Protein AF-A0A2B4T0V4-F1 (afdb_monomer)

Solvent-accessible surface area (backbone atoms only — not comparable to full-atom values): 33724 Å² total; per-residue (Å²): 135,91,79,85,80,83,81,79,78,58,68,67,59,57,49,52,50,51,53,51,51,52,50,52,51,52,52,50,49,51,51,48,51,51,50,49,52,50,49,51,47,42,70,77,52,55,88,68,71,56,89,41,56,48,81,82,73,71,76,77,73,66,83,79,59,88,70,64,74,69,81,55,68,63,50,68,65,55,51,50,45,55,50,53,57,54,53,68,38,71,91,66,57,50,40,60,43,89,80,41,50,75,59,38,20,24,56,40,33,50,44,62,37,79,70,55,68,67,50,50,49,36,26,76,76,66,71,43,74,76,65,58,53,35,32,37,36,33,30,41,31,28,65,44,90,75,39,27,35,42,41,29,43,38,37,21,58,90,78,37,74,88,58,63,48,73,44,79,47,83,76,75,38,64,47,72,25,54,69,92,42,65,43,57,46,63,55,47,49,56,54,49,52,56,54,46,59,78,41,38,68,63,40,26,68,72,49,83,60,30,30,86,68,98,55,93,88,36,73,74,84,85,69,85,72,78,67,62,47,75,63,72,78,42,61,41,75,34,49,67,38,66,44,71,47,31,59,73,42,82,58,74,43,76,41,57,41,47,30,38,40,38,75,44,75,72,86,49,64,70,45,72,50,78,45,62,71,95,86,46,80,57,36,38,39,38,26,73,28,53,31,42,36,43,38,36,66,51,50,59,78,49,33,32,34,39,38,38,44,36,40,39,69,60,64,33,38,36,42,38,44,24,52,24,38,36,70,70,65,45,78,57,57,89,94,77,47,72,91,50,27,32,79,47,48,103,56,30,25,21,46,52,48,75,47,79,47,78,43,84,43,76,61,54,45,98,42,54,49,21,33,37,32,42,40,31,45,43,83,43,85,41,77,34,91,88,51,78,91,42,68,41,83,39,84,45,77,46,79,44,76,41,49,32,18,60,77,38,48,35,67,76,86,52,86,92,42,51,66,44,37,34,42,26,21,87,57,59,28,92,81,77,40,56,19,20,36,31,53,45,60,80,21,52,36,56,60,82,68,55,74,86,37,46,72,34,38,27,41,50,49,41,51,28,34,31,33,38,39,60,67,47,91,87,67,79,59,66,57,47,81,37,7,82,54,22,29,88,62,30,83,35,54,35,61,60,71,44,66,77,44,49,70,32,59,71,26,39,43,28,40,35,38,18,27,27,46,76,45,68,44,47,56,74,30,61,82,35,34,54,53,77,96,41,57,14,34,34,36,42,34,67,39,51,54,52,84,57,72,67,46,75,78,45,54,73,35,40,39,36,31,65,48,93,60,89,60,98,81,65,70,64,45,74,48,56,75,59,75,69,92,69,75,66,50,45,77,66,72,60,87,79,76,63,70,81,75,80,111

Organism: Stylophora pistillata (NCBI:txid50429)

Mean predicted aligned error: 10.89 Å

Radius of gyration: 33.24 Å; Cα contacts (8 Å, |Δi|>4): 1143; chains: 1; bounding box: 99×70×117 Å

pLDDT: mean 86.24, std 13.92, range [31.42, 98.88]

Sequence (599 aa):
MNGKGNVSVPIIWKIAVTVLVLLCVGLLIALVVIAVDFAQYKEKYPSNLETNLCDEKTLELGEVPKTQNIFNELSREEMVAARDFMLKNSSLKLKNIENASVKENYIYMIQLYPPGKQAVLDYLEKGRPRPARKALVVVFEGDSNPPVVREYIVTWPNSNVKEMTYKERGNPLGFNVRPYDKVQHKALEKIVMEATSKAFKILNESYDGYCYNNCTNRLLKFYPQTPFVAGVDCPETSKFFDTMHFVDTNKPKVIKNAVCVFEMDSGIPLRRHFEANGKKFRFYEGLTNHVLVLRTIATLRNYDIVFDFVFYQNGVVEVKSTPTGYVQTENRQAGSDEQYGQYIENKLLGNLHDHIFHYKIDLDVYGTSNYFEKITIVNQDTPNKWLPPQRDNLMEFRKEQLKLENDAAIQKIDFEKPTFYNVYSDEKNKFDVKRGYLVIPTSAVKQILPKEDPQTKMAPWSIYPLAVTRYKDGELKSSSVYNQNSPTSPIVNFEEFLGDNSHISDQDLVVWVSIGCIQIPSTEDIPNAASPTNTARLFLRPFNYFDADPSINSTDAVFIKPSSDKSSSNPPMVTSHVDRSKDVCIPRKYDINLKSTYE

Structure (mmCIF, N/CA/C/O backbone):
data_AF-A0A2B4T0V4-F1
#
_entry.id   AF-A0A2B4T0V4-F1
#
loop_
_atom_site.group_PDB
_atom_site.id
_atom_site.type_symbol
_atom_site.label_atom_id
_atom_site.label_alt_id
_atom_site.label_comp_id
_atom_site.label_asym_id
_atom_site.label_entity_id
_atom_site.label_seq_id
_atom_site.pdbx_PDB_ins_code
_atom_site.Cartn_x
_atom_site.Cartn_y
_atom_site.Cartn_z
_atom_site.occupancy
_atom_site.B_iso_or_equiv
_atom_site.auth_seq_id
_atom_site.auth_comp_id
_atom_site.auth_asym_id
_atom_site.auth_atom_id
_atom_site.pdbx_PDB_model_num
ATOM 1 N N . MET A 1 1 ? -53.933 40.191 -82.034 1.00 38.75 1 MET A N 1
ATOM 2 C CA . MET A 1 1 ? -52.539 40.302 -82.512 1.00 38.75 1 MET A CA 1
ATOM 3 C C . MET A 1 1 ? -51.640 39.577 -81.527 1.00 38.75 1 MET A C 1
ATOM 5 O O . MET A 1 1 ? -51.649 39.905 -80.350 1.00 38.75 1 MET A O 1
ATOM 9 N N . ASN A 1 2 ? -50.966 38.535 -82.015 1.00 46.97 2 ASN A N 1
ATOM 10 C CA . ASN A 1 2 ? -49.950 37.765 -81.304 1.00 46.97 2 ASN A CA 1
ATOM 11 C C . ASN A 1 2 ? -48.717 38.629 -81.018 1.00 46.97 2 ASN A C 1
ATOM 13 O O . ASN A 1 2 ? -48.281 39.374 -81.890 1.00 46.97 2 ASN A O 1
ATOM 17 N N . GLY A 1 3 ? -48.114 38.446 -79.846 1.00 43.00 3 GLY A N 1
ATOM 18 C CA . GLY A 1 3 ? -46.820 39.027 -79.502 1.00 43.00 3 GLY A CA 1
ATOM 19 C C . GLY A 1 3 ? -46.167 38.282 -78.342 1.00 43.00 3 GLY A C 1
ATOM 20 O O . GLY A 1 3 ? -46.021 38.836 -77.259 1.00 43.00 3 GLY A O 1
ATOM 21 N N . LYS A 1 4 ? -45.810 37.004 -78.539 1.00 47.66 4 LYS A N 1
ATOM 22 C CA . LYS A 1 4 ? -44.927 36.276 -77.614 1.00 47.66 4 LYS A CA 1
ATOM 23 C C . LYS A 1 4 ? -43.507 36.826 -77.781 1.00 47.66 4 LYS A C 1
ATOM 25 O O . LYS A 1 4 ? -42.834 36.501 -78.756 1.00 47.66 4 LYS A O 1
ATOM 30 N N . GLY A 1 5 ? -43.071 37.666 -76.846 1.00 47.03 5 GLY A N 1
ATOM 31 C CA . GLY A 1 5 ? -41.674 38.080 -76.721 1.00 47.03 5 GLY A CA 1
ATOM 32 C C . GLY A 1 5 ? -40.816 36.891 -76.291 1.00 47.03 5 GLY A C 1
ATOM 33 O O . GLY A 1 5 ? -41.022 36.323 -75.221 1.00 47.03 5 GLY A O 1
ATOM 34 N N . ASN A 1 6 ? -39.888 36.484 -77.151 1.00 52.88 6 ASN A N 1
ATOM 35 C CA . ASN A 1 6 ? -38.976 35.372 -76.915 1.00 52.88 6 ASN A CA 1
ATOM 36 C C . ASN A 1 6 ? -37.791 35.891 -76.080 1.00 52.88 6 ASN A C 1
ATOM 38 O O . ASN A 1 6 ? -36.943 36.615 -76.599 1.00 52.88 6 ASN A O 1
ATOM 42 N N . VAL A 1 7 ? 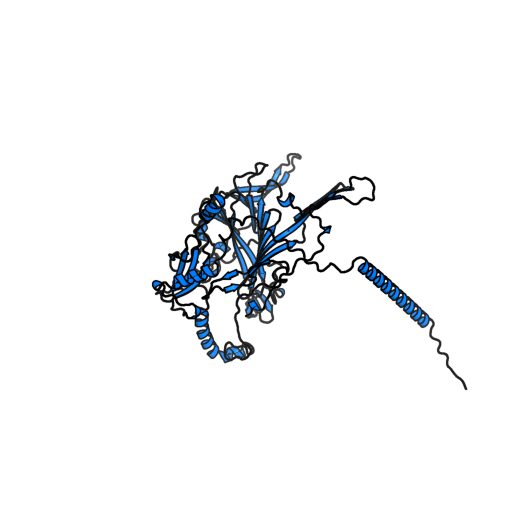-37.742 35.573 -74.784 1.00 61.59 7 VAL A N 1
ATOM 43 C CA . VAL A 1 7 ? -36.604 35.930 -73.921 1.00 61.59 7 VAL A CA 1
ATOM 44 C C . VAL A 1 7 ? -35.483 34.920 -74.167 1.00 61.59 7 VAL A C 1
ATOM 46 O O . VAL A 1 7 ? -35.582 33.755 -73.782 1.00 61.59 7 VAL A O 1
ATOM 49 N N . SER A 1 8 ? -34.412 35.340 -74.841 1.00 62.12 8 SER A N 1
ATOM 50 C CA . SER A 1 8 ? -33.243 34.492 -75.078 1.00 62.12 8 SER A CA 1
ATOM 51 C C . SER A 1 8 ? -32.429 34.341 -73.791 1.00 62.12 8 SER A C 1
ATOM 53 O O . SER A 1 8 ? -31.781 35.289 -73.349 1.00 62.12 8 SER A O 1
ATOM 55 N N . VAL A 1 9 ? -32.436 33.145 -73.196 1.00 67.75 9 VAL A N 1
ATOM 56 C CA . VAL A 1 9 ? -31.562 32.818 -72.058 1.00 67.75 9 VAL A CA 1
ATOM 57 C C . VAL A 1 9 ? -30.096 32.917 -72.511 1.00 67.75 9 VAL A C 1
ATOM 59 O O . VAL A 1 9 ? -29.729 32.217 -73.465 1.00 67.75 9 VAL A O 1
ATOM 62 N N . PRO A 1 10 ? -29.256 33.746 -71.859 1.00 78.06 10 PRO A N 1
ATOM 63 C CA . PRO A 1 10 ? -27.851 33.901 -72.221 1.00 78.06 10 PRO A CA 1
AT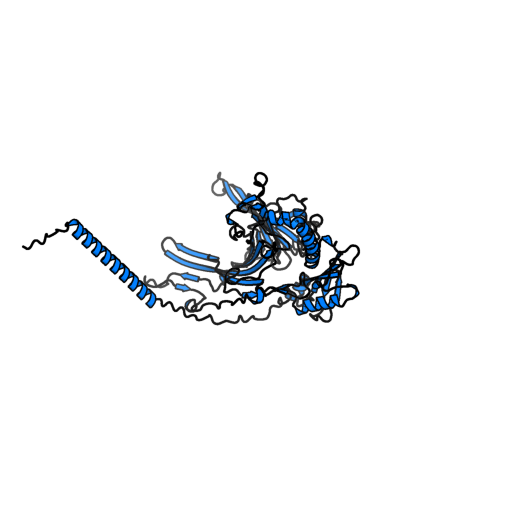OM 64 C C . PRO A 1 10 ? -27.123 32.555 -72.212 1.00 78.06 10 PRO A C 1
ATOM 66 O O . PRO A 1 10 ? -27.317 31.740 -71.309 1.00 78.06 10 PRO A O 1
ATOM 69 N N . ILE A 1 11 ? -26.258 32.327 -73.203 1.00 78.12 11 ILE A N 1
ATOM 70 C CA . ILE A 1 11 ? -25.521 31.063 -73.392 1.00 78.12 11 ILE A CA 1
ATOM 71 C C . ILE A 1 11 ? -24.763 30.650 -72.117 1.00 78.12 11 ILE A C 1
ATOM 73 O O . ILE A 1 11 ? -24.731 29.469 -71.782 1.00 78.12 11 ILE A O 1
ATOM 77 N N . ILE A 1 12 ? -24.250 31.620 -71.356 1.00 78.94 12 ILE A N 1
ATOM 78 C CA . ILE A 1 12 ? -23.550 31.405 -70.079 1.00 78.94 12 ILE A CA 1
ATOM 79 C C . ILE A 1 12 ? -24.424 30.655 -69.062 1.00 78.94 12 ILE A C 1
ATOM 81 O O . ILE A 1 12 ? -23.937 29.742 -68.404 1.00 78.94 12 ILE A O 1
ATOM 85 N N . TRP A 1 13 ? -25.721 30.960 -68.974 1.00 79.00 13 TRP A N 1
ATOM 86 C CA . TRP A 1 13 ? -26.636 30.263 -68.063 1.00 79.00 13 TRP A CA 1
ATOM 87 C C . TRP A 1 13 ? -26.944 28.840 -68.526 1.00 79.00 13 TRP A C 1
ATOM 89 O O . TRP A 1 13 ? -27.049 27.939 -67.700 1.00 79.00 13 TRP A O 1
ATOM 99 N N . LYS A 1 14 ? -27.017 28.602 -69.841 1.00 80.06 14 LYS A N 1
ATOM 100 C CA . LYS A 1 14 ? -27.160 27.241 -70.383 1.00 80.06 14 LYS A CA 1
ATOM 101 C C . LYS A 1 14 ? -25.918 26.394 -70.094 1.00 80.06 14 LYS A C 1
ATOM 103 O O . LYS A 1 14 ? -26.056 25.236 -69.708 1.00 80.06 14 LYS A O 1
ATOM 108 N N . ILE A 1 15 ? -24.723 26.976 -70.220 1.00 83.12 15 ILE A N 1
ATOM 109 C CA . ILE A 1 15 ? -23.458 26.313 -69.871 1.00 83.12 15 ILE A CA 1
ATOM 110 C C . ILE A 1 15 ? -23.403 26.038 -68.364 1.00 83.12 15 ILE A C 1
ATOM 112 O O . ILE A 1 15 ? -23.139 24.905 -67.977 1.00 83.12 15 ILE A O 1
ATOM 116 N N . ALA A 1 16 ? -23.724 27.022 -67.520 1.00 84.81 16 ALA A N 1
ATOM 117 C CA . ALA A 1 16 ? -23.722 26.861 -66.066 1.00 84.81 16 ALA A CA 1
ATOM 118 C C . ALA A 1 16 ? -24.685 25.757 -65.602 1.00 84.81 16 ALA A C 1
ATOM 120 O O . ALA A 1 16 ? -24.293 24.902 -64.814 1.00 84.81 16 ALA A O 1
ATOM 121 N N . VAL A 1 17 ? -25.909 25.715 -66.141 1.00 86.38 17 VAL A N 1
ATOM 122 C CA . VAL A 1 17 ? -26.878 24.647 -65.840 1.00 86.38 17 VAL A CA 1
ATOM 123 C C . VAL A 1 17 ? -26.367 23.289 -66.319 1.00 86.38 17 VAL A C 1
ATOM 125 O O . VAL A 1 17 ? -26.481 22.310 -65.591 1.00 86.38 17 VAL A O 1
ATOM 128 N N . THR A 1 18 ? -25.751 23.219 -67.501 1.00 84.88 18 THR A N 1
ATOM 129 C CA . THR A 1 18 ? -25.193 21.960 -68.023 1.00 84.88 18 THR A CA 1
ATOM 130 C C . THR A 1 18 ? -24.051 21.448 -67.142 1.00 84.88 18 THR A C 1
ATOM 132 O O . THR A 1 18 ? -24.021 20.269 -66.802 1.00 84.88 18 THR A O 1
ATOM 135 N N . VAL A 1 19 ? -23.145 22.330 -66.708 1.00 88.81 19 VAL A N 1
ATOM 136 C CA . VAL A 1 19 ? -22.055 21.989 -65.781 1.00 88.81 19 VAL A CA 1
ATOM 137 C C . VAL A 1 19 ? -22.605 21.544 -64.425 1.00 88.81 19 VAL A C 1
ATOM 139 O O . VAL A 1 19 ? -22.137 20.546 -63.883 1.00 88.81 19 VAL A O 1
ATOM 142 N N . LEU A 1 20 ? -23.625 22.230 -63.900 1.00 89.06 20 LEU A N 1
ATOM 143 C CA . LEU A 1 20 ? -24.260 21.866 -62.634 1.00 89.06 20 LEU A CA 1
ATOM 144 C C . LEU A 1 20 ? -24.917 20.480 -62.716 1.00 89.06 20 LEU A C 1
ATOM 146 O O . LEU A 1 20 ? -24.738 19.662 -61.821 1.00 89.06 20 LEU A O 1
ATOM 150 N N . VAL A 1 21 ? -25.620 20.188 -63.815 1.00 91.19 21 VAL A N 1
ATOM 151 C CA . VAL A 1 21 ? -26.234 18.875 -64.058 1.00 91.19 21 VAL A CA 1
ATOM 152 C C . VAL A 1 21 ? -25.167 17.783 -64.145 1.00 91.19 21 VAL A C 1
ATOM 154 O O . VAL A 1 21 ? -25.327 16.739 -63.518 1.00 91.19 21 VAL A O 1
ATOM 157 N N . LEU A 1 22 ? -24.059 18.022 -64.854 1.00 90.38 22 LEU A N 1
ATOM 158 C CA . LEU A 1 22 ? -22.954 17.062 -64.946 1.00 90.38 22 LEU A CA 1
ATOM 159 C C . LEU A 1 22 ? -22.287 16.809 -63.584 1.00 90.38 22 LEU A C 1
ATOM 161 O O . LEU A 1 22 ? -21.982 15.662 -63.264 1.00 90.38 22 LEU A O 1
ATOM 165 N N . LEU A 1 23 ? -22.121 17.846 -62.758 1.00 91.19 23 LEU A N 1
ATOM 166 C CA . LEU A 1 23 ? -21.633 17.716 -61.381 1.00 91.19 23 LEU A CA 1
ATOM 167 C C . LEU A 1 23 ? -22.593 16.904 -60.506 1.00 91.19 23 LEU A C 1
ATOM 169 O O . LEU A 1 23 ? -22.154 16.005 -59.791 1.00 91.19 23 LEU A O 1
ATOM 173 N N . CYS A 1 24 ? -23.898 17.174 -60.588 1.00 90.12 24 CYS A N 1
ATOM 174 C CA . CYS A 1 24 ? -24.909 16.413 -59.859 1.00 90.12 24 CYS A CA 1
ATOM 175 C C . CYS A 1 24 ? -24.928 14.940 -60.284 1.00 90.12 24 CYS A C 1
ATOM 177 O O . CYS A 1 24 ? -25.005 14.068 -59.424 1.00 90.12 24 CYS A O 1
ATOM 179 N N . VAL A 1 25 ? -24.804 14.648 -61.583 1.00 92.56 25 VAL A N 1
ATOM 180 C CA . VAL A 1 25 ? -24.721 13.268 -62.090 1.00 92.56 25 VAL A CA 1
ATOM 181 C C . VAL A 1 25 ? -23.441 12.584 -61.604 1.00 92.56 25 VAL A C 1
ATOM 183 O O . VAL A 1 25 ? -23.504 11.449 -61.140 1.00 92.56 25 VAL A O 1
ATOM 186 N N . GLY A 1 26 ? -22.296 13.273 -61.634 1.00 92.25 26 GLY A N 1
ATOM 187 C CA . GLY A 1 26 ? -21.032 12.746 -61.113 1.00 92.25 26 GLY A CA 1
ATOM 188 C C . GLY A 1 26 ? -21.095 12.412 -59.619 1.00 92.25 26 GLY A C 1
ATOM 189 O O . GLY A 1 26 ? -20.675 11.330 -59.212 1.00 92.25 26 GLY A O 1
ATOM 190 N N . LEU A 1 27 ? -21.687 13.296 -58.809 1.00 90.81 27 LEU A N 1
ATOM 191 C CA . LEU A 1 27 ? -21.914 1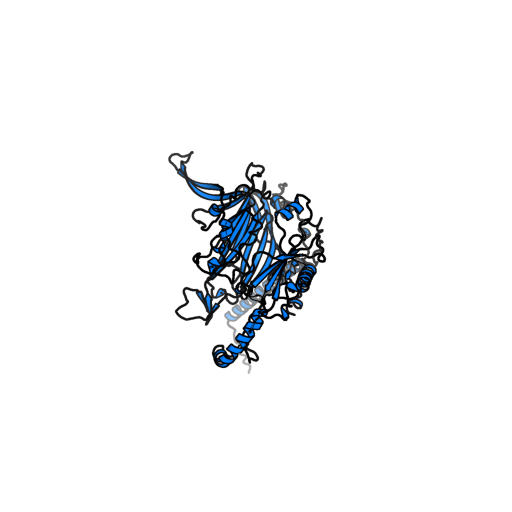3.063 -57.378 1.00 90.81 27 LEU A CA 1
ATOM 192 C C . LEU A 1 27 ? -22.874 11.897 -57.124 1.00 90.81 27 LEU A C 1
ATOM 194 O O . LEU A 1 27 ? -22.630 11.093 -56.227 1.00 90.81 27 LEU A O 1
ATOM 198 N N . LEU A 1 28 ? -23.940 11.777 -57.921 1.00 92.50 28 LEU A N 1
ATOM 199 C CA . LEU A 1 28 ? -24.894 10.678 -57.799 1.00 92.50 28 LEU A CA 1
ATOM 200 C C . LEU A 1 28 ? -24.227 9.330 -58.104 1.00 92.50 28 LEU A C 1
ATOM 202 O O . LEU A 1 28 ? -24.419 8.371 -57.365 1.00 92.50 28 LEU A O 1
ATOM 206 N N . ILE A 1 29 ? -23.398 9.267 -59.150 1.00 90.31 29 ILE A N 1
ATOM 207 C CA . ILE A 1 29 ? -22.635 8.061 -59.496 1.00 90.31 29 ILE A CA 1
ATOM 208 C C . ILE A 1 29 ? -21.649 7.715 -58.377 1.00 90.31 29 ILE A C 1
ATOM 210 O O . ILE A 1 29 ? -21.591 6.559 -57.970 1.00 90.31 29 ILE A O 1
ATOM 214 N N . ALA A 1 30 ? -20.918 8.694 -57.836 1.00 89.19 30 ALA A N 1
ATOM 215 C CA . ALA A 1 30 ? -20.003 8.463 -56.719 1.00 89.19 30 ALA A CA 1
ATOM 216 C C . ALA A 1 30 ? -20.734 7.921 -55.478 1.00 89.19 30 ALA A C 1
ATOM 218 O O . ALA A 1 30 ? -20.274 6.960 -54.866 1.00 89.19 30 ALA A O 1
ATOM 219 N N . LEU A 1 31 ? -21.904 8.478 -55.147 1.00 88.44 31 LEU A N 1
ATOM 220 C CA . LEU A 1 31 ? -22.752 7.988 -54.058 1.00 88.44 31 LEU A CA 1
ATOM 221 C C . LEU A 1 31 ? -23.242 6.559 -54.301 1.00 88.44 31 LEU A C 1
ATOM 223 O O . LEU A 1 31 ? -23.228 5.754 -53.376 1.00 88.44 31 LEU A O 1
ATOM 227 N N . VAL A 1 32 ? -23.642 6.226 -55.531 1.00 89.06 32 VAL A N 1
ATOM 228 C CA . VAL A 1 32 ? -24.060 4.864 -55.890 1.00 89.06 32 VAL A CA 1
ATOM 229 C C . VAL A 1 32 ? -22.887 3.891 -55.799 1.00 89.06 32 VAL A C 1
ATOM 231 O O . VAL A 1 32 ? -23.058 2.810 -55.250 1.00 89.06 32 VAL A O 1
ATOM 234 N N . VAL A 1 33 ? -21.695 4.266 -56.272 1.00 88.75 33 VAL A N 1
ATOM 235 C CA . VAL A 1 33 ? -20.492 3.426 -56.158 1.00 88.75 33 VAL A CA 1
ATOM 236 C C . VAL A 1 33 ? -20.148 3.176 -54.692 1.00 88.75 33 VAL A C 1
ATOM 238 O O . VAL A 1 33 ? -19.957 2.026 -54.319 1.00 88.75 33 VAL A O 1
ATOM 241 N N . ILE A 1 34 ? -20.156 4.212 -53.846 1.00 85.25 34 ILE A N 1
ATOM 242 C CA . ILE A 1 34 ? -19.927 4.061 -52.402 1.00 85.25 34 ILE A CA 1
ATOM 243 C C . ILE A 1 34 ? -21.012 3.185 -51.770 1.00 85.25 34 ILE A C 1
ATOM 245 O O . ILE A 1 34 ? -20.698 2.319 -50.965 1.00 85.25 34 ILE A O 1
ATOM 249 N N . ALA A 1 35 ? -22.282 3.371 -52.132 1.00 83.69 35 ALA A N 1
ATOM 250 C CA . ALA A 1 35 ? -23.379 2.579 -51.583 1.00 83.69 35 ALA A CA 1
ATOM 251 C C . ALA A 1 35 ? -23.300 1.103 -52.001 1.00 83.69 35 ALA A C 1
ATOM 253 O O . ALA A 1 35 ? -23.567 0.230 -51.180 1.00 83.69 35 ALA A O 1
ATOM 254 N N . VAL A 1 36 ? -22.915 0.816 -53.249 1.00 85.19 36 VAL A N 1
ATOM 255 C CA . VAL A 1 36 ? -22.711 -0.553 -53.744 1.00 85.19 36 VAL A CA 1
ATOM 256 C C . VAL A 1 36 ? -21.482 -1.181 -53.098 1.00 85.19 36 VAL A C 1
ATOM 258 O O . VAL A 1 36 ? -21.574 -2.318 -52.654 1.00 85.19 36 VAL A O 1
ATOM 261 N N . ASP A 1 37 ? -20.370 -0.456 -52.983 1.00 82.50 37 ASP A N 1
ATOM 262 C CA . ASP A 1 37 ? -19.160 -0.945 -52.315 1.00 82.50 37 ASP A CA 1
ATOM 263 C C . ASP A 1 37 ? -19.428 -1.206 -50.825 1.00 82.50 37 ASP A C 1
ATOM 265 O O . ASP A 1 37 ? -19.053 -2.243 -50.290 1.00 82.50 37 ASP A O 1
ATOM 269 N N . PHE A 1 38 ? -20.205 -0.341 -50.167 1.00 76.31 38 PHE A N 1
ATOM 270 C CA . PHE A 1 38 ? -20.650 -0.538 -48.788 1.00 76.31 38 PHE A CA 1
ATOM 271 C C . PHE A 1 38 ? -21.629 -1.715 -48.646 1.00 76.31 38 PHE A C 1
ATOM 273 O O . PHE A 1 38 ? -21.565 -2.460 -47.669 1.00 76.31 38 PHE A O 1
ATOM 280 N N . ALA A 1 39 ? -22.524 -1.924 -49.616 1.00 75.38 39 ALA A N 1
ATOM 281 C CA . ALA A 1 39 ? -23.427 -3.074 -49.638 1.00 75.38 39 ALA A CA 1
ATOM 282 C C . ALA A 1 39 ? -22.667 -4.389 -49.866 1.00 75.38 39 ALA A C 1
ATOM 284 O O . ALA A 1 39 ? -22.895 -5.351 -49.137 1.00 75.38 39 ALA A O 1
ATOM 285 N N . GLN A 1 40 ? -21.712 -4.409 -50.801 1.00 75.19 40 GLN A N 1
ATOM 286 C CA . GLN A 1 40 ? -20.820 -5.546 -51.042 1.00 75.19 40 GLN A CA 1
ATOM 287 C C . GLN A 1 40 ? -19.906 -5.807 -49.843 1.00 75.19 40 GLN A C 1
ATOM 289 O O . GLN A 1 40 ? -19.687 -6.958 -49.476 1.00 75.19 40 GLN A O 1
ATOM 294 N N . TYR A 1 41 ? -19.415 -4.757 -49.181 1.00 70.06 41 TYR A N 1
ATOM 295 C CA . TYR A 1 41 ? -18.679 -4.863 -47.925 1.00 70.06 41 TYR A CA 1
ATOM 296 C C . TYR A 1 41 ? -19.546 -5.506 -46.838 1.00 70.06 41 TYR A C 1
ATOM 298 O O . TYR A 1 41 ? -19.089 -6.413 -46.153 1.00 70.06 41 TYR A O 1
ATOM 306 N N . LYS A 1 42 ? -20.816 -5.109 -46.716 1.00 65.25 42 LYS A N 1
ATOM 307 C CA . LYS A 1 42 ? -21.755 -5.674 -45.738 1.00 65.25 42 LYS A CA 1
ATOM 308 C C . LYS A 1 42 ? -22.180 -7.114 -46.060 1.00 65.25 42 LYS A C 1
ATOM 310 O O . LYS A 1 42 ? -22.414 -7.884 -45.137 1.00 65.25 42 LYS A O 1
ATOM 315 N N . GLU A 1 43 ? -22.257 -7.497 -47.335 1.00 68.50 43 GLU A N 1
ATOM 316 C CA . GLU A 1 43 ? -22.452 -8.897 -47.753 1.00 68.50 43 GLU A CA 1
ATOM 317 C C . GLU A 1 43 ? -21.210 -9.758 -47.497 1.00 68.50 43 GLU A C 1
ATOM 319 O O . GLU A 1 43 ? -21.329 -10.916 -47.105 1.00 68.50 43 GLU A O 1
ATOM 324 N N . LYS A 1 44 ? -20.013 -9.197 -47.702 1.00 62.78 44 LYS A N 1
ATOM 325 C CA . LYS A 1 44 ? -18.733 -9.890 -47.506 1.00 62.78 44 LYS A CA 1
ATOM 326 C C . LYS A 1 44 ? -18.329 -9.992 -46.033 1.00 62.78 44 LYS A C 1
ATOM 328 O O . LYS A 1 44 ? -17.655 -10.944 -45.649 1.00 62.78 44 LYS A O 1
ATOM 333 N N . TYR A 1 45 ? -18.758 -9.029 -45.223 1.00 51.62 45 TYR A N 1
ATOM 334 C CA . TYR A 1 45 ? -18.565 -8.954 -43.779 1.00 51.62 45 TYR A CA 1
ATOM 335 C C . TYR A 1 45 ? -19.930 -8.752 -43.106 1.00 51.62 45 TYR A C 1
ATOM 337 O O . TYR A 1 45 ? -20.230 -7.650 -42.632 1.00 51.62 45 TYR A O 1
ATOM 345 N N . PRO A 1 46 ? -20.798 -9.782 -43.095 1.00 51.84 46 PRO A N 1
ATOM 346 C CA . PRO A 1 46 ? -22.076 -9.689 -42.410 1.00 51.84 46 PRO A CA 1
ATOM 347 C C . PRO A 1 46 ? -21.822 -9.324 -40.947 1.00 51.84 46 PRO A C 1
ATOM 349 O O . PRO A 1 46 ? -21.046 -9.975 -40.255 1.00 51.84 46 PRO A O 1
ATOM 352 N N . SER A 1 47 ? -22.502 -8.287 -40.458 1.00 47.97 47 SER A N 1
ATOM 353 C CA . SER A 1 47 ? -22.429 -7.800 -39.072 1.00 47.97 47 SER A CA 1
ATOM 354 C C . SER A 1 47 ? -22.976 -8.789 -38.032 1.00 47.97 47 SER A C 1
ATOM 356 O O . SER A 1 47 ? -23.205 -8.416 -36.886 1.00 47.97 47 SER A O 1
ATOM 358 N N . ASN A 1 48 ? -23.198 -10.040 -38.424 1.00 49.22 48 ASN A N 1
ATOM 359 C CA . ASN A 1 48 ? -23.464 -11.136 -37.518 1.00 49.22 48 ASN A CA 1
ATOM 360 C C . ASN A 1 48 ? -22.111 -11.697 -37.064 1.00 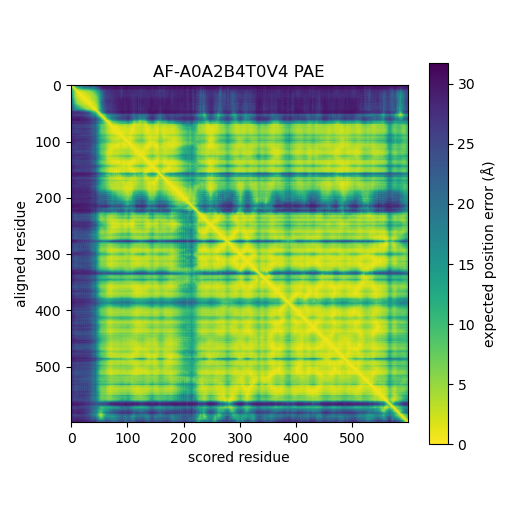49.22 48 ASN A C 1
ATOM 362 O O . ASN A 1 48 ? -21.751 -12.819 -37.409 1.00 49.22 48 ASN A O 1
ATOM 366 N N . LEU A 1 49 ? -21.371 -10.927 -36.253 1.00 48.91 49 LEU A N 1
ATOM 367 C CA . LEU A 1 49 ? -20.719 -11.598 -35.133 1.00 48.91 49 LEU A CA 1
ATOM 368 C C . LEU A 1 49 ? -21.889 -12.158 -34.337 1.00 48.91 49 LEU A C 1
ATOM 370 O O . LEU A 1 49 ? -22.634 -11.402 -33.711 1.00 48.91 49 LEU A O 1
ATOM 374 N N . GLU A 1 50 ? -22.138 -13.452 -34.497 1.00 49.44 50 GLU A N 1
ATOM 375 C CA . GLU A 1 50 ? -23.116 -14.149 -33.688 1.00 49.44 50 GLU A CA 1
ATOM 376 C C . GLU A 1 50 ? -22.884 -13.735 -32.233 1.00 49.44 50 GLU A C 1
ATOM 378 O O . GLU A 1 50 ? -21.761 -13.760 -31.727 1.00 49.44 50 GLU A O 1
ATOM 383 N N . THR A 1 51 ? -23.953 -13.317 -31.563 1.00 53.44 51 THR A N 1
ATOM 384 C CA . THR A 1 51 ? -24.027 -13.042 -30.123 1.00 53.44 51 THR A CA 1
ATOM 385 C C . THR A 1 51 ? -23.839 -14.323 -29.303 1.00 53.44 51 THR A C 1
ATOM 387 O O . THR A 1 51 ? -24.518 -14.541 -28.300 1.00 53.44 51 THR A O 1
ATOM 390 N N . ASN A 1 52 ? -22.961 -15.214 -29.753 1.00 58.94 52 ASN A N 1
ATOM 391 C CA . ASN A 1 52 ? -22.591 -16.411 -29.045 1.00 58.94 52 ASN A CA 1
ATOM 392 C C . ASN A 1 52 ? -21.689 -15.956 -27.909 1.00 58.94 52 ASN A C 1
ATOM 394 O O . ASN A 1 52 ? -20.560 -15.503 -28.100 1.00 58.94 52 ASN A O 1
ATOM 398 N N . LEU A 1 53 ? -22.248 -15.996 -26.707 1.00 63.09 53 LEU A N 1
ATOM 399 C CA . LEU A 1 53 ? -21.473 -15.839 -25.494 1.00 63.09 53 LEU A CA 1
ATOM 400 C C . LEU A 1 53 ? -20.448 -16.968 -25.445 1.00 63.09 53 LEU A C 1
ATOM 402 O O . LEU A 1 53 ? -20.780 -18.102 -25.790 1.00 63.09 53 LEU A O 1
ATOM 406 N N . CYS A 1 54 ? -19.220 -16.668 -25.033 1.00 65.44 54 CYS A N 1
ATOM 407 C CA . CYS A 1 54 ? -18.225 -17.721 -24.874 1.00 65.44 54 CYS A CA 1
ATOM 408 C C . CYS A 1 54 ? -18.735 -18.778 -23.892 1.00 65.44 54 CYS A C 1
ATOM 410 O O . CYS A 1 54 ? -19.293 -18.429 -22.845 1.00 65.44 54 CYS A O 1
ATOM 412 N N . ASP A 1 55 ? -18.538 -20.055 -24.231 1.00 64.31 55 ASP A N 1
ATOM 413 C CA . ASP A 1 55 ? -18.821 -21.150 -23.310 1.00 64.31 55 ASP A CA 1
ATOM 414 C C . ASP A 1 55 ? -18.044 -20.909 -22.017 1.00 64.31 55 ASP A C 1
ATOM 416 O O . ASP A 1 55 ? -16.829 -20.682 -22.022 1.00 64.31 55 ASP A O 1
ATOM 420 N N . GLU A 1 56 ? -18.769 -20.919 -20.902 1.00 57.16 56 GLU A N 1
ATOM 421 C CA . GLU A 1 56 ? -18.197 -20.706 -19.585 1.00 57.16 56 GLU A CA 1
ATOM 422 C C . GLU A 1 56 ? -17.347 -21.932 -19.255 1.00 57.16 56 GLU A C 1
ATOM 424 O O . GLU A 1 56 ? -17.833 -22.946 -18.756 1.00 57.16 56 GLU A O 1
ATOM 429 N N . LYS A 1 57 ? -16.055 -21.868 -19.580 1.00 57.34 57 LYS A N 1
ATOM 430 C CA . LYS A 1 57 ? -15.098 -22.801 -19.008 1.00 57.34 57 LYS A CA 1
ATOM 431 C C . LYS A 1 57 ? -15.035 -22.471 -17.531 1.00 57.34 57 LYS A C 1
ATOM 433 O O . LYS A 1 57 ? -14.388 -21.503 -17.131 1.00 57.34 57 LYS A O 1
ATOM 438 N N . THR A 1 58 ? -15.726 -23.264 -16.719 1.00 48.97 58 THR A N 1
ATOM 439 C CA . THR A 1 58 ? -15.455 -23.317 -15.291 1.00 48.97 58 THR A CA 1
ATOM 440 C C . THR A 1 58 ? -13.955 -23.538 -15.176 1.00 48.97 58 THR A C 1
ATOM 442 O O . THR A 1 58 ? -13.444 -24.551 -15.653 1.00 48.97 58 THR A O 1
ATOM 445 N N . LEU A 1 59 ? -13.230 -22.563 -14.623 1.00 50.09 59 LEU A N 1
ATOM 446 C CA . LEU A 1 59 ? -11.886 -22.824 -14.135 1.00 50.09 59 LEU A CA 1
ATOM 447 C C . LEU A 1 59 ? -12.059 -23.987 -13.164 1.00 50.09 59 LEU A C 1
ATOM 449 O O . LEU A 1 59 ? -12.628 -23.804 -12.085 1.00 50.09 59 LEU A O 1
ATOM 453 N N . GLU A 1 60 ? -11.647 -25.186 -13.577 1.00 47.34 60 GLU A N 1
ATOM 454 C CA . GLU A 1 60 ? -11.396 -26.275 -12.651 1.00 47.34 60 GLU A CA 1
ATOM 455 C C . GLU A 1 60 ? -10.256 -25.775 -11.771 1.00 47.34 60 GLU A C 1
ATOM 457 O O . GLU A 1 60 ? -9.073 -25.930 -12.070 1.00 47.34 60 GLU A O 1
ATOM 462 N N . LEU A 1 61 ? -10.631 -25.042 -10.720 1.00 50.72 61 LEU A N 1
ATOM 463 C CA . LEU A 1 61 ? -9.779 -24.807 -9.578 1.00 50.72 61 LEU A CA 1
ATOM 464 C C . LEU A 1 61 ? -9.318 -26.206 -9.191 1.00 50.72 61 LEU A C 1
ATOM 466 O O . LEU A 1 61 ? -10.155 -27.043 -8.855 1.00 50.72 61 LEU A O 1
ATOM 470 N N . GLY A 1 62 ? -8.024 -26.477 -9.359 1.00 57.78 62 GLY A N 1
ATOM 471 C CA . GLY A 1 62 ? -7.433 -27.749 -8.971 1.00 57.78 62 GLY A CA 1
ATOM 472 C C . GLY A 1 62 ? -7.565 -27.968 -7.462 1.00 57.78 62 GLY A C 1
ATOM 473 O O . GLY A 1 62 ? -8.518 -27.538 -6.812 1.00 57.78 62 GLY A O 1
ATOM 474 N N . GLU A 1 63 ? -6.578 -28.608 -6.846 1.00 60.38 63 GLU A N 1
ATOM 475 C CA . GLU A 1 63 ? -6.563 -28.658 -5.385 1.00 60.38 63 GLU A CA 1
ATOM 476 C C . GLU A 1 63 ? -6.620 -27.241 -4.802 1.00 60.38 63 GLU A C 1
ATOM 478 O O . GLU A 1 63 ? -5.826 -26.363 -5.146 1.00 60.38 63 GLU A O 1
ATOM 483 N N . VAL A 1 64 ? -7.598 -27.023 -3.920 1.00 65.06 64 VAL A N 1
ATOM 484 C CA . VAL A 1 64 ? -7.739 -25.782 -3.167 1.00 65.06 64 VAL A CA 1
ATOM 485 C C . VAL A 1 64 ? -6.397 -25.481 -2.490 1.00 65.06 64 VAL A C 1
ATOM 487 O O . VAL A 1 64 ? -5.938 -26.297 -1.685 1.00 65.06 64 VAL A O 1
ATOM 490 N N . PRO A 1 65 ? -5.757 -24.331 -2.776 1.00 72.62 65 PRO A N 1
ATOM 491 C CA . PRO A 1 65 ? -4.447 -24.034 -2.222 1.00 72.62 65 PRO A CA 1
ATOM 492 C C . PRO A 1 65 ? -4.473 -24.084 -0.695 1.00 72.62 65 PRO A C 1
ATOM 494 O O . PRO A 1 65 ? -5.397 -23.560 -0.068 1.00 72.62 65 PRO A O 1
ATOM 497 N N . LYS A 1 66 ? -3.423 -24.630 -0.066 1.00 77.19 66 LYS A N 1
ATOM 498 C CA . LYS A 1 66 ? -3.293 -24.620 1.405 1.00 77.19 66 LYS A CA 1
ATOM 499 C C . LYS A 1 66 ? -3.405 -23.209 1.994 1.00 77.19 66 LYS A C 1
ATOM 501 O O . LYS A 1 66 ? -3.841 -23.069 3.134 1.00 77.19 66 LYS A O 1
ATOM 506 N N . THR A 1 67 ? -3.055 -22.182 1.217 1.00 74.31 67 THR A N 1
ATOM 507 C CA . THR A 1 67 ? -3.160 -20.756 1.564 1.00 74.31 67 THR A CA 1
ATOM 508 C C . THR A 1 67 ? -4.600 -20.266 1.740 1.00 74.31 67 THR A C 1
ATOM 510 O O . THR A 1 67 ? -4.818 -19.232 2.379 1.00 74.31 67 THR A O 1
ATOM 513 N N . GLN A 1 68 ? -5.599 -20.992 1.227 1.00 75.62 68 GLN A N 1
ATOM 514 C CA . GLN A 1 68 ? -6.987 -20.550 1.254 1.00 75.62 68 GLN A CA 1
ATOM 515 C C . GLN A 1 68 ? -7.487 -20.339 2.696 1.00 75.62 68 GLN A C 1
ATOM 517 O O . GLN A 1 68 ? -7.280 -21.151 3.609 1.00 75.62 68 GLN A O 1
ATOM 522 N N . ASN A 1 69 ? -8.199 -19.231 2.908 1.00 76.88 69 ASN A N 1
ATOM 523 C CA . ASN A 1 69 ? -8.840 -18.849 4.168 1.00 76.88 69 ASN A CA 1
ATOM 524 C C . ASN A 1 69 ? -7.879 -18.447 5.309 1.00 76.88 69 ASN A C 1
ATOM 526 O O . ASN A 1 69 ? -8.336 -18.245 6.436 1.00 76.88 69 ASN A O 1
ATOM 530 N N . ILE A 1 70 ? -6.552 -18.409 5.106 1.00 86.81 70 ILE A N 1
ATOM 531 C CA . ILE A 1 70 ? -5.616 -17.972 6.167 1.00 86.81 70 ILE A CA 1
ATOM 532 C C . ILE A 1 70 ? -5.740 -16.462 6.358 1.00 86.81 70 ILE A C 1
ATOM 534 O O . ILE A 1 70 ? -5.939 -15.998 7.478 1.00 86.81 70 ILE A O 1
ATOM 538 N N . PHE A 1 71 ? -5.685 -15.733 5.243 1.00 88.56 71 PHE A N 1
ATOM 539 C CA . PHE A 1 71 ? -5.734 -14.273 5.191 1.00 88.56 71 PHE A CA 1
ATOM 540 C C . PHE A 1 71 ? -7.108 -13.722 4.808 1.00 88.56 71 PHE A C 1
ATOM 542 O O . PHE A 1 71 ? -7.272 -12.512 4.726 1.00 88.56 71 PHE A O 1
ATOM 549 N N . ASN A 1 72 ? -8.101 -14.590 4.581 1.00 87.44 72 ASN A N 1
ATOM 550 C CA . ASN A 1 72 ? -9.463 -14.126 4.356 1.00 87.44 72 ASN A CA 1
ATOM 551 C C . ASN A 1 72 ? -9.941 -13.347 5.576 1.00 87.44 72 ASN A C 1
ATOM 553 O O . ASN A 1 72 ? -9.787 -13.819 6.715 1.00 87.44 72 ASN A O 1
ATOM 557 N N . GLU A 1 73 ? -10.603 -12.229 5.291 1.00 87.44 73 GLU A N 1
ATOM 558 C CA . GLU A 1 73 ? -11.362 -11.454 6.261 1.00 87.44 73 GLU A CA 1
ATOM 559 C C . GLU A 1 73 ? -12.293 -12.335 7.100 1.00 87.44 73 GLU A C 1
ATOM 561 O O . GLU A 1 73 ? -12.600 -13.488 6.765 1.00 87.44 73 GLU A O 1
ATOM 566 N N . LEU A 1 74 ? -12.732 -11.797 8.235 1.00 91.38 74 LEU A N 1
ATOM 567 C CA . LEU A 1 74 ? -13.692 -12.501 9.075 1.00 91.38 74 LEU A CA 1
ATOM 568 C C . LEU A 1 74 ? -15.005 -12.720 8.313 1.00 91.38 74 LEU A C 1
ATOM 570 O O . LEU A 1 74 ? -15.521 -11.831 7.635 1.00 91.38 74 LEU A O 1
ATOM 574 N N . SER A 1 75 ? -15.567 -13.913 8.456 1.00 91.69 75 SER A N 1
ATOM 575 C CA . SER A 1 75 ? -16.927 -14.194 7.995 1.00 91.69 75 SER A CA 1
ATOM 576 C C . SER A 1 75 ? -17.964 -13.452 8.846 1.00 91.69 75 SER A C 1
ATOM 578 O O . SER A 1 75 ? -17.684 -12.988 9.958 1.00 91.69 75 SER A O 1
ATOM 580 N N . ARG A 1 76 ? -19.203 -13.372 8.344 1.00 93.19 76 ARG A N 1
ATOM 581 C CA . ARG A 1 76 ? -20.331 -12.800 9.092 1.00 93.19 76 ARG A CA 1
ATOM 582 C C . ARG A 1 76 ? -20.515 -13.528 10.423 1.00 93.19 76 ARG A C 1
ATOM 584 O O . ARG A 1 76 ? -20.724 -12.880 11.446 1.00 93.19 76 ARG A O 1
ATOM 591 N N . GLU A 1 77 ? -20.429 -14.852 10.398 1.00 93.06 77 GLU A N 1
ATOM 592 C CA . GLU A 1 77 ? -20.604 -15.733 11.548 1.00 93.06 77 GLU A CA 1
ATOM 593 C C . GLU A 1 77 ? -19.506 -15.494 12.587 1.00 93.06 77 GLU A C 1
ATOM 595 O O . GLU A 1 77 ? -19.809 -15.365 13.770 1.00 93.06 77 GLU A O 1
ATOM 600 N N . GLU A 1 78 ? -18.248 -15.354 12.154 1.00 93.81 78 GLU A N 1
ATOM 601 C CA . GLU A 1 78 ? -17.120 -15.045 13.041 1.00 93.81 78 GLU A CA 1
ATOM 602 C C . GLU A 1 78 ? -17.264 -13.666 13.696 1.00 93.81 78 GLU A C 1
ATOM 604 O O . GLU A 1 78 ? -17.098 -13.546 14.911 1.00 93.81 78 GLU A O 1
ATOM 609 N N . MET A 1 79 ? -17.619 -12.630 12.925 1.00 95.19 79 MET A N 1
ATOM 610 C CA . MET A 1 79 ? -17.819 -11.277 13.459 1.00 95.19 79 MET A CA 1
ATOM 611 C C . MET A 1 79 ? -18.977 -11.227 14.466 1.00 95.19 79 MET A C 1
ATOM 613 O O . MET A 1 79 ? -18.852 -10.620 15.530 1.00 95.19 79 MET A O 1
ATOM 617 N N . VAL A 1 80 ? -20.105 -11.873 14.147 1.00 95.50 80 VAL A N 1
ATOM 618 C CA . VAL A 1 80 ? -21.278 -11.942 15.032 1.00 95.50 80 VAL A CA 1
ATOM 619 C C . VAL A 1 80 ? -20.956 -12.727 16.300 1.00 95.50 80 VAL A C 1
ATOM 621 O O . VAL A 1 80 ? -21.258 -12.250 17.392 1.00 95.50 80 VAL A O 1
ATOM 624 N N . ALA A 1 81 ? -20.290 -13.877 16.179 1.00 95.25 81 ALA A N 1
ATOM 625 C CA . ALA A 1 81 ? -19.899 -14.680 17.331 1.00 95.25 81 ALA A CA 1
ATOM 626 C C . ALA A 1 81 ? -18.934 -13.920 18.254 1.00 95.25 81 ALA A C 1
ATOM 628 O O . ALA A 1 81 ? -19.150 -13.903 19.464 1.00 95.25 81 ALA A O 1
ATOM 629 N N . ALA A 1 82 ? -17.929 -13.227 17.702 1.00 95.69 82 ALA A N 1
ATOM 630 C CA . ALA A 1 82 ? -17.000 -12.413 18.487 1.00 95.69 82 ALA A CA 1
ATOM 631 C C . ALA A 1 82 ? -17.714 -11.257 19.208 1.00 95.69 82 ALA A C 1
ATOM 633 O O . ALA A 1 82 ? -17.470 -11.022 20.393 1.00 95.69 82 ALA A O 1
ATOM 634 N N . ARG A 1 83 ? -18.640 -10.566 18.526 1.00 96.19 83 ARG A N 1
ATOM 635 C CA . ARG A 1 83 ? -19.482 -9.521 19.127 1.00 96.19 83 ARG A CA 1
ATOM 636 C C . ARG A 1 83 ? -20.302 -10.070 20.294 1.00 96.19 83 ARG A C 1
ATOM 638 O O . ARG A 1 83 ? -20.285 -9.488 21.375 1.00 96.19 83 ARG A O 1
ATOM 645 N N . ASP A 1 84 ? -21.025 -11.164 20.073 1.00 95.69 84 ASP A N 1
ATOM 646 C CA . ASP A 1 84 ? -21.951 -11.730 21.059 1.00 95.69 84 ASP A CA 1
ATOM 647 C C . ASP A 1 84 ? -21.208 -12.306 22.265 1.00 95.69 84 ASP A C 1
ATOM 649 O O . ASP A 1 84 ? -21.643 -12.128 23.403 1.00 95.69 84 ASP A O 1
ATOM 653 N N . PHE A 1 85 ? -20.048 -12.922 22.029 1.00 95.75 85 PHE A N 1
ATOM 654 C CA . PHE A 1 85 ? -19.137 -13.363 23.078 1.00 95.75 85 PHE A CA 1
ATOM 655 C C . PHE A 1 85 ? -18.698 -12.201 23.980 1.00 95.75 85 PHE A C 1
ATOM 657 O O . PHE A 1 85 ? -18.810 -12.300 25.202 1.00 95.75 85 PHE A O 1
ATOM 664 N N . MET A 1 86 ? -18.268 -11.080 23.390 1.00 96.06 86 MET A N 1
ATOM 665 C CA . MET A 1 86 ? -17.849 -9.894 24.144 1.00 96.06 86 MET A CA 1
ATOM 666 C C . MET A 1 86 ? -19.029 -9.234 24.874 1.00 96.06 86 MET A C 1
ATOM 668 O O . MET A 1 86 ? -18.913 -8.928 26.057 1.00 96.06 86 MET A O 1
ATOM 672 N N . LEU A 1 87 ? -20.185 -9.067 24.217 1.00 95.19 87 LEU A N 1
ATOM 673 C CA . LEU A 1 87 ? -21.398 -8.484 24.819 1.00 95.19 87 LEU A CA 1
ATOM 674 C C . LEU A 1 87 ? -21.929 -9.298 26.006 1.00 95.19 87 LEU A C 1
ATOM 676 O O . LEU A 1 87 ? -22.470 -8.726 26.950 1.00 95.19 87 LEU A O 1
ATOM 680 N N . LYS A 1 88 ? -21.787 -10.627 25.969 1.00 95.06 88 LYS A N 1
ATOM 681 C CA . LYS A 1 88 ? -22.212 -11.511 27.063 1.00 95.06 88 LYS A CA 1
ATOM 682 C C . LYS A 1 88 ? -21.348 -11.347 28.314 1.00 95.06 88 LYS A C 1
ATOM 684 O O . LYS A 1 88 ? -21.784 -11.711 29.407 1.00 95.06 88 LYS A O 1
ATOM 689 N N . ASN A 1 89 ? -20.137 -10.812 28.177 1.00 93.81 89 ASN A N 1
ATOM 690 C CA . ASN A 1 89 ? -19.260 -10.589 29.307 1.00 93.81 89 ASN A CA 1
ATOM 691 C C . ASN A 1 89 ? -19.666 -9.331 30.090 1.00 93.81 89 ASN A C 1
ATOM 693 O O . ASN A 1 89 ? -19.354 -8.200 29.714 1.00 93.81 89 ASN A O 1
ATOM 697 N N . SER A 1 90 ? -20.323 -9.540 31.231 1.00 93.00 90 SER A N 1
ATOM 698 C CA . SER A 1 90 ? -20.812 -8.461 32.090 1.00 93.00 90 SER A CA 1
ATOM 699 C C . SER A 1 90 ? -19.707 -7.574 32.669 1.00 93.00 90 SER A C 1
ATOM 701 O O . SER A 1 90 ? -20.002 -6.441 33.044 1.00 93.00 90 SER A O 1
ATOM 703 N N . SER A 1 91 ? -18.451 -8.040 32.741 1.00 93.38 91 SER A N 1
ATOM 704 C CA . SER A 1 91 ? -17.347 -7.214 33.252 1.00 93.38 91 SER A CA 1
ATOM 705 C C . SER A 1 91 ? -17.000 -6.046 32.325 1.00 93.38 91 SER A C 1
ATOM 707 O O . SER A 1 91 ? -16.560 -5.007 32.808 1.00 93.38 91 SER A O 1
ATOM 709 N N . LEU A 1 92 ? -17.254 -6.185 31.018 1.00 94.38 92 LEU A N 1
ATOM 710 C CA . LEU A 1 92 ? -16.941 -5.170 30.007 1.00 94.38 92 LEU A CA 1
ATOM 711 C C . LEU A 1 92 ? -18.010 -4.067 29.905 1.00 94.38 92 LEU A C 1
ATOM 713 O O . LEU A 1 92 ? -17.760 -3.022 29.305 1.00 94.38 92 LEU A O 1
ATOM 717 N N . LYS A 1 93 ? -19.206 -4.299 30.475 1.00 96.12 93 LYS A N 1
ATOM 718 C CA . LYS A 1 93 ? -20.345 -3.355 30.501 1.00 96.12 93 LYS A CA 1
ATOM 719 C C . LYS A 1 93 ? -20.714 -2.783 29.122 1.00 96.12 93 LYS A C 1
ATOM 721 O O . LYS A 1 93 ? -21.104 -1.623 28.994 1.00 96.12 93 LYS A O 1
ATOM 726 N N . LEU A 1 94 ? -20.589 -3.603 28.081 1.00 96.75 94 LEU A N 1
ATOM 727 C CA . LEU A 1 94 ? -20.788 -3.174 26.700 1.00 96.75 94 LEU A CA 1
ATOM 728 C C . LEU A 1 94 ? -22.266 -2.906 26.389 1.00 96.75 94 LEU A C 1
ATOM 730 O O . LEU A 1 94 ? -23.145 -3.723 26.669 1.00 96.75 94 LEU A O 1
ATOM 734 N N . LYS A 1 95 ? -22.524 -1.785 25.720 1.00 95.88 95 LYS A N 1
ATOM 735 C CA . LYS A 1 95 ? -23.787 -1.457 25.065 1.00 95.88 95 LYS A CA 1
ATOM 736 C C . LYS A 1 95 ? -23.665 -1.611 23.556 1.00 95.88 95 LYS A C 1
ATOM 738 O O . LYS A 1 95 ? -22.596 -1.502 22.958 1.00 95.88 95 LYS A O 1
ATOM 743 N N . ASN A 1 96 ? -24.810 -1.851 22.928 1.00 94.00 96 ASN A N 1
ATOM 744 C CA . ASN A 1 96 ? -24.919 -1.813 21.479 1.00 94.00 96 ASN A CA 1
ATOM 745 C C . ASN A 1 96 ? -24.681 -0.373 20.995 1.00 94.00 96 ASN A C 1
ATOM 747 O O . ASN A 1 96 ? -25.355 0.538 21.475 1.00 94.00 96 ASN A O 1
ATOM 751 N N . ILE A 1 97 ? -23.763 -0.187 20.040 1.00 93.38 97 ILE A N 1
ATOM 752 C CA . ILE A 1 97 ? -23.353 1.135 19.535 1.00 93.38 97 ILE A CA 1
ATOM 753 C C . ILE A 1 97 ? -24.532 1.993 19.047 1.00 93.38 97 ILE A C 1
ATOM 755 O O . ILE A 1 97 ? -24.499 3.213 19.161 1.00 93.38 97 ILE A O 1
ATOM 759 N N . GLU A 1 98 ? -25.622 1.383 18.569 1.00 91.00 98 GLU A N 1
ATOM 760 C CA . GLU A 1 98 ? -26.796 2.138 18.108 1.00 91.00 98 GLU A CA 1
ATOM 761 C C . GLU A 1 98 ? -27.494 2.921 19.232 1.00 91.00 98 GLU A C 1
ATOM 763 O O . GLU A 1 98 ? -28.047 3.995 18.977 1.00 91.00 98 GLU A O 1
ATOM 768 N N . ASN A 1 99 ? -27.399 2.414 20.466 1.00 92.38 99 ASN A N 1
ATOM 769 C CA . ASN A 1 99 ? -28.036 2.960 21.666 1.00 92.38 99 ASN A CA 1
ATOM 770 C C . ASN A 1 99 ? -27.026 3.544 22.667 1.00 92.38 99 ASN A C 1
ATOM 772 O O . ASN A 1 99 ? -27.427 3.967 23.750 1.00 92.38 99 ASN A O 1
ATOM 776 N N . ALA A 1 100 ? -25.732 3.505 22.347 1.00 94.50 100 ALA A N 1
ATOM 777 C CA . ALA A 1 100 ? -24.678 3.981 23.226 1.00 94.50 100 ALA A CA 1
ATOM 778 C C . ALA A 1 100 ? -24.515 5.505 23.137 1.00 94.50 100 ALA A C 1
ATOM 780 O O . ALA A 1 100 ? -24.816 6.144 22.126 1.00 94.50 100 ALA A O 1
ATOM 781 N N . SER A 1 101 ? -24.000 6.079 24.214 1.00 95.19 101 SER A N 1
ATOM 782 C CA . SER A 1 101 ? -23.501 7.443 24.313 1.00 95.19 101 SER A CA 1
ATOM 783 C C . SER A 1 101 ? -21.988 7.434 24.524 1.00 95.19 101 SER A C 1
ATOM 785 O O . SER A 1 101 ? -21.391 6.416 24.870 1.00 95.19 101 SER A O 1
ATOM 787 N N . VAL A 1 102 ? -21.353 8.599 24.387 1.00 93.94 102 VAL A N 1
ATOM 788 C CA . VAL A 1 102 ? -19.901 8.754 24.596 1.00 93.94 102 VAL A CA 1
ATOM 789 C C . VAL A 1 102 ? -19.426 8.418 26.021 1.00 93.94 102 VAL A C 1
ATOM 791 O O . VAL A 1 102 ? -18.225 8.355 26.245 1.00 93.94 102 VAL A O 1
ATOM 794 N N . LYS A 1 103 ? -20.345 8.223 26.978 1.00 95.69 103 LYS A N 1
ATOM 795 C CA . LYS A 1 103 ? -20.064 7.890 28.388 1.00 95.69 103 LYS A CA 1
ATOM 796 C C . LYS A 1 103 ? -20.180 6.394 28.698 1.00 95.69 103 LYS A C 1
ATOM 798 O O . LYS A 1 103 ? -20.126 6.006 29.858 1.00 95.69 103 LYS A O 1
ATOM 803 N N . GLU A 1 104 ? -20.442 5.569 27.693 1.00 97.38 104 GLU A N 1
ATOM 804 C CA . GLU A 1 104 ? -20.704 4.140 27.855 1.00 97.38 104 GLU A CA 1
ATOM 805 C C . GLU A 1 104 ? -19.701 3.327 27.047 1.00 97.38 104 GLU A C 1
ATOM 807 O O . GLU A 1 104 ? -19.046 3.851 26.144 1.00 97.38 104 GLU A O 1
ATOM 812 N N . ASN A 1 105 ? -19.597 2.037 27.362 1.00 97.88 105 ASN A N 1
ATOM 813 C CA . ASN A 1 105 ? -18.670 1.151 26.675 1.00 97.88 105 ASN A CA 1
ATOM 814 C C . ASN A 1 105 ? -19.353 0.535 25.464 1.00 97.88 105 ASN A C 1
ATOM 816 O O . ASN A 1 105 ? -20.476 0.046 25.575 1.00 97.88 105 ASN A O 1
ATOM 820 N N . TYR A 1 106 ? -18.702 0.525 24.308 1.00 97.94 106 TYR A N 1
ATOM 821 C CA . TYR A 1 106 ? -19.252 -0.108 23.110 1.00 97.94 106 TYR A CA 1
ATOM 822 C C . TYR A 1 106 ? -18.151 -0.573 22.165 1.00 97.94 106 TYR A C 1
ATOM 824 O O . TYR A 1 106 ? -17.037 -0.050 22.149 1.00 97.94 106 TYR A O 1
ATOM 832 N N . ILE A 1 107 ? -18.481 -1.589 21.370 1.00 98.00 107 ILE A N 1
ATOM 833 C CA . ILE A 1 107 ? -17.591 -2.109 20.334 1.00 98.00 107 ILE A CA 1
ATOM 834 C C . ILE A 1 107 ? -17.635 -1.153 19.141 1.00 98.00 107 ILE A C 1
ATOM 836 O O . ILE A 1 107 ? -18.696 -0.956 18.550 1.00 98.00 107 ILE A O 1
ATOM 840 N N . TYR A 1 108 ? -16.482 -0.591 18.787 1.00 96.44 108 TYR A N 1
ATOM 841 C CA . TYR A 1 108 ? -16.312 0.256 17.608 1.00 96.44 108 TYR A CA 1
ATOM 842 C C . TYR A 1 108 ? -15.978 -0.575 16.364 1.00 96.44 108 TYR A C 1
ATOM 844 O O . TYR A 1 108 ? -16.555 -0.354 15.301 1.00 96.44 108 TYR A O 1
ATOM 852 N N . MET A 1 109 ? -15.067 -1.547 16.489 1.00 96.12 109 MET A N 1
ATOM 853 C CA . MET A 1 109 ? -14.569 -2.323 15.350 1.00 96.12 109 MET A CA 1
ATOM 854 C C . MET A 1 109 ? -14.322 -3.790 15.703 1.00 96.12 109 MET A C 1
ATOM 856 O O . MET A 1 109 ? -13.837 -4.096 16.791 1.00 96.12 109 MET A O 1
ATOM 860 N N . ILE A 1 110 ? -14.599 -4.681 14.748 1.00 97.12 110 ILE A N 1
ATOM 861 C CA . ILE A 1 110 ? -14.176 -6.085 14.746 1.00 97.12 110 ILE A CA 1
ATOM 862 C C . ILE A 1 110 ? -13.550 -6.388 13.381 1.00 97.12 110 ILE A C 1
ATOM 864 O O . ILE A 1 110 ? -14.206 -6.244 12.352 1.00 97.12 110 ILE A O 1
ATOM 868 N N . GLN A 1 111 ? -12.294 -6.828 13.360 1.00 94.06 111 GLN A N 1
ATOM 869 C CA . GLN A 1 111 ? -11.594 -7.196 12.123 1.00 94.06 111 GLN A CA 1
ATOM 870 C C . GLN A 1 111 ? -10.666 -8.389 12.333 1.00 94.06 111 GLN A C 1
ATOM 872 O O . GLN A 1 111 ? -10.362 -8.749 13.474 1.00 94.06 111 GLN A O 1
ATOM 877 N N . LEU A 1 112 ? -10.186 -8.990 11.243 1.00 93.44 112 LEU A N 1
ATOM 878 C CA . LEU A 1 112 ? -9.192 -10.055 11.316 1.00 93.44 112 LEU A CA 1
ATOM 879 C C . LEU A 1 112 ? -7.937 -9.548 12.043 1.00 93.44 112 LEU A C 1
ATOM 881 O O . LEU A 1 112 ? -7.413 -8.476 11.743 1.00 93.44 112 LEU A O 1
ATOM 885 N N . TYR A 1 113 ? -7.436 -10.337 12.991 1.00 93.56 113 TYR A N 1
ATOM 886 C CA . TYR A 1 113 ? -6.077 -10.188 13.498 1.00 93.56 113 TYR A CA 1
ATOM 887 C C . TYR A 1 113 ? -5.203 -11.236 12.800 1.00 93.56 113 TYR A C 1
ATOM 889 O O . TYR A 1 113 ? -5.348 -12.425 13.110 1.00 93.56 113 TYR A O 1
ATOM 897 N N . PRO A 1 114 ? -4.340 -10.836 11.844 1.00 90.94 114 PRO A N 1
ATOM 898 C CA . PRO A 1 114 ? -3.585 -11.788 11.043 1.00 90.94 114 PRO A CA 1
ATOM 899 C C . PRO A 1 114 ? -2.738 -12.737 11.907 1.00 90.94 114 PRO A C 1
ATOM 901 O O . PRO A 1 114 ? -2.221 -12.331 12.955 1.00 90.94 114 PRO A O 1
ATOM 904 N N . PRO A 1 115 ? -2.593 -14.010 11.503 1.00 91.94 115 PRO A N 1
ATOM 905 C CA . PRO A 1 115 ? -1.654 -14.919 12.150 1.00 91.94 115 PRO A CA 1
ATOM 906 C C . PRO A 1 115 ? -0.209 -14.428 11.963 1.00 91.94 115 PRO A C 1
ATOM 908 O O . PRO A 1 115 ? 0.101 -13.756 10.984 1.00 91.94 115 PRO A O 1
ATOM 911 N N . GLY A 1 116 ? 0.679 -14.778 12.899 1.00 92.88 116 GLY A N 1
ATOM 912 C CA . GLY A 1 116 ? 2.104 -14.440 12.787 1.00 92.88 116 GLY A CA 1
ATOM 913 C C . GLY A 1 116 ? 2.770 -15.177 11.623 1.00 92.88 116 GLY A C 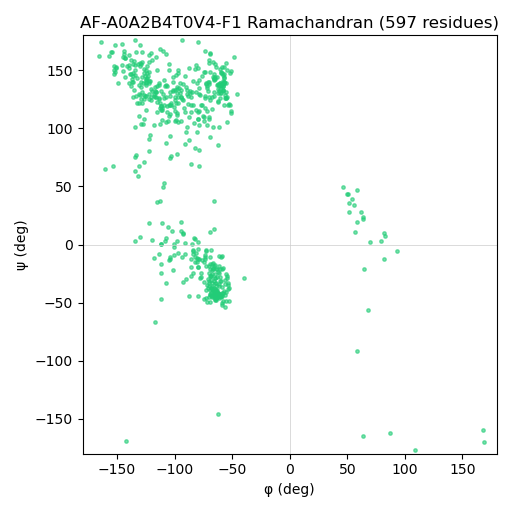1
ATOM 914 O O . GLY A 1 116 ? 2.439 -16.343 11.373 1.00 92.88 116 GLY A O 1
ATOM 915 N N . LYS A 1 117 ? 3.714 -14.514 10.941 1.00 95.44 117 LYS A N 1
ATOM 916 C CA . LYS A 1 117 ? 4.363 -15.004 9.709 1.00 95.44 117 LYS A CA 1
ATOM 917 C C . LYS A 1 117 ? 4.949 -16.404 9.888 1.00 95.44 117 LYS A C 1
ATOM 919 O O . LYS A 1 117 ? 4.598 -17.308 9.134 1.00 95.44 117 LYS A O 1
ATOM 924 N N . GLN A 1 118 ? 5.714 -16.636 10.960 1.00 94.94 118 GLN A N 1
ATOM 925 C CA . GLN A 1 118 ? 6.336 -17.942 11.216 1.00 94.94 118 GLN A CA 1
ATOM 926 C C . GLN A 1 118 ? 5.319 -19.086 11.330 1.00 94.94 118 GLN A C 1
ATOM 928 O O . GLN A 1 118 ? 5.542 -20.165 10.788 1.00 94.94 118 GLN A O 1
ATOM 933 N N . ALA A 1 119 ? 4.187 -18.860 12.004 1.00 93.75 119 ALA A N 1
ATOM 934 C CA . ALA A 1 119 ? 3.153 -19.883 12.155 1.00 93.75 119 ALA A CA 1
ATOM 935 C C . ALA A 1 119 ? 2.476 -20.213 10.813 1.00 93.75 119 ALA A C 1
ATOM 937 O O . ALA A 1 119 ? 2.080 -21.355 10.584 1.00 93.75 119 ALA A O 1
ATOM 938 N N . VAL A 1 120 ? 2.347 -19.221 9.925 1.00 94.12 120 VAL A N 1
ATOM 939 C CA . VAL A 1 120 ? 1.840 -19.431 8.566 1.00 94.12 120 VAL A CA 1
ATOM 940 C C . VAL A 1 120 ? 2.842 -20.224 7.733 1.00 94.12 120 VAL A C 1
ATOM 942 O O . VAL A 1 120 ? 2.447 -21.228 7.146 1.00 94.12 120 VAL A O 1
ATOM 945 N N . LEU A 1 121 ? 4.120 -19.833 7.725 1.00 94.88 121 LEU A N 1
ATOM 946 C CA . LEU A 1 121 ? 5.177 -20.549 6.999 1.00 94.88 121 LEU A CA 1
ATOM 947 C C . LEU A 1 121 ? 5.295 -22.003 7.474 1.00 94.88 121 LEU A C 1
ATOM 949 O O . LEU A 1 121 ? 5.303 -22.933 6.673 1.00 94.88 121 LEU A O 1
ATOM 953 N N . ASP A 1 122 ? 5.268 -22.230 8.786 1.00 94.94 122 ASP A N 1
ATOM 954 C CA . ASP A 1 122 ? 5.292 -23.570 9.373 1.00 94.94 122 ASP A CA 1
ATOM 955 C C . ASP A 1 122 ? 4.109 -24.446 8.915 1.00 94.94 122 ASP A C 1
ATOM 957 O O . ASP A 1 122 ? 4.267 -25.652 8.702 1.00 94.94 122 ASP A O 1
ATOM 961 N N . TYR A 1 123 ? 2.920 -23.863 8.745 1.00 93.25 123 TYR A N 1
ATOM 962 C CA . TYR A 1 123 ? 1.752 -24.568 8.211 1.00 93.25 123 TYR A CA 1
ATOM 963 C C . TYR A 1 123 ? 1.875 -24.838 6.704 1.00 93.25 123 TYR A C 1
ATOM 965 O O . TYR A 1 123 ? 1.613 -25.958 6.255 1.00 93.25 123 TYR A O 1
ATOM 973 N N . LEU A 1 124 ? 2.280 -23.832 5.925 1.00 91.81 124 LEU A N 1
ATOM 974 C CA . LEU A 1 124 ? 2.356 -23.922 4.466 1.00 91.81 124 LEU A CA 1
ATOM 975 C C . LEU A 1 124 ? 3.468 -24.867 4.002 1.00 91.81 124 LEU A C 1
ATOM 977 O O . LEU A 1 124 ? 3.240 -25.686 3.111 1.00 91.81 124 LEU A O 1
ATOM 981 N N . GLU A 1 125 ? 4.635 -24.791 4.636 1.00 91.62 125 GLU A N 1
ATOM 982 C CA . GLU A 1 125 ? 5.868 -25.420 4.156 1.00 91.62 125 GLU A CA 1
ATOM 983 C C . GLU A 1 125 ? 6.275 -26.636 4.990 1.00 91.62 125 GLU A C 1
ATOM 985 O O . GLU A 1 125 ? 6.806 -27.606 4.454 1.00 91.62 125 GLU A O 1
ATOM 990 N N . LYS A 1 126 ? 5.999 -26.626 6.302 1.00 93.00 126 LYS A N 1
ATOM 991 C CA . LYS A 1 126 ? 6.474 -27.665 7.239 1.00 93.00 126 LYS A CA 1
ATOM 992 C C . LYS A 1 126 ? 5.373 -28.615 7.714 1.00 93.00 126 LYS A C 1
ATOM 994 O O . LYS A 1 126 ? 5.609 -29.432 8.603 1.00 93.00 126 LYS A O 1
ATOM 999 N N . GLY A 1 127 ? 4.161 -28.499 7.162 1.00 88.88 127 GLY A N 1
ATOM 1000 C CA . GLY A 1 127 ? 3.023 -29.362 7.495 1.00 88.88 127 GLY A CA 1
ATOM 1001 C C . GLY A 1 127 ? 2.554 -29.257 8.950 1.00 88.88 127 GLY A C 1
ATOM 1002 O O . GLY A 1 127 ? 1.933 -30.191 9.460 1.00 88.88 127 GLY A O 1
ATOM 1003 N N . ARG A 1 128 ? 2.861 -28.152 9.647 1.00 92.38 128 ARG A N 1
ATOM 1004 C CA . ARG A 1 128 ? 2.339 -27.896 10.999 1.00 92.38 128 ARG A CA 1
ATOM 1005 C C . ARG A 1 128 ? 0.831 -27.619 10.959 1.00 92.38 128 ARG A C 1
ATOM 1007 O O . ARG A 1 128 ? 0.299 -27.348 9.889 1.00 92.38 128 ARG A O 1
ATOM 1014 N N . PRO A 1 129 ? 0.113 -27.692 12.097 1.00 90.56 129 PRO A N 1
ATOM 1015 C CA . PRO A 1 129 ? -1.308 -27.361 12.143 1.00 90.56 129 PRO A CA 1
ATOM 1016 C C . PRO A 1 129 ? -1.593 -25.916 11.728 1.00 90.56 129 PRO A C 1
ATOM 1018 O O . PRO A 1 129 ? -0.786 -25.015 11.951 1.00 90.56 129 PRO A O 1
ATOM 1021 N N . ARG A 1 130 ? -2.784 -25.697 11.167 1.00 89.56 130 ARG A N 1
ATOM 1022 C CA . ARG A 1 130 ? -3.257 -24.372 10.759 1.00 89.56 130 ARG A CA 1
ATOM 1023 C C . ARG A 1 130 ? -3.269 -23.406 11.954 1.00 89.56 130 ARG A C 1
ATOM 1025 O O . ARG A 1 130 ? -3.824 -23.767 12.996 1.00 89.56 130 ARG A O 1
ATOM 1032 N N . PRO A 1 131 ? -2.742 -22.174 11.818 1.00 90.44 131 PRO A N 1
ATOM 1033 C CA . PRO A 1 131 ? -2.816 -21.179 12.881 1.00 90.44 131 PRO A CA 1
ATOM 1034 C C . PRO A 1 131 ? -4.263 -20.874 13.280 1.00 90.44 131 PRO A C 1
ATOM 1036 O O . PRO A 1 131 ? -5.144 -20.757 12.424 1.00 90.44 131 PRO A O 1
ATOM 1039 N N . ALA A 1 132 ? -4.501 -20.706 14.583 1.00 88.94 132 ALA A N 1
ATOM 1040 C CA . ALA A 1 132 ? -5.806 -20.290 15.089 1.00 88.94 132 ALA A CA 1
ATOM 1041 C C . ALA A 1 132 ? -6.193 -18.914 14.526 1.00 88.94 132 ALA A C 1
ATOM 1043 O O . ALA A 1 132 ? -5.369 -17.992 14.500 1.00 88.94 132 ALA A O 1
ATOM 1044 N N . ARG A 1 133 ? -7.458 -18.771 14.117 1.00 90.56 133 ARG A N 1
ATOM 1045 C CA . ARG A 1 133 ? -8.015 -17.489 13.676 1.00 90.56 133 ARG A CA 1
ATOM 1046 C C . ARG A 1 133 ? -8.301 -16.599 14.886 1.00 90.56 133 ARG A C 1
ATOM 1048 O O . ARG A 1 133 ? -8.619 -17.076 15.979 1.00 90.56 133 ARG A O 1
ATOM 1055 N N . LYS A 1 134 ? -8.098 -15.298 14.690 1.00 94.19 134 LYS A N 1
ATOM 1056 C CA . LYS A 1 134 ? -8.177 -14.276 15.732 1.00 94.19 134 LYS A CA 1
ATOM 1057 C C . LYS A 1 134 ? -8.887 -13.044 15.189 1.00 94.19 134 LYS A C 1
ATOM 1059 O O . LYS A 1 134 ? -8.728 -12.705 14.018 1.00 94.19 134 LYS A O 1
ATOM 1064 N N . ALA A 1 135 ? -9.620 -12.354 16.051 1.00 96.12 135 ALA A N 1
ATOM 1065 C CA . ALA A 1 135 ? -10.235 -11.068 15.763 1.00 96.12 135 ALA A CA 1
ATOM 1066 C C . ALA A 1 135 ? -9.647 -9.993 16.678 1.00 96.12 135 ALA A C 1
ATOM 1068 O O . ALA A 1 135 ? -9.520 -10.203 17.885 1.00 96.12 135 ALA A O 1
ATOM 1069 N N . LEU A 1 136 ? -9.321 -8.838 16.105 1.00 96.44 136 LEU A N 1
ATOM 1070 C CA . LEU A 1 136 ? -9.100 -7.613 16.858 1.00 96.44 136 LEU A CA 1
ATOM 1071 C C . LEU A 1 136 ? -10.461 -6.966 17.109 1.00 96.44 136 LEU A C 1
ATOM 1073 O O . LEU A 1 136 ? -11.156 -6.612 16.157 1.00 96.44 136 LEU A O 1
ATOM 1077 N N . VAL A 1 137 ? -10.813 -6.798 18.379 1.00 98.06 137 VAL A N 1
ATOM 1078 C CA . VAL A 1 137 ? -12.015 -6.095 18.827 1.00 98.06 137 VAL A CA 1
ATOM 1079 C C . VAL A 1 137 ? -11.590 -4.801 19.506 1.00 98.06 137 VAL A C 1
ATOM 1081 O O . VAL A 1 137 ? -10.904 -4.833 20.526 1.00 98.06 137 VAL A O 1
ATOM 1084 N N . VAL A 1 138 ? -11.991 -3.663 18.945 1.00 97.81 138 VAL A N 1
ATOM 1085 C CA . VAL A 1 138 ? -11.720 -2.335 19.508 1.00 97.81 138 VAL A CA 1
ATOM 1086 C C . VAL A 1 138 ? -12.953 -1.847 20.250 1.00 97.81 138 VAL A C 1
ATOM 1088 O O . VAL A 1 138 ? -14.044 -1.776 19.680 1.00 97.81 138 VAL A O 1
ATOM 1091 N N . VAL A 1 139 ? -12.767 -1.503 21.519 1.00 98.00 139 VAL A N 1
ATOM 1092 C CA . VAL A 1 139 ? -13.808 -1.025 22.427 1.00 98.00 139 VAL A CA 1
ATOM 1093 C C . VAL A 1 139 ? -13.489 0.402 22.841 1.00 98.00 139 VAL A C 1
ATOM 1095 O O . VAL A 1 139 ? -12.375 0.706 23.268 1.00 98.00 139 VAL A O 1
ATOM 1098 N N . PHE A 1 140 ? -14.481 1.277 22.744 1.00 98.12 140 PHE A N 1
ATOM 1099 C CA . PHE A 1 140 ? -14.424 2.597 23.359 1.00 98.12 140 PHE A CA 1
ATOM 1100 C C . PHE A 1 140 ? -15.023 2.473 24.751 1.00 98.12 140 PHE A C 1
ATOM 1102 O O . PHE A 1 140 ? -16.201 2.159 24.877 1.00 98.12 140 PHE A O 1
ATOM 1109 N N . GLU A 1 141 ? -14.206 2.663 25.785 1.00 97.62 141 GLU A N 1
ATOM 1110 C CA . GLU A 1 141 ? -14.597 2.557 27.191 1.00 97.62 141 GLU A CA 1
ATOM 1111 C C . GLU A 1 141 ? -14.892 3.952 27.755 1.00 97.62 141 GLU A C 1
ATOM 1113 O O . GLU A 1 141 ? -14.056 4.568 28.422 1.00 97.62 141 GLU A O 1
ATOM 1118 N N . GLY A 1 142 ? -16.076 4.477 27.425 1.00 96.44 142 GLY A N 1
ATOM 1119 C CA . GLY A 1 142 ? -16.531 5.795 27.869 1.00 96.44 142 GLY A CA 1
ATOM 1120 C C . GLY A 1 142 ? -16.867 5.875 29.360 1.00 96.44 142 GLY A C 1
ATOM 1121 O O . GLY A 1 142 ? -16.932 6.979 29.900 1.00 96.44 142 GLY A O 1
ATOM 1122 N N . ASP A 1 143 ? -17.093 4.730 30.015 1.00 95.81 143 ASP A N 1
ATOM 1123 C CA . ASP A 1 143 ? -17.456 4.660 31.437 1.00 95.81 143 ASP A CA 1
ATOM 1124 C C . ASP A 1 143 ? -16.244 4.660 32.385 1.00 95.81 143 ASP A C 1
ATOM 1126 O O . ASP A 1 143 ? -16.397 4.862 33.594 1.00 95.81 143 ASP A O 1
ATOM 1130 N N . SER A 1 144 ? -15.046 4.458 31.833 1.00 94.38 144 SER A N 1
ATOM 1131 C CA . SER A 1 144 ? -13.782 4.482 32.561 1.00 94.38 144 SER A CA 1
ATOM 1132 C C . SER A 1 144 ? -13.422 5.901 33.012 1.00 94.38 144 SER A C 1
ATOM 1134 O O . SER A 1 144 ? -13.837 6.897 32.416 1.00 94.38 144 SER A O 1
ATOM 1136 N N . ASN A 1 145 ? -12.608 6.007 34.066 1.00 93.75 145 ASN A N 1
ATOM 1137 C CA . ASN A 1 145 ? -12.084 7.284 34.549 1.00 93.75 145 ASN A CA 1
ATOM 1138 C C . ASN A 1 145 ? -10.547 7.238 34.675 1.00 93.75 145 ASN A C 1
ATOM 1140 O O . ASN A 1 145 ? -10.049 6.654 35.641 1.00 93.75 145 ASN A O 1
ATOM 1144 N N . PRO A 1 146 ? -9.793 7.851 33.741 1.00 95.44 146 PRO A N 1
ATOM 1145 C CA . PRO A 1 146 ? -10.275 8.541 32.537 1.00 95.44 146 PRO A CA 1
ATOM 1146 C C . PRO A 1 146 ? -10.844 7.566 31.481 1.00 95.44 146 PRO A C 1
ATOM 1148 O O . PRO A 1 146 ? -10.488 6.386 31.503 1.00 95.44 146 PRO A O 1
ATOM 1151 N N . PRO A 1 147 ? -11.692 8.029 30.539 1.00 97.38 147 PRO A N 1
ATOM 1152 C CA . PRO A 1 147 ? -12.140 7.210 29.414 1.00 97.38 147 PRO A CA 1
ATOM 1153 C C . PRO A 1 147 ? -10.964 6.743 28.548 1.00 97.38 147 PRO A C 1
ATOM 1155 O O . PRO A 1 147 ? -9.970 7.465 28.396 1.00 97.38 147 PRO A O 1
ATOM 1158 N N . VAL A 1 148 ? -11.078 5.556 27.948 1.00 97.69 148 VAL A N 1
ATOM 1159 C CA . VAL A 1 148 ? -9.993 4.946 27.155 1.00 97.69 148 VAL A CA 1
ATOM 1160 C C . VAL A 1 148 ? -10.502 4.197 25.926 1.00 97.69 148 VAL A C 1
ATOM 1162 O O . VAL A 1 148 ? -11.668 3.825 25.837 1.00 97.69 148 VAL A O 1
ATOM 1165 N N . VAL A 1 149 ? -9.619 3.966 24.959 1.00 97.62 149 VAL A N 1
ATOM 1166 C CA . VAL A 1 149 ? -9.808 2.956 23.913 1.00 97.62 149 VAL A CA 1
ATOM 1167 C C . VAL A 1 149 ? -9.042 1.709 24.327 1.00 97.62 149 VAL A C 1
ATOM 1169 O O . VAL A 1 149 ? -7.857 1.796 24.658 1.00 97.62 149 VAL A O 1
ATOM 1172 N N . ARG A 1 150 ? -9.700 0.549 24.286 1.00 97.25 150 ARG A N 1
ATOM 1173 C CA . ARG A 1 150 ? -9.068 -0.740 24.562 1.00 97.25 150 ARG A CA 1
ATOM 1174 C C . ARG A 1 150 ? -9.195 -1.685 23.385 1.00 97.25 150 ARG A C 1
ATOM 1176 O O . ARG A 1 150 ? -10.233 -1.769 22.732 1.00 97.25 150 ARG A O 1
ATOM 1183 N N . GLU A 1 151 ? -8.123 -2.420 23.138 1.00 97.31 151 GLU A N 1
ATOM 1184 C CA . GLU A 1 151 ? -8.078 -3.456 22.124 1.00 97.31 151 GLU A CA 1
ATOM 1185 C C . GLU A 1 151 ? -8.042 -4.839 22.763 1.00 97.31 151 GLU A C 1
ATOM 1187 O O . GLU A 1 151 ? -7.294 -5.094 23.706 1.00 97.31 151 GLU A O 1
ATOM 1192 N N . TYR A 1 152 ? -8.826 -5.754 22.208 1.00 97.75 152 TYR A N 1
ATOM 1193 C CA . TYR A 1 152 ? -8.910 -7.134 22.651 1.00 97.75 152 TYR A CA 1
ATOM 1194 C C . TYR A 1 152 ? -8.632 -8.067 21.477 1.00 97.75 152 TYR A C 1
ATOM 1196 O O . TYR A 1 152 ? -9.138 -7.863 20.375 1.00 97.75 152 TYR A O 1
ATOM 1204 N N . ILE A 1 153 ? -7.853 -9.120 21.711 1.00 96.88 153 ILE A N 1
ATOM 1205 C CA . ILE A 1 153 ? -7.688 -10.218 20.758 1.00 96.88 153 ILE A CA 1
ATOM 1206 C C . ILE A 1 153 ? -8.594 -11.359 21.177 1.00 96.88 153 ILE A C 1
ATOM 1208 O O . ILE A 1 153 ? -8.299 -12.060 22.146 1.00 96.88 153 ILE A O 1
ATOM 1212 N N . VAL A 1 154 ? -9.671 -11.556 20.424 1.00 96.50 154 VAL A N 1
ATOM 1213 C CA . VAL A 1 154 ? -10.560 -12.711 20.561 1.00 96.50 154 VAL A CA 1
ATOM 1214 C C . VAL A 1 154 ? -9.988 -13.853 19.728 1.00 96.50 154 VAL A C 1
ATOM 1216 O O . VAL A 1 154 ? -9.684 -13.671 18.553 1.00 96.50 154 VAL A O 1
ATOM 1219 N N . THR A 1 155 ? -9.803 -15.023 20.331 1.00 93.88 155 THR A N 1
ATOM 1220 C CA . THR A 1 155 ? -9.217 -16.210 19.690 1.00 93.88 155 THR A CA 1
ATOM 1221 C C . THR A 1 155 ? -10.174 -17.387 19.815 1.00 93.88 155 THR A C 1
ATOM 1223 O O . THR A 1 155 ? -10.752 -17.583 20.884 1.00 93.88 155 THR A O 1
ATOM 1226 N N . TRP A 1 156 ? -10.303 -18.188 18.756 1.00 90.25 156 TRP A N 1
ATOM 1227 C CA . TRP A 1 156 ? -11.061 -19.441 18.775 1.00 90.25 156 TRP A CA 1
ATOM 1228 C C . TRP A 1 156 ? -10.216 -20.600 18.209 1.00 90.25 156 TRP A C 1
ATOM 1230 O O . TRP A 1 156 ? -9.681 -20.496 17.098 1.00 90.25 156 TRP A O 1
ATOM 1240 N N . PRO A 1 157 ? -10.041 -21.703 18.964 1.00 77.19 157 PRO A N 1
ATOM 1241 C CA . PRO A 1 157 ? -9.249 -22.850 18.538 1.00 77.19 157 PRO A CA 1
ATOM 1242 C C . PRO A 1 157 ? -9.988 -23.662 17.467 1.00 77.19 157 PRO A C 1
ATOM 1244 O O . PRO A 1 157 ? -11.214 -23.730 17.459 1.00 77.19 157 PRO A O 1
ATOM 1247 N N . ASN A 1 158 ? -9.239 -24.292 16.554 1.00 69.69 158 ASN A N 1
ATOM 1248 C CA . ASN A 1 158 ? -9.760 -25.198 15.514 1.00 69.69 158 ASN A CA 1
ATOM 1249 C C . ASN A 1 158 ? -10.911 -24.624 14.665 1.00 69.69 158 ASN A C 1
ATOM 1251 O O . ASN A 1 158 ? -11.765 -25.369 14.192 1.00 69.69 158 ASN A O 1
ATOM 1255 N N . SER A 1 159 ? -10.971 -23.298 14.508 1.00 69.12 159 SER A N 1
ATOM 1256 C CA . SER A 1 159 ? -12.096 -22.607 13.864 1.00 69.12 159 SER A CA 1
ATOM 1257 C C . SER A 1 159 ? -13.464 -22.845 14.538 1.00 69.12 159 SER A C 1
ATOM 1259 O O . SER A 1 159 ? -14.503 -22.573 13.941 1.00 69.12 159 SER A O 1
ATOM 1261 N N . ASN A 1 160 ? -13.490 -23.292 15.800 1.00 80.44 160 ASN A N 1
ATOM 1262 C CA . ASN A 1 160 ? -14.708 -23.485 16.582 1.00 80.44 160 ASN A CA 1
ATOM 1263 C C . ASN A 1 160 ? -15.070 -22.213 17.362 1.00 80.44 160 ASN A C 1
ATOM 1265 O O . ASN A 1 160 ? -14.608 -21.987 18.480 1.00 80.44 160 ASN A O 1
ATOM 1269 N N . VAL A 1 161 ? -15.968 -21.408 16.792 1.00 81.12 161 VAL A N 1
ATOM 1270 C CA . VAL A 1 161 ? -16.460 -20.150 17.384 1.00 81.12 161 VAL A CA 1
ATOM 1271 C C . VAL A 1 161 ? -17.142 -20.305 18.754 1.00 81.12 161 VAL A C 1
ATOM 1273 O O . VAL A 1 161 ? -17.407 -19.306 19.413 1.00 81.12 161 VAL A O 1
ATOM 1276 N N . LYS A 1 162 ? -17.435 -21.532 19.210 1.00 80.31 162 LYS A N 1
ATOM 1277 C CA . LYS A 1 162 ? -18.039 -21.781 20.531 1.00 80.31 162 LYS A CA 1
ATOM 1278 C C . LYS A 1 162 ? -17.030 -21.739 21.682 1.00 80.31 162 LYS A C 1
ATOM 1280 O O . LYS A 1 162 ? -17.440 -21.564 22.825 1.00 80.31 162 LYS A O 1
ATOM 1285 N N . GLU A 1 163 ? -15.738 -21.877 21.396 1.00 84.81 163 GLU A N 1
ATOM 1286 C CA . GLU A 1 163 ? -14.658 -21.928 22.393 1.00 84.81 163 GLU A CA 1
ATOM 1287 C C . GLU A 1 163 ? -13.810 -20.648 22.351 1.00 84.81 163 GLU A C 1
ATOM 1289 O O . GLU A 1 163 ? -12.591 -20.677 22.190 1.00 84.81 163 GLU A O 1
ATOM 1294 N N . MET A 1 164 ? -14.464 -19.488 22.447 1.00 91.81 164 MET A N 1
ATOM 1295 C CA . MET A 1 164 ? -13.773 -18.200 22.403 1.00 91.81 164 MET A CA 1
ATOM 1296 C C . MET A 1 164 ? -13.114 -17.842 23.734 1.00 91.81 164 MET A C 1
ATOM 1298 O O . MET A 1 164 ? -13.673 -18.020 24.814 1.00 91.81 164 MET A O 1
ATOM 1302 N N . THR A 1 165 ? -11.929 -17.252 23.629 1.00 92.75 165 THR A N 1
ATOM 1303 C CA . THR A 1 165 ? -11.245 -16.549 24.718 1.00 92.75 165 THR A CA 1
ATOM 1304 C C . THR A 1 165 ? -10.842 -15.164 24.231 1.00 92.75 165 THR A C 1
ATOM 1306 O O . THR A 1 165 ? -10.712 -14.946 23.025 1.00 92.75 165 THR A O 1
ATOM 1309 N N . TYR A 1 166 ? -10.634 -14.218 25.145 1.00 94.88 166 TYR A N 1
ATOM 1310 C CA . TYR A 1 166 ? -10.060 -12.922 24.800 1.00 94.88 166 TYR A CA 1
ATOM 1311 C C . TYR A 1 166 ? -8.890 -12.578 25.712 1.00 94.88 166 TYR A C 1
ATOM 1313 O O . TYR A 1 166 ? -8.807 -13.039 26.849 1.00 94.88 166 TYR A O 1
ATOM 1321 N N . LYS A 1 167 ? -7.999 -11.733 25.202 1.00 95.75 167 LYS A N 1
ATOM 1322 C CA . LYS A 1 167 ? -6.960 -11.064 25.985 1.00 95.75 167 LYS A CA 1
ATOM 1323 C C . LYS A 1 167 ? -6.876 -9.599 25.593 1.00 95.75 167 LYS A C 1
ATOM 1325 O O . LYS A 1 167 ? -7.097 -9.268 24.429 1.00 95.75 167 LYS A O 1
ATOM 1330 N N . GLU A 1 168 ? -6.536 -8.744 26.544 1.00 95.50 168 GLU A N 1
ATOM 1331 C CA . GLU A 1 168 ? -6.212 -7.346 26.257 1.00 95.50 168 GLU A CA 1
ATOM 1332 C C . GLU A 1 168 ? -4.929 -7.263 25.416 1.00 95.50 168 GLU A C 1
ATOM 1334 O O . GLU A 1 168 ? -4.004 -8.070 25.570 1.00 95.50 168 GLU A O 1
ATOM 1339 N N . ARG A 1 169 ? -4.894 -6.312 24.481 1.00 93.12 169 ARG A N 1
ATOM 1340 C CA . ARG A 1 169 ? -3.743 -6.024 23.626 1.00 93.12 169 ARG A CA 1
ATOM 1341 C C . ARG A 1 169 ? -3.164 -4.669 23.997 1.00 93.12 169 ARG A C 1
ATOM 1343 O O . ARG A 1 169 ? -3.810 -3.647 23.802 1.00 93.12 169 ARG A O 1
ATOM 1350 N N . GLY A 1 170 ? -1.900 -4.682 24.412 1.00 89.56 170 GLY A N 1
ATOM 1351 C CA . GLY A 1 170 ? -1.172 -3.462 24.745 1.00 89.56 170 GLY A CA 1
ATOM 1352 C C . GLY A 1 170 ? -1.781 -2.718 25.933 1.00 89.56 170 GLY A C 1
ATOM 1353 O O . GLY A 1 170 ? -2.579 -3.267 26.691 1.00 89.56 170 GLY A O 1
ATOM 1354 N N . ASN A 1 171 ? -1.371 -1.462 26.089 1.00 92.25 171 ASN A N 1
ATOM 1355 C CA . ASN A 1 171 ? -1.906 -0.574 27.113 1.00 92.25 171 ASN A CA 1
ATOM 1356 C C . ASN A 1 171 ? -3.158 0.156 26.594 1.00 92.25 171 ASN A C 1
ATOM 1358 O O . ASN A 1 171 ? -3.247 0.416 25.390 1.00 92.25 171 ASN A O 1
ATOM 1362 N N . PRO A 1 172 ? -4.096 0.543 27.478 1.00 94.75 172 PRO A N 1
ATOM 1363 C CA . PRO A 1 172 ? -5.223 1.390 27.102 1.00 94.75 172 PRO A CA 1
ATOM 1364 C C . PRO A 1 172 ? -4.748 2.709 26.494 1.00 94.75 172 PRO A C 1
ATOM 1366 O O . PRO A 1 172 ? -3.802 3.326 26.985 1.00 94.75 172 PRO A O 1
ATOM 1369 N N . LEU A 1 173 ? -5.429 3.157 25.445 1.00 95.62 173 LEU A N 1
ATOM 1370 C CA . LEU A 1 173 ? -5.123 4.412 24.768 1.00 95.62 173 LEU A CA 1
ATOM 1371 C C . LEU A 1 173 ? -6.043 5.520 25.285 1.00 95.62 173 LEU A C 1
ATOM 1373 O O . LEU A 1 173 ? -7.205 5.272 25.607 1.00 95.62 173 LEU A O 1
ATOM 1377 N N . GLY A 1 174 ? -5.557 6.760 25.335 1.00 95.12 174 GLY A N 1
ATOM 1378 C CA . GLY A 1 174 ? -6.386 7.893 25.749 1.00 95.12 174 GLY A CA 1
ATOM 1379 C C . GLY A 1 174 ? -7.585 8.092 24.816 1.00 95.12 174 GLY A C 1
ATOM 1380 O O . GLY A 1 174 ? -7.440 8.051 23.600 1.00 95.12 174 GLY A O 1
ATOM 1381 N N . PHE A 1 175 ? -8.775 8.358 25.358 1.00 95.62 175 PHE A N 1
ATOM 1382 C CA . PHE A 1 175 ? -10.021 8.410 24.574 1.00 95.62 175 PHE A CA 1
ATOM 1383 C C . PHE A 1 175 ? -10.019 9.380 23.382 1.00 95.62 175 PHE A C 1
ATOM 1385 O O . PHE A 1 175 ? -10.776 9.191 22.431 1.00 95.62 175 PHE A O 1
ATOM 1392 N N . ASN A 1 176 ? -9.197 10.431 23.420 1.00 92.44 176 ASN A N 1
ATOM 1393 C CA . ASN A 1 176 ? -9.148 11.463 22.380 1.00 92.44 176 ASN A CA 1
ATOM 1394 C C . ASN A 1 176 ? -8.496 10.991 21.074 1.00 92.44 176 ASN A C 1
ATOM 1396 O O . ASN A 1 176 ? -8.742 11.603 20.041 1.00 92.44 176 ASN A O 1
ATOM 1400 N N . VAL A 1 177 ? -7.723 9.899 21.095 1.00 92.25 177 VAL A N 1
ATOM 1401 C CA . VAL A 1 177 ? -7.087 9.359 19.878 1.00 92.25 177 VAL A CA 1
ATOM 1402 C C . VAL A 1 177 ? -8.045 8.507 19.042 1.00 92.25 177 VAL A C 1
ATOM 1404 O O . VAL A 1 177 ? -7.697 8.063 17.951 1.00 92.25 177 VAL A O 1
ATOM 1407 N N . ARG A 1 178 ? -9.248 8.231 19.558 1.00 93.88 178 ARG A N 1
ATOM 1408 C CA . ARG A 1 178 ? -10.222 7.360 18.903 1.00 93.88 178 ARG A CA 1
ATOM 1409 C C . ARG A 1 178 ? -10.703 7.965 17.574 1.00 93.88 178 ARG A C 1
ATOM 1411 O O . ARG A 1 178 ? -10.865 9.186 17.501 1.00 93.88 178 ARG A O 1
ATOM 1418 N N . PRO A 1 179 ? -10.965 7.147 16.542 1.00 89.81 179 PRO A N 1
ATOM 1419 C CA . PRO A 1 179 ? -11.616 7.611 15.323 1.00 89.81 179 PRO A CA 1
ATOM 1420 C C . PRO A 1 179 ? -12.978 8.266 15.579 1.00 89.81 179 PRO A C 1
ATOM 1422 O O . PRO A 1 179 ? -13.679 7.925 16.532 1.00 89.81 179 PRO A O 1
ATOM 1425 N N . TYR A 1 180 ? -13.359 9.181 14.691 1.00 86.06 180 TYR A N 1
ATOM 1426 C CA . TYR A 1 180 ? -14.701 9.753 14.672 1.00 86.06 180 TYR A CA 1
ATOM 1427 C C . TYR A 1 180 ? -15.735 8.681 14.308 1.00 86.06 180 TYR A C 1
ATOM 1429 O O . TYR A 1 180 ? -15.560 7.974 13.317 1.00 86.06 180 TYR A O 1
ATOM 1437 N N . ASP A 1 181 ? -16.812 8.578 15.083 1.00 88.94 181 ASP A N 1
ATOM 1438 C CA . ASP A 1 181 ? -17.834 7.541 14.936 1.00 88.94 181 ASP A CA 1
ATOM 1439 C C . ASP A 1 181 ? -19.260 8.117 15.011 1.00 88.94 181 ASP A C 1
ATOM 1441 O O . ASP A 1 181 ? -19.467 9.309 15.280 1.00 88.94 181 ASP A O 1
ATOM 1445 N N . LYS A 1 182 ? -20.281 7.277 14.803 1.00 89.00 182 LYS A N 1
ATOM 1446 C CA . LYS A 1 182 ? -21.678 7.730 14.851 1.00 89.00 182 LYS A CA 1
ATOM 1447 C C . LYS A 1 182 ? -22.114 8.201 16.231 1.00 89.00 182 LYS A C 1
ATOM 1449 O O . LYS A 1 182 ? -23.024 9.023 16.329 1.00 89.00 182 LYS A O 1
ATOM 1454 N N . VAL A 1 183 ? -21.530 7.660 17.302 1.00 92.44 183 VAL A N 1
ATOM 1455 C CA . VAL A 1 183 ? -21.909 8.022 18.672 1.00 92.44 183 VAL A CA 1
ATOM 1456 C C . VAL A 1 183 ? -21.455 9.450 18.957 1.00 92.44 183 VAL A C 1
ATOM 1458 O O . VAL A 1 183 ? -22.247 10.267 19.437 1.00 92.44 183 VAL A O 1
ATOM 1461 N N . GLN A 1 184 ? -20.220 9.789 18.584 1.00 89.88 184 GLN A N 1
ATOM 1462 C CA . GLN A 1 184 ? -19.725 11.159 18.611 1.00 89.88 184 GLN A CA 1
ATOM 1463 C C . GLN A 1 184 ? -20.490 12.062 17.640 1.00 89.88 184 GLN A C 1
ATOM 1465 O O . GLN A 1 184 ? -20.818 13.187 18.018 1.00 89.88 184 GLN A O 1
ATOM 1470 N N . HIS A 1 185 ? -20.826 11.586 16.436 1.00 86.56 185 HIS A N 1
ATOM 1471 C CA . HIS A 1 185 ? -21.633 12.347 15.480 1.00 86.56 185 HIS A CA 1
ATOM 1472 C C . HIS A 1 185 ? -22.979 12.766 16.076 1.00 86.56 185 HIS A C 1
ATOM 1474 O O . HIS A 1 185 ? -23.253 13.958 16.151 1.00 86.56 185 HIS A O 1
ATOM 1480 N N . LYS A 1 186 ? -23.761 11.818 16.615 1.00 87.38 186 LYS A N 1
ATOM 1481 C CA . LYS A 1 186 ? -25.050 12.088 17.282 1.00 87.38 186 LYS A CA 1
ATOM 1482 C C . LYS A 1 186 ? -24.920 13.087 18.439 1.00 87.38 186 LYS A C 1
ATOM 1484 O O . LYS A 1 186 ? -25.854 13.835 18.724 1.00 87.38 186 LYS A O 1
ATOM 1489 N N . ALA A 1 187 ? -23.793 13.077 19.153 1.00 87.56 187 ALA A N 1
ATOM 1490 C CA . ALA A 1 187 ? -23.542 14.011 20.248 1.00 87.56 187 ALA A CA 1
ATOM 1491 C C . ALA A 1 187 ? -23.219 15.425 19.737 1.00 87.56 187 ALA A C 1
ATOM 1493 O O . ALA A 1 187 ? -23.792 16.396 20.231 1.00 87.56 187 ALA A O 1
ATOM 1494 N N . LEU A 1 188 ? -22.335 15.541 18.741 1.00 84.88 188 LEU A N 1
ATOM 1495 C CA . LEU A 1 188 ? -21.958 16.823 18.145 1.00 84.88 188 LEU A CA 1
ATOM 1496 C C . LEU A 1 188 ? -23.097 17.446 17.349 1.00 84.88 188 LEU A C 1
ATOM 1498 O O . LEU A 1 188 ? -23.288 18.651 17.431 1.00 84.88 188 LEU A O 1
ATOM 1502 N N . GLU A 1 189 ? -23.867 16.644 16.620 1.00 83.19 189 GLU A N 1
ATOM 1503 C CA . GLU A 1 189 ? -24.994 17.105 15.814 1.00 83.19 189 GLU A CA 1
ATOM 1504 C C . GLU A 1 189 ? -25.987 17.904 16.664 1.00 83.19 189 GLU A C 1
ATOM 1506 O O . GLU A 1 189 ? -26.403 18.979 16.253 1.00 83.19 189 GLU A O 1
ATOM 1511 N N . LYS A 1 190 ? -26.274 17.475 17.901 1.00 84.25 190 LYS A N 1
ATOM 1512 C CA . LYS A 1 190 ? -27.122 18.236 18.837 1.00 84.25 190 LYS A CA 1
ATOM 1513 C C . LYS A 1 190 ? -26.555 19.622 19.151 1.00 84.25 190 LYS A C 1
ATOM 1515 O O . LYS A 1 190 ? -27.296 20.601 19.150 1.00 84.25 190 LYS A O 1
ATOM 1520 N N . ILE A 1 191 ? -25.247 19.704 19.396 1.00 85.19 191 ILE A N 1
ATOM 1521 C CA . ILE A 1 191 ? -24.548 20.963 19.694 1.00 85.19 191 ILE A CA 1
ATOM 1522 C C . ILE A 1 191 ? -24.543 21.866 18.456 1.00 85.19 191 ILE A C 1
ATOM 1524 O O . ILE A 1 191 ? -24.852 23.052 18.550 1.00 85.19 191 ILE A O 1
ATOM 1528 N N . VAL A 1 192 ? -24.230 21.300 17.286 1.00 79.12 192 VAL A N 1
ATOM 1529 C CA . VAL A 1 192 ? -24.221 22.011 16.003 1.00 79.12 192 VAL A CA 1
ATOM 1530 C C . VAL A 1 192 ? -25.621 22.512 15.666 1.00 79.12 192 VAL A C 1
ATOM 1532 O O . VAL A 1 192 ? -25.767 23.674 15.304 1.00 79.12 192 VAL A O 1
ATOM 1535 N N . MET A 1 193 ? -26.665 21.700 15.833 1.00 78.81 193 MET A N 1
ATOM 1536 C CA . MET A 1 193 ? -28.057 22.105 15.621 1.00 78.81 193 MET A CA 1
ATOM 1537 C C . MET A 1 193 ? -28.458 23.255 16.550 1.00 78.81 193 MET A C 1
ATOM 1539 O O . MET A 1 193 ? -29.058 24.230 16.097 1.00 78.81 193 MET A O 1
ATOM 1543 N N . GLU A 1 194 ? -28.090 23.194 17.832 1.00 83.56 194 GLU A N 1
ATOM 1544 C CA . GLU A 1 194 ? -28.377 24.277 18.773 1.00 83.56 194 GLU A CA 1
ATOM 1545 C C . GLU A 1 194 ? -27.643 25.572 18.380 1.00 83.56 194 GLU A C 1
ATOM 1547 O O . GLU A 1 194 ? -28.256 26.640 18.300 1.00 83.56 194 GLU A O 1
ATOM 1552 N N . ALA A 1 195 ? -26.347 25.486 18.073 1.00 80.56 195 ALA A N 1
ATOM 1553 C CA . ALA A 1 195 ? -25.532 26.633 17.677 1.00 80.56 195 ALA A CA 1
ATOM 1554 C C . ALA A 1 195 ? -26.009 27.252 16.352 1.00 80.56 195 ALA A C 1
ATOM 1556 O O . ALA A 1 195 ? -26.186 28.467 16.255 1.00 80.56 195 ALA A O 1
ATOM 1557 N N . THR A 1 196 ? -26.275 26.423 15.341 1.00 77.31 196 THR A N 1
ATOM 1558 C CA . THR A 1 196 ? -26.722 26.874 14.015 1.00 77.31 196 THR A CA 1
ATOM 1559 C C . THR A 1 196 ? -28.134 27.442 14.042 1.00 77.31 196 THR A C 1
ATOM 1561 O O . THR A 1 196 ? -28.423 28.342 13.260 1.00 77.31 196 THR A O 1
ATOM 1564 N N . SER A 1 197 ? -28.996 27.015 14.973 1.00 82.06 197 SER A N 1
ATOM 1565 C CA . SER A 1 197 ? -30.310 27.643 15.154 1.00 82.06 197 SER A CA 1
ATOM 1566 C C . SER A 1 197 ? -30.195 29.100 15.629 1.00 82.06 197 SER A C 1
ATOM 1568 O O . SER A 1 197 ? -30.869 29.978 15.091 1.00 82.06 197 SER A O 1
ATOM 1570 N N . LYS A 1 198 ? -29.267 29.392 16.555 1.00 83.81 198 LYS A N 1
ATOM 1571 C CA . LYS A 1 198 ? -28.956 30.763 17.005 1.00 83.81 198 LYS A CA 1
ATOM 1572 C C . LYS A 1 198 ? -28.339 31.605 15.882 1.00 83.81 198 LYS A C 1
ATOM 1574 O O . LYS A 1 198 ? -28.569 32.808 15.824 1.00 83.81 198 LYS A O 1
ATOM 1579 N N . ALA A 1 199 ? -27.599 30.972 14.969 1.00 77.81 199 ALA A N 1
ATOM 1580 C CA . ALA A 1 199 ? -26.977 31.608 13.807 1.00 77.81 199 ALA A CA 1
ATOM 1581 C C . ALA A 1 199 ? -27.827 31.534 12.520 1.00 77.81 199 ALA A C 1
ATOM 1583 O O . ALA A 1 199 ? -27.327 31.847 11.441 1.00 77.81 199 ALA A O 1
ATOM 1584 N N . PHE A 1 200 ? -29.104 31.140 12.595 1.00 77.19 200 PHE A N 1
ATOM 1585 C CA . PHE A 1 200 ? -29.909 30.850 11.404 1.00 77.19 200 PHE A CA 1
ATOM 1586 C C . PHE A 1 200 ? -29.945 32.017 10.414 1.00 77.19 200 PHE A C 1
ATOM 1588 O O . PHE A 1 200 ? -29.683 31.821 9.231 1.00 77.19 200 PHE A O 1
ATOM 1595 N N . LYS A 1 201 ? -30.223 33.235 10.900 1.00 77.19 201 LYS A N 1
ATOM 1596 C CA . LYS A 1 201 ? -30.344 34.425 10.047 1.00 77.19 201 LYS A CA 1
ATOM 1597 C C . LYS A 1 201 ? -29.057 34.684 9.260 1.00 77.19 201 LYS A C 1
ATOM 1599 O O . LYS A 1 201 ? -29.114 34.813 8.043 1.00 77.19 201 LYS A O 1
ATOM 1604 N N . ILE A 1 202 ? -27.912 34.696 9.947 1.00 78.62 202 ILE A N 1
ATOM 1605 C CA . ILE A 1 202 ? -26.619 34.973 9.313 1.00 78.62 202 ILE A CA 1
ATOM 1606 C C . ILE A 1 202 ? -26.214 33.854 8.349 1.00 78.62 202 ILE A C 1
ATOM 1608 O O . ILE A 1 202 ? -25.730 34.152 7.265 1.00 78.62 202 ILE A O 1
ATOM 1612 N N . LEU A 1 203 ? -26.464 32.582 8.679 1.00 71.31 203 LEU A N 1
ATOM 1613 C CA . LEU A 1 203 ? -26.187 31.462 7.773 1.00 71.31 203 LEU A CA 1
ATOM 1614 C C . LEU A 1 203 ? -27.074 31.527 6.522 1.00 71.31 203 LEU A C 1
ATOM 1616 O O . LEU A 1 203 ? -26.577 31.449 5.405 1.00 71.31 203 LEU A O 1
ATOM 1620 N N . ASN A 1 204 ? -28.374 31.750 6.699 1.00 71.06 204 ASN A N 1
ATOM 1621 C CA . ASN A 1 204 ? -29.325 31.834 5.598 1.00 71.06 204 ASN A CA 1
ATOM 1622 C C . ASN A 1 204 ? -29.016 33.001 4.642 1.00 71.06 204 ASN A C 1
ATOM 1624 O O . ASN A 1 204 ? -29.098 32.835 3.429 1.00 71.06 204 ASN A O 1
ATOM 1628 N N . GLU A 1 205 ? -28.643 34.167 5.177 1.00 78.69 205 GLU A N 1
ATOM 1629 C CA . GLU A 1 205 ? -28.236 35.334 4.379 1.00 78.69 205 GLU A CA 1
ATOM 1630 C C . GLU A 1 205 ? -26.875 35.128 3.692 1.00 78.69 205 GLU A C 1
ATOM 1632 O O . GLU A 1 205 ? -26.692 35.572 2.563 1.00 78.69 205 GLU A O 1
ATOM 1637 N N . SER A 1 206 ? -25.931 34.438 4.343 1.00 73.38 206 SER A N 1
ATOM 1638 C CA . SER A 1 206 ? -24.552 34.289 3.844 1.00 73.38 206 SER A CA 1
ATOM 1639 C C . SER A 1 206 ? -24.376 33.160 2.827 1.00 73.38 206 SER A C 1
ATOM 1641 O O . SER A 1 206 ? -23.437 33.193 2.035 1.00 73.38 206 SER A O 1
ATOM 1643 N N . TYR A 1 207 ? -25.255 32.156 2.849 1.00 68.31 207 TYR A N 1
ATOM 1644 C CA . TYR A 1 207 ? -25.180 30.974 1.989 1.00 68.31 207 TYR A CA 1
ATOM 1645 C C . TYR A 1 207 ? -26.370 30.886 1.026 1.00 68.31 207 TYR A C 1
ATOM 1647 O O . TYR A 1 207 ? -26.870 29.796 0.775 1.00 68.31 207 TYR A O 1
ATOM 1655 N N . ASP A 1 208 ? -26.865 32.014 0.507 1.00 68.00 208 ASP A N 1
ATOM 1656 C CA . ASP A 1 208 ? -27.926 32.069 -0.515 1.00 68.00 208 ASP A CA 1
ATOM 1657 C C . ASP A 1 208 ? -29.161 31.201 -0.180 1.00 68.00 208 ASP A C 1
ATOM 1659 O O . ASP A 1 208 ? -29.706 30.471 -1.016 1.00 68.00 208 ASP A O 1
ATOM 1663 N N . GLY A 1 209 ? -29.617 31.247 1.073 1.00 64.06 209 GLY A N 1
ATOM 1664 C CA . GLY A 1 209 ? -30.782 30.498 1.543 1.00 64.06 209 GLY A CA 1
ATOM 1665 C C . GLY A 1 209 ? -30.521 29.031 1.909 1.00 64.06 209 GLY A C 1
ATOM 1666 O O . GLY A 1 209 ? -31.482 28.286 2.105 1.00 64.06 209 GLY A O 1
ATOM 1667 N N . TYR A 1 210 ? -29.258 28.590 1.973 1.00 63.34 210 TYR A N 1
ATOM 1668 C CA . TYR A 1 210 ? -28.889 27.324 2.611 1.00 63.34 210 TYR A CA 1
ATOM 1669 C C . TYR A 1 210 ? -28.812 27.498 4.125 1.00 63.34 210 TYR A C 1
ATOM 1671 O O . TYR A 1 210 ? -28.279 28.479 4.643 1.00 63.34 210 TYR A O 1
ATOM 1679 N N . CYS A 1 211 ? -29.319 26.511 4.851 1.00 61.34 211 CYS A N 1
ATOM 1680 C CA . CYS A 1 211 ? -29.241 26.488 6.301 1.00 61.34 211 CYS A CA 1
ATOM 1681 C C . CYS A 1 211 ? -29.051 25.053 6.813 1.00 61.34 211 CYS A C 1
ATOM 1683 O O . CYS A 1 211 ? -29.219 24.067 6.092 1.00 61.34 211 CYS A O 1
ATOM 1685 N N . TYR A 1 212 ? -28.634 24.939 8.072 1.00 56.84 212 TYR A N 1
ATOM 1686 C CA . TYR A 1 212 ? -28.382 23.644 8.709 1.00 56.84 212 TYR A CA 1
ATOM 1687 C C . TYR A 1 212 ? -29.659 23.036 9.321 1.00 56.84 212 TYR A C 1
ATOM 1689 O O . TYR A 1 212 ? -29.772 21.822 9.440 1.00 56.84 212 TYR A O 1
ATOM 1697 N N . ASN A 1 213 ? -30.628 23.876 9.706 1.00 56.69 213 ASN A N 1
ATOM 1698 C CA . ASN A 1 213 ? -31.887 23.493 10.351 1.00 56.69 213 ASN A CA 1
ATOM 1699 C C . ASN A 1 213 ? -33.031 24.430 9.899 1.00 56.69 213 ASN A C 1
ATOM 1701 O O . ASN A 1 213 ? -32.765 25.579 9.551 1.00 56.69 213 ASN A O 1
ATOM 1705 N N . ASN A 1 214 ? -34.287 23.961 9.938 1.00 58.34 214 ASN A N 1
ATOM 1706 C CA . ASN A 1 214 ? -35.511 24.669 9.507 1.00 58.34 214 ASN A CA 1
ATOM 1707 C C . ASN A 1 214 ? -35.574 25.061 8.014 1.00 58.34 214 ASN A C 1
ATOM 1709 O O . ASN A 1 214 ? -36.261 26.011 7.639 1.00 58.34 214 ASN A O 1
ATOM 1713 N N . CYS A 1 215 ? -34.896 24.306 7.150 1.00 59.66 215 CYS A N 1
ATOM 1714 C CA . CYS A 1 215 ? -34.899 24.494 5.698 1.00 59.66 215 CYS A CA 1
ATOM 1715 C C . CYS A 1 215 ? -35.719 23.382 5.049 1.00 59.66 215 CYS A C 1
ATOM 1717 O O . CYS A 1 215 ? -35.550 22.214 5.391 1.00 59.66 215 CYS A O 1
ATOM 1719 N N . THR A 1 216 ? -36.559 23.715 4.074 1.00 57.62 216 THR A N 1
ATOM 1720 C CA . THR A 1 216 ? -37.341 22.711 3.342 1.00 57.62 216 THR A CA 1
ATOM 1721 C C . THR A 1 216 ? -36.513 22.008 2.261 1.00 57.62 216 THR A C 1
ATOM 1723 O O . THR A 1 216 ? -36.555 20.786 2.195 1.00 57.62 216 THR A O 1
ATOM 1726 N N . ASN A 1 217 ? -35.709 22.744 1.469 1.00 52.44 217 ASN A N 1
ATOM 1727 C CA . ASN A 1 217 ? -35.053 22.202 0.259 1.00 52.44 217 ASN A CA 1
ATOM 1728 C C . ASN A 1 217 ? -33.547 22.542 0.078 1.00 52.44 217 ASN A C 1
ATOM 1730 O O . ASN A 1 217 ? -32.978 22.189 -0.953 1.00 52.44 217 ASN A O 1
ATOM 1734 N N . ARG A 1 218 ? -32.881 23.233 1.020 1.00 51.06 218 ARG A N 1
ATOM 1735 C CA . ARG A 1 218 ? -31.468 23.682 0.895 1.00 51.06 218 ARG A CA 1
ATOM 1736 C C . ARG A 1 218 ? -30.654 23.370 2.157 1.00 51.06 218 ARG A C 1
ATOM 1738 O O . ARG A 1 218 ? -30.429 24.238 2.997 1.00 51.06 218 ARG A O 1
ATOM 1745 N N . LEU A 1 219 ? -30.274 22.100 2.301 1.00 55.12 219 LEU A N 1
ATOM 1746 C CA . LEU A 1 219 ? -29.575 21.547 3.469 1.00 55.12 219 LEU A CA 1
ATOM 1747 C C . LEU A 1 219 ? -28.078 21.375 3.204 1.00 55.12 219 LEU A C 1
ATOM 1749 O O . LEU A 1 219 ? -27.683 20.887 2.146 1.00 55.12 219 LEU A O 1
ATOM 1753 N N . LEU A 1 220 ? -27.260 21.686 4.206 1.00 45.22 220 LEU A N 1
ATOM 1754 C CA . LEU A 1 220 ? -25.842 21.324 4.234 1.00 45.22 220 LEU A CA 1
ATOM 1755 C C . LEU A 1 220 ? -25.695 19.866 4.703 1.00 45.22 220 LEU A C 1
ATOM 1757 O O . LEU A 1 220 ? -26.310 19.473 5.693 1.00 45.22 220 LEU A O 1
ATOM 1761 N N . LYS A 1 221 ? -24.909 19.049 3.991 1.00 46.44 221 LYS A N 1
ATOM 1762 C CA . LYS A 1 221 ? -24.737 17.609 4.267 1.00 46.44 221 LYS A CA 1
ATOM 1763 C C . LYS A 1 221 ? -23.276 17.167 4.131 1.00 46.44 221 LYS A C 1
ATOM 1765 O O . LYS A 1 221 ? -22.501 17.797 3.420 1.00 46.44 221 LYS A O 1
ATOM 1770 N N . PHE A 1 222 ? -22.945 16.042 4.770 1.00 42.81 222 PHE A N 1
ATOM 1771 C CA . PHE A 1 222 ? -21.702 15.282 4.594 1.00 42.81 222 PHE A CA 1
ATOM 1772 C C . PHE A 1 222 ? -22.044 13.827 4.257 1.00 42.81 222 PHE A C 1
ATOM 1774 O O . PHE A 1 222 ? -23.037 13.306 4.767 1.00 42.81 222 PHE A O 1
ATOM 1781 N N . TYR A 1 223 ? -21.242 13.183 3.404 1.00 44.28 223 TYR A N 1
ATOM 1782 C CA . TYR A 1 223 ? -21.599 11.902 2.785 1.00 44.28 223 TYR A CA 1
ATOM 1783 C C . TYR A 1 223 ? -20.562 10.785 3.024 1.00 44.28 223 TYR A C 1
ATOM 1785 O O . TYR A 1 223 ? -19.369 11.081 3.139 1.00 44.28 223 TYR A O 1
ATOM 1793 N N . PRO A 1 224 ? -21.014 9.516 3.113 1.00 46.28 224 PRO A N 1
ATOM 1794 C CA . PRO A 1 224 ? -20.171 8.323 3.227 1.00 46.28 224 PRO A CA 1
ATOM 1795 C C . PRO A 1 224 ? -19.838 7.653 1.872 1.00 46.28 224 PRO A C 1
ATOM 1797 O O . PRO A 1 224 ? -20.339 8.057 0.827 1.00 46.28 224 PRO A O 1
ATOM 1800 N N . GLN A 1 225 ? -19.000 6.608 1.944 1.00 47.81 225 GLN A N 1
ATOM 1801 C CA . GLN A 1 225 ? -18.456 5.776 0.853 1.00 47.81 225 GLN A CA 1
ATOM 1802 C C . GLN A 1 225 ? -19.482 5.120 -0.085 1.00 47.81 225 GLN A C 1
ATOM 1804 O O . GLN A 1 225 ? -20.604 4.820 0.326 1.00 47.81 225 GLN A O 1
ATOM 1809 N N . THR A 1 226 ? -19.042 4.806 -1.313 1.00 56.66 226 THR A N 1
ATOM 1810 C CA . THR A 1 226 ? -19.870 4.265 -2.406 1.00 56.66 226 THR A CA 1
ATOM 1811 C C . THR A 1 226 ? -19.320 2.961 -3.026 1.00 56.66 226 THR A C 1
ATOM 1813 O O . THR A 1 226 ? -18.113 2.731 -3.000 1.00 56.66 226 THR A O 1
ATOM 1816 N N . PRO A 1 227 ? -20.195 2.084 -3.563 1.00 66.88 227 PRO A N 1
ATOM 1817 C CA . PRO A 1 227 ? -19.833 0.839 -4.270 1.00 66.88 227 PRO A CA 1
ATOM 1818 C C . PRO A 1 227 ? -19.258 1.080 -5.679 1.00 66.88 227 PRO A C 1
ATOM 1820 O O . PRO A 1 227 ? -19.456 2.160 -6.230 1.00 66.88 227 PRO A O 1
ATOM 1823 N N . PHE A 1 228 ? -18.640 0.062 -6.303 1.00 70.81 228 PHE A N 1
ATOM 1824 C CA . PHE A 1 228 ? -18.116 0.191 -7.677 1.00 70.81 228 PHE A CA 1
ATOM 1825 C C . PHE A 1 228 ? -19.188 -0.014 -8.749 1.00 70.81 228 PHE A C 1
ATOM 1827 O O . PHE A 1 228 ? -20.123 -0.811 -8.590 1.00 70.81 228 PHE A O 1
ATOM 1834 N N . VAL A 1 229 ? -18.971 0.645 -9.888 1.00 75.81 229 VAL A N 1
ATOM 1835 C CA . VAL A 1 229 ? -19.805 0.611 -11.090 1.00 75.81 229 VAL A CA 1
ATOM 1836 C C . VAL A 1 229 ? -19.058 -0.078 -12.243 1.00 75.81 229 VAL A C 1
ATOM 1838 O O . VAL A 1 229 ? -18.027 0.398 -12.724 1.00 75.81 229 VAL A O 1
ATOM 1841 N N . ALA A 1 230 ? -19.591 -1.207 -12.725 1.00 68.69 230 ALA A N 1
ATOM 1842 C CA . ALA A 1 230 ? -19.049 -1.924 -13.885 1.00 68.69 230 ALA A CA 1
ATOM 1843 C C . ALA A 1 230 ? -19.122 -1.076 -15.154 1.00 68.69 230 ALA A C 1
ATOM 1845 O O . ALA A 1 230 ? -20.080 -0.341 -15.375 1.00 68.69 230 ALA A O 1
ATOM 1846 N N . GLY A 1 231 ? -18.102 -1.219 -15.997 1.00 76.69 231 GLY A N 1
ATOM 1847 C CA . GLY A 1 231 ? -17.928 -0.442 -17.221 1.00 76.69 231 GLY A CA 1
ATOM 1848 C C . GLY A 1 231 ? -17.305 0.938 -16.994 1.00 76.69 231 GLY A C 1
ATOM 1849 O O . GLY A 1 231 ? -16.874 1.551 -17.966 1.00 76.69 231 GLY A O 1
ATOM 1850 N N . VAL A 1 232 ? -17.213 1.402 -15.741 1.00 83.69 232 VAL A N 1
ATOM 1851 C CA . VAL A 1 232 ? -16.595 2.685 -15.369 1.00 83.69 232 VAL A CA 1
ATOM 1852 C C . VAL A 1 232 ? -15.384 2.448 -14.468 1.00 83.69 232 VAL A C 1
ATOM 1854 O O . VAL A 1 232 ? -14.252 2.647 -14.903 1.00 83.69 232 VAL A O 1
ATOM 1857 N N . ASP A 1 233 ? -15.603 1.944 -13.250 1.00 85.44 233 ASP A N 1
ATOM 1858 C CA . ASP A 1 233 ? -14.533 1.726 -12.266 1.00 85.44 233 ASP A CA 1
ATOM 1859 C C . ASP A 1 233 ? -13.677 0.507 -12.614 1.00 85.44 233 ASP A C 1
ATOM 1861 O O . ASP A 1 233 ? -12.470 0.476 -12.358 1.00 85.44 233 ASP A O 1
ATOM 1865 N N . CYS A 1 234 ? -14.298 -0.499 -13.232 1.00 85.75 234 CYS A N 1
ATOM 1866 C CA . CYS A 1 234 ? -13.641 -1.692 -13.756 1.00 85.75 234 CYS A CA 1
ATOM 1867 C C . CYS A 1 234 ? -14.286 -2.108 -15.088 1.00 85.75 234 CYS A C 1
ATOM 1869 O O . CYS A 1 234 ? -15.478 -1.852 -15.279 1.00 85.75 234 CYS A O 1
ATOM 1871 N N . PRO A 1 235 ? -13.558 -2.791 -15.994 1.00 87.00 235 PRO A N 1
ATOM 1872 C CA . PRO A 1 235 ? -14.130 -3.318 -17.236 1.00 87.00 235 PRO A CA 1
ATOM 1873 C C . PRO A 1 235 ? -15.403 -4.152 -17.009 1.00 87.00 235 PRO A C 1
ATOM 1875 O O . PRO A 1 235 ? -15.533 -4.826 -15.989 1.00 87.00 235 PRO A O 1
ATOM 1878 N N . GLU A 1 236 ? -16.332 -4.170 -17.968 1.00 83.62 236 GLU A N 1
ATOM 1879 C CA . GLU A 1 236 ? -17.573 -4.972 -17.875 1.00 83.62 236 GLU A CA 1
ATOM 1880 C C . GLU A 1 236 ? -17.332 -6.491 -17.760 1.00 83.62 236 GLU A C 1
ATOM 1882 O O . GLU A 1 236 ? -18.204 -7.230 -17.303 1.00 83.62 236 GLU A O 1
ATOM 1887 N N . THR A 1 237 ? -16.153 -6.956 -18.178 1.00 81.19 237 THR A N 1
ATOM 1888 C CA . THR A 1 237 ? -15.698 -8.353 -18.112 1.00 81.19 237 THR A CA 1
ATOM 1889 C C . THR A 1 237 ? -15.076 -8.720 -16.761 1.00 81.19 237 THR A C 1
ATOM 1891 O O . THR A 1 237 ? -14.617 -9.846 -16.574 1.00 81.19 237 THR A O 1
ATOM 1894 N N . SER A 1 238 ? -15.031 -7.773 -15.820 1.00 82.69 238 SER A N 1
ATOM 1895 C CA . SER A 1 238 ? -14.430 -7.964 -14.501 1.00 82.69 238 SER A CA 1
ATOM 1896 C C . SER A 1 238 ? -15.245 -8.919 -13.640 1.00 82.69 238 SER A C 1
ATOM 1898 O O . SER A 1 238 ? -16.476 -8.918 -13.665 1.00 82.69 238 SER A O 1
ATOM 1900 N N . LYS A 1 239 ? -14.552 -9.657 -12.771 1.00 81.56 239 LYS A N 1
ATOM 1901 C CA . LYS A 1 239 ? -15.189 -10.361 -11.661 1.00 81.56 239 LYS A CA 1
ATOM 1902 C C . LYS A 1 239 ? -15.170 -9.478 -10.422 1.00 81.56 239 LYS A C 1
ATOM 1904 O O . LYS A 1 239 ? -14.104 -9.048 -9.987 1.00 81.56 239 LYS A O 1
ATOM 1909 N N . PHE A 1 240 ? -16.344 -9.233 -9.852 1.00 80.44 240 PHE A N 1
ATOM 1910 C CA . PHE A 1 240 ? -16.503 -8.421 -8.650 1.00 80.44 240 PHE A CA 1
ATOM 1911 C C . PHE A 1 240 ? -16.634 -9.296 -7.406 1.00 80.44 240 PHE A C 1
ATOM 1913 O O . PHE A 1 240 ? -17.204 -10.388 -7.445 1.00 80.44 240 PHE A O 1
ATOM 1920 N N . PHE A 1 241 ? -16.106 -8.797 -6.294 1.00 81.38 241 PHE A N 1
ATOM 1921 C CA . PHE A 1 241 ? -16.136 -9.446 -4.995 1.00 81.38 241 PHE A CA 1
ATOM 1922 C C . PHE A 1 241 ? -16.686 -8.475 -3.957 1.00 81.38 241 PHE A C 1
ATOM 1924 O O . PHE A 1 241 ? -16.254 -7.324 -3.852 1.00 81.38 241 PHE A O 1
ATOM 1931 N N . ASP A 1 242 ? -17.642 -8.962 -3.176 1.00 84.00 242 ASP A N 1
ATOM 1932 C CA . ASP A 1 242 ? -18.148 -8.256 -2.008 1.00 84.00 242 ASP A CA 1
ATOM 1933 C C . ASP A 1 242 ? -17.131 -8.339 -0.868 1.00 84.00 242 ASP A C 1
ATOM 1935 O O . ASP A 1 242 ? -16.458 -9.357 -0.686 1.00 84.00 242 ASP A O 1
ATOM 1939 N N . THR A 1 243 ? -17.080 -7.304 -0.038 1.00 80.62 243 THR A N 1
ATOM 1940 C CA . THR A 1 243 ? -16.359 -7.343 1.238 1.00 80.62 243 THR A CA 1
ATOM 1941 C C . THR A 1 243 ? -17.314 -7.067 2.389 1.00 80.62 243 THR A C 1
ATOM 1943 O O . THR A 1 243 ? -18.449 -6.619 2.203 1.00 80.62 243 THR A O 1
ATOM 1946 N N . MET A 1 244 ? -16.884 -7.376 3.608 1.00 84.06 244 MET A N 1
ATOM 1947 C CA . MET A 1 244 ? -17.659 -7.107 4.813 1.00 84.06 244 MET A CA 1
ATOM 1948 C C . MET A 1 244 ? -16.817 -6.340 5.814 1.00 84.06 244 MET A C 1
ATOM 1950 O O . MET A 1 244 ? -15.658 -6.673 6.033 1.00 84.06 244 MET A O 1
ATOM 1954 N N . HIS A 1 245 ? -17.429 -5.357 6.465 1.00 85.56 245 HIS A N 1
ATOM 1955 C CA . HIS A 1 245 ? -16.812 -4.630 7.564 1.00 85.56 245 HIS A CA 1
ATOM 1956 C C . HIS A 1 245 ? -17.711 -4.641 8.799 1.00 85.56 245 HIS A C 1
ATOM 1958 O O . HIS A 1 245 ? -18.944 -4.610 8.721 1.00 85.56 245 HIS A O 1
ATOM 1964 N N . PHE A 1 246 ? -17.068 -4.642 9.960 1.00 92.38 246 PHE A N 1
ATOM 1965 C CA . PHE A 1 246 ? -17.693 -4.369 11.244 1.00 92.38 246 PHE A CA 1
ATOM 1966 C C . PHE A 1 246 ? -16.948 -3.185 11.854 1.00 92.38 246 PHE A C 1
ATOM 1968 O O . PHE A 1 246 ? -16.040 -3.353 12.660 1.00 92.38 246 PHE A O 1
ATOM 1975 N N . VAL A 1 247 ? -17.294 -1.985 11.403 1.00 90.44 247 VAL A N 1
ATOM 1976 C CA . VAL A 1 247 ? -16.749 -0.713 11.890 1.00 90.44 247 VAL A CA 1
ATOM 1977 C C . VAL A 1 247 ? -17.922 0.233 12.075 1.00 90.44 247 VAL A C 1
ATOM 1979 O O . VAL A 1 247 ? -18.791 0.296 11.204 1.00 90.44 247 VAL A O 1
ATOM 1982 N N . ASP A 1 248 ? -17.972 0.920 13.215 1.00 90.38 248 ASP A N 1
ATOM 1983 C CA . ASP A 1 248 ? -19.021 1.885 13.547 1.00 90.38 248 ASP A CA 1
ATOM 1984 C C . ASP A 1 248 ? -20.437 1.303 13.330 1.00 90.38 248 ASP A C 1
ATOM 1986 O O . ASP A 1 248 ? -21.333 1.875 12.702 1.00 90.38 248 ASP A O 1
ATOM 1990 N N . THR A 1 249 ? -20.649 0.061 13.764 1.00 91.12 249 THR A N 1
ATOM 1991 C CA . THR A 1 249 ? -21.903 -0.666 13.549 1.00 91.12 249 THR A CA 1
ATOM 1992 C C . THR A 1 249 ? -22.086 -1.777 14.571 1.00 91.12 249 THR A C 1
ATOM 1994 O O . THR A 1 249 ? -21.141 -2.200 15.227 1.00 91.12 249 THR A O 1
ATOM 1997 N N . ASN A 1 250 ? -23.319 -2.257 14.720 1.00 91.75 250 ASN A N 1
ATOM 1998 C CA . ASN A 1 250 ? -23.629 -3.390 15.579 1.00 91.75 250 ASN A CA 1
ATOM 1999 C C . ASN A 1 250 ? -23.714 -4.727 14.833 1.00 91.75 250 ASN A C 1
ATOM 2001 O O . AS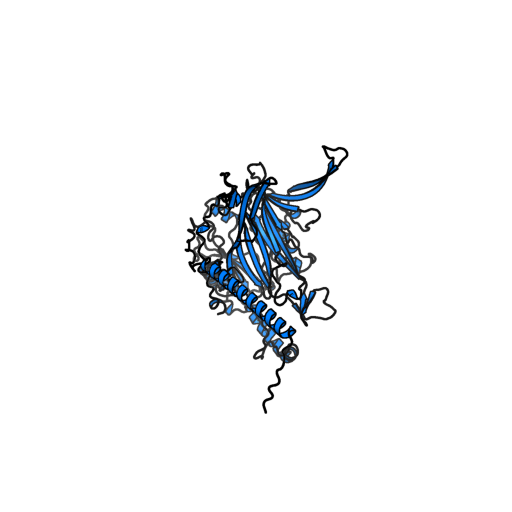N A 1 250 ? -23.868 -5.760 15.484 1.00 91.75 250 ASN A O 1
ATOM 2005 N N . LYS A 1 251 ? -23.646 -4.737 13.498 1.00 92.44 251 LYS A N 1
ATOM 2006 C CA . LYS A 1 251 ? -23.750 -5.941 12.662 1.00 92.44 251 LYS A CA 1
ATOM 2007 C C . LYS A 1 251 ? -22.836 -5.822 11.438 1.00 92.44 251 LYS A C 1
ATOM 2009 O O . LYS A 1 251 ? -22.684 -4.713 10.937 1.00 92.44 251 LYS A O 1
ATOM 2014 N N . PRO A 1 252 ? -22.297 -6.933 10.900 1.00 91.69 252 PRO A N 1
ATOM 2015 C CA . PRO A 1 252 ? -21.495 -6.886 9.680 1.00 91.69 252 PRO A CA 1
ATOM 2016 C C . PRO A 1 252 ? -22.267 -6.248 8.522 1.00 91.69 252 PRO A C 1
ATOM 2018 O O . PRO A 1 252 ? -23.374 -6.703 8.185 1.00 91.69 252 PRO A O 1
ATOM 2021 N N . LYS A 1 253 ? -21.670 -5.222 7.916 1.00 87.12 253 LYS A N 1
ATOM 2022 C CA . LYS A 1 253 ? -22.164 -4.538 6.721 1.00 87.12 253 LYS A CA 1
ATOM 2023 C C . LYS A 1 253 ? -21.416 -5.047 5.499 1.00 87.12 253 LYS A C 1
ATOM 2025 O O . LYS A 1 253 ? -20.195 -5.167 5.525 1.00 87.12 253 LYS A O 1
ATOM 2030 N N . VAL A 1 254 ? -22.162 -5.362 4.446 1.00 83.81 254 VAL A N 1
ATOM 2031 C CA . VAL A 1 254 ? -21.601 -5.797 3.163 1.00 83.81 254 VAL A CA 1
ATOM 2032 C C . VAL A 1 254 ? -21.366 -4.559 2.309 1.00 83.81 254 VAL A C 1
ATOM 2034 O O . VAL A 1 254 ? -22.286 -3.761 2.151 1.00 83.81 254 VAL A O 1
ATOM 2037 N N . ILE A 1 255 ? -20.169 -4.420 1.749 1.00 78.75 255 ILE A N 1
ATOM 2038 C CA . ILE A 1 255 ? -19.904 -3.497 0.646 1.00 78.75 255 ILE A CA 1
ATOM 2039 C C . ILE A 1 255 ? -19.957 -4.330 -0.628 1.00 78.75 255 ILE A C 1
ATOM 2041 O O . ILE A 1 255 ? -19.128 -5.219 -0.836 1.00 78.75 255 ILE A O 1
ATOM 2045 N N . LYS A 1 256 ? -20.980 -4.080 -1.445 1.00 81.00 256 LYS A N 1
ATOM 2046 C CA . LYS A 1 256 ? -21.145 -4.764 -2.726 1.00 81.00 256 LYS A CA 1
ATOM 2047 C C . LYS A 1 256 ? -20.090 -4.295 -3.718 1.00 81.00 256 LYS A C 1
ATOM 2049 O O . LYS A 1 256 ? -19.808 -3.100 -3.772 1.00 81.00 256 LYS A O 1
ATOM 2054 N N . ASN A 1 257 ? -19.549 -5.224 -4.506 1.00 79.62 257 ASN A N 1
ATOM 2055 C CA . ASN A 1 257 ? -18.586 -4.929 -5.576 1.00 79.62 257 ASN A CA 1
ATOM 2056 C C . ASN A 1 257 ? -17.361 -4.120 -5.102 1.00 79.62 257 ASN A C 1
ATOM 2058 O O . ASN A 1 257 ? -16.916 -3.212 -5.791 1.00 79.62 257 ASN A O 1
ATOM 2062 N N . ALA A 1 258 ? -16.834 -4.415 -3.913 1.00 76.94 258 ALA A N 1
ATOM 2063 C CA . ALA A 1 258 ? -15.766 -3.634 -3.278 1.00 76.94 258 ALA A CA 1
ATOM 2064 C C . ALA A 1 258 ? -14.355 -3.944 -3.806 1.00 76.94 258 ALA A C 1
ATOM 2066 O O . ALA A 1 258 ? -13.395 -3.224 -3.522 1.00 76.94 258 ALA A O 1
ATOM 2067 N N . VAL A 1 259 ? -14.208 -5.054 -4.524 1.00 85.25 259 VAL A N 1
ATOM 2068 C CA . VAL A 1 259 ? -12.979 -5.436 -5.217 1.00 85.25 259 VAL A CA 1
ATOM 2069 C C . VAL A 1 259 ? -13.370 -5.944 -6.592 1.00 85.25 259 VAL A C 1
ATOM 2071 O O . VAL A 1 259 ? -14.348 -6.680 -6.724 1.00 85.25 259 VAL A O 1
ATOM 2074 N N . CYS A 1 260 ? -12.598 -5.593 -7.612 1.00 84.38 260 CYS A N 1
ATOM 2075 C CA . CYS A 1 260 ? -12.722 -6.206 -8.925 1.00 84.38 260 CYS A CA 1
ATOM 2076 C C . CYS A 1 260 ? -11.386 -6.811 -9.356 1.00 84.38 260 CYS A C 1
ATOM 2078 O O . CYS A 1 260 ? -10.314 -6.299 -9.025 1.00 84.38 260 CYS A O 1
ATOM 2080 N N . VAL A 1 261 ? -11.464 -7.929 -10.073 1.00 87.56 261 VAL A N 1
ATOM 2081 C CA . VAL A 1 261 ? -10.314 -8.607 -10.670 1.00 87.56 261 VAL A CA 1
ATOM 2082 C C . VAL A 1 261 ? -10.591 -8.800 -12.150 1.00 87.56 261 VAL A C 1
ATOM 2084 O O . VAL A 1 261 ? -11.656 -9.302 -12.521 1.00 87.56 261 VAL A O 1
ATOM 2087 N N . PHE A 1 262 ? -9.649 -8.391 -12.992 1.00 87.06 262 PHE A N 1
ATOM 2088 C CA . PHE A 1 262 ? -9.791 -8.468 -14.441 1.00 87.06 262 PHE A CA 1
ATOM 2089 C C . PHE A 1 262 ? -8.442 -8.622 -15.132 1.00 87.06 262 PHE A C 1
ATOM 2091 O O . PHE A 1 262 ? -7.416 -8.171 -14.631 1.00 87.06 262 PHE A O 1
ATOM 2098 N N . GLU A 1 263 ? -8.458 -9.249 -16.300 1.00 87.94 263 GLU A N 1
ATOM 2099 C CA . GLU A 1 263 ? -7.338 -9.239 -17.233 1.00 87.94 263 GLU A CA 1
ATOM 2100 C C . GLU A 1 263 ? -7.562 -8.127 -18.261 1.00 87.94 263 GLU A C 1
ATOM 2102 O O . GLU A 1 263 ? -8.689 -7.913 -18.717 1.00 87.94 263 GLU A O 1
ATOM 2107 N N . MET A 1 264 ? -6.509 -7.396 -18.620 1.00 88.31 264 MET A N 1
ATOM 2108 C CA . MET A 1 264 ? -6.573 -6.374 -19.665 1.00 88.31 264 MET A CA 1
ATOM 2109 C C . MET A 1 264 ? -5.357 -6.442 -20.586 1.00 88.31 264 MET A C 1
ATOM 2111 O O . MET A 1 264 ? -4.235 -6.668 -20.135 1.00 88.31 264 MET A O 1
ATOM 2115 N N . ASP A 1 265 ? -5.575 -6.206 -21.881 1.00 91.19 265 ASP A N 1
ATOM 2116 C CA . ASP A 1 265 ? -4.492 -5.867 -22.806 1.00 91.19 265 ASP A CA 1
ATOM 2117 C C . ASP A 1 265 ? -3.969 -4.468 -22.457 1.00 91.19 265 ASP A C 1
ATOM 2119 O O . ASP A 1 265 ? -4.727 -3.498 -22.391 1.00 91.19 265 ASP A O 1
ATOM 2123 N N . SER A 1 266 ? -2.668 -4.362 -22.207 1.00 90.94 266 SER A N 1
ATOM 2124 C CA . SER A 1 266 ? -2.031 -3.079 -21.893 1.00 90.94 266 SER A CA 1
ATOM 2125 C C . SER A 1 266 ? -1.871 -2.149 -23.106 1.00 90.94 266 SER A C 1
ATOM 2127 O O . SER A 1 266 ? -1.477 -0.995 -22.940 1.00 90.94 266 SER A O 1
ATOM 2129 N N . GLY A 1 267 ? -2.132 -2.635 -24.324 1.00 91.75 267 GLY A N 1
ATOM 2130 C CA . GLY A 1 267 ? -1.989 -1.890 -25.577 1.00 91.75 267 GLY A CA 1
ATOM 2131 C C . GLY A 1 267 ? -0.549 -1.786 -26.094 1.00 91.75 267 GLY A C 1
ATOM 2132 O O . GLY A 1 267 ? -0.307 -1.146 -27.117 1.00 91.75 267 GLY A O 1
ATOM 2133 N N . ILE A 1 268 ? 0.415 -2.418 -25.420 1.00 93.62 268 ILE A N 1
ATOM 2134 C CA . ILE A 1 268 ? 1.822 -2.499 -25.828 1.00 93.62 268 ILE A CA 1
ATOM 2135 C C . ILE A 1 268 ? 2.277 -3.967 -25.781 1.00 93.62 268 ILE A C 1
ATOM 2137 O O . ILE A 1 268 ? 1.879 -4.682 -24.870 1.00 93.62 268 ILE A O 1
ATOM 2141 N N . PRO A 1 269 ? 3.082 -4.486 -26.729 1.00 95.69 269 PRO A N 1
ATOM 2142 C CA . PRO A 1 269 ? 3.601 -5.849 -26.610 1.00 95.69 269 PRO A CA 1
ATOM 2143 C C . PRO A 1 269 ? 4.545 -5.969 -25.408 1.00 95.69 269 PRO A C 1
ATOM 2145 O O . PRO A 1 269 ? 5.361 -5.078 -25.171 1.00 95.69 269 PRO A O 1
ATOM 2148 N N . LEU A 1 270 ? 4.494 -7.099 -24.697 1.00 96.69 270 LEU A N 1
ATOM 2149 C CA . LEU A 1 270 ? 5.381 -7.371 -23.558 1.00 96.69 270 LEU A CA 1
ATOM 2150 C C . LEU A 1 270 ? 6.830 -7.456 -24.036 1.00 96.69 270 LEU A C 1
ATOM 2152 O O . LEU A 1 270 ? 7.751 -6.926 -23.421 1.00 96.69 270 LEU A O 1
ATOM 2156 N N . ARG A 1 271 ? 7.011 -8.128 -25.174 1.00 96.62 271 ARG A N 1
ATOM 2157 C CA . ARG A 1 271 ? 8.272 -8.236 -25.900 1.00 96.62 271 ARG A CA 1
ATOM 2158 C C . ARG A 1 271 ? 7.986 -8.446 -27.378 1.00 96.62 271 ARG A C 1
ATOM 2160 O O . ARG A 1 271 ? 7.012 -9.101 -27.744 1.00 96.62 271 ARG A O 1
ATOM 2167 N N . ARG A 1 272 ? 8.852 -7.907 -28.235 1.00 95.69 272 ARG A N 1
ATOM 2168 C CA . ARG A 1 272 ? 8.844 -8.202 -29.671 1.00 95.69 272 ARG A CA 1
ATOM 2169 C C . ARG A 1 272 ? 10.224 -8.057 -30.283 1.00 95.69 272 ARG A C 1
ATOM 2171 O O . ARG A 1 272 ? 10.966 -7.142 -29.925 1.00 95.69 272 ARG A O 1
ATOM 2178 N N . HIS A 1 273 ? 10.521 -8.852 -31.301 1.00 95.62 273 HIS A N 1
ATOM 2179 C CA . HIS A 1 273 ? 11.663 -8.660 -32.187 1.00 95.62 273 HIS A CA 1
ATOM 2180 C C . HIS A 1 273 ? 11.254 -8.785 -33.655 1.00 95.62 273 HIS A C 1
ATOM 2182 O O . HIS A 1 273 ? 10.414 -9.601 -34.013 1.00 95.62 273 HIS A O 1
ATOM 2188 N N . PHE A 1 274 ? 11.863 -7.968 -34.508 1.00 93.75 274 PHE A N 1
ATOM 2189 C CA . PHE A 1 274 ? 11.733 -8.034 -35.958 1.00 93.75 274 PHE A CA 1
ATOM 2190 C C . PHE A 1 274 ? 13.144 -8.107 -36.513 1.00 93.75 274 PHE A C 1
ATOM 2192 O O . PHE A 1 274 ? 13.888 -7.127 -36.451 1.00 93.75 274 PHE A O 1
ATOM 2199 N N . GLU A 1 275 ? 13.508 -9.277 -37.021 1.00 91.94 275 GLU A N 1
ATOM 2200 C CA . GLU A 1 275 ? 14.833 -9.530 -37.555 1.00 91.94 275 GLU A CA 1
ATOM 2201 C C . GLU A 1 275 ? 14.828 -9.366 -39.074 1.00 91.94 275 GLU A C 1
ATOM 2203 O O . GLU A 1 275 ? 14.137 -10.083 -39.813 1.00 91.94 275 GLU A O 1
ATOM 2208 N N . ALA A 1 276 ? 15.677 -8.459 -39.547 1.00 88.12 276 ALA A N 1
ATOM 2209 C CA . ALA A 1 276 ? 15.945 -8.268 -40.959 1.00 88.12 276 ALA A CA 1
ATOM 2210 C C . ALA A 1 276 ? 17.435 -8.016 -41.195 1.00 88.12 276 ALA A C 1
ATOM 2212 O O . ALA A 1 276 ? 18.068 -7.245 -40.484 1.00 88.12 276 ALA A O 1
ATOM 2213 N N . ASN A 1 277 ? 17.985 -8.613 -42.254 1.00 81.75 277 ASN A N 1
ATOM 2214 C CA . ASN A 1 277 ? 19.355 -8.333 -42.689 1.00 81.75 277 ASN A CA 1
ATOM 2215 C C . ASN A 1 277 ? 19.345 -7.435 -43.933 1.00 81.75 277 ASN A C 1
ATOM 2217 O O . ASN A 1 277 ? 19.529 -7.915 -45.055 1.00 81.75 277 ASN A O 1
ATOM 2221 N N . GLY A 1 278 ? 19.040 -6.150 -43.730 1.00 77.69 278 GLY A N 1
ATOM 2222 C CA . GLY A 1 278 ? 19.030 -5.086 -44.743 1.00 77.69 278 GLY A CA 1
ATOM 2223 C C . GLY A 1 278 ? 17.941 -5.209 -45.818 1.00 77.69 278 GLY A C 1
ATOM 2224 O O . GLY A 1 278 ? 17.148 -4.296 -45.998 1.00 77.69 278 GLY A O 1
ATOM 2225 N N . LYS A 1 279 ? 17.887 -6.336 -46.539 1.00 75.75 279 LYS A N 1
ATOM 2226 C CA . LYS A 1 279 ? 16.980 -6.571 -47.679 1.00 75.75 279 LYS A CA 1
ATOM 2227 C C . LYS A 1 279 ? 15.985 -7.716 -47.479 1.00 75.75 279 LYS A C 1
ATOM 2229 O O . LYS A 1 279 ? 15.103 -7.888 -48.312 1.00 75.75 279 LYS A O 1
ATOM 2234 N N . LYS A 1 280 ? 16.141 -8.544 -46.440 1.00 81.62 280 LYS A N 1
ATOM 2235 C CA . LYS A 1 280 ? 15.314 -9.746 -46.242 1.00 81.62 280 LYS A CA 1
ATOM 2236 C C . LYS A 1 280 ? 14.822 -9.862 -44.806 1.00 81.62 280 LYS A C 1
ATOM 2238 O O . LYS A 1 280 ? 15.635 -9.852 -43.881 1.00 81.62 280 LYS A O 1
ATOM 2243 N N . PHE A 1 281 ? 13.510 -10.033 -44.666 1.00 85.50 281 PHE A N 1
ATOM 2244 C CA . PHE A 1 281 ? 12.866 -10.494 -43.440 1.00 85.50 281 PHE A CA 1
ATOM 2245 C C . PHE A 1 281 ? 13.348 -11.910 -43.102 1.00 85.50 281 PHE A C 1
ATOM 2247 O O . PHE A 1 281 ? 13.408 -12.766 -43.989 1.00 85.50 281 PHE A O 1
ATOM 2254 N N . ARG A 1 282 ? 13.711 -12.149 -41.839 1.00 87.06 282 ARG A N 1
ATOM 2255 C CA . ARG A 1 282 ? 14.137 -13.471 -41.352 1.00 87.06 282 ARG A CA 1
ATOM 2256 C C . ARG A 1 282 ? 13.143 -14.075 -40.381 1.00 87.06 282 ARG A C 1
ATOM 2258 O O . ARG A 1 282 ? 12.838 -15.251 -40.523 1.00 87.06 282 ARG A O 1
ATOM 2265 N N . PHE A 1 283 ? 12.679 -13.304 -39.406 1.00 89.56 283 PHE A N 1
ATOM 2266 C CA . PHE A 1 283 ? 11.601 -13.710 -38.514 1.00 89.56 283 PHE A CA 1
ATOM 2267 C C . PHE A 1 283 ? 11.051 -12.512 -37.738 1.00 89.56 283 PHE A C 1
ATOM 2269 O O . PHE A 1 283 ? 11.692 -11.464 -37.621 1.00 89.56 283 PHE A O 1
ATOM 2276 N N . TYR A 1 284 ? 9.856 -12.697 -37.197 1.00 91.38 284 TYR A N 1
ATOM 2277 C CA . TYR A 1 284 ? 9.253 -11.853 -36.184 1.00 91.38 284 TYR A CA 1
ATOM 2278 C C . TYR A 1 284 ? 8.879 -12.731 -34.995 1.00 91.38 284 TYR A C 1
ATOM 2280 O O . TYR A 1 284 ? 8.407 -13.852 -35.169 1.00 91.38 284 TYR A O 1
ATOM 2288 N N . GLU A 1 285 ? 9.072 -12.199 -33.801 1.00 93.12 285 GLU A N 1
ATOM 2289 C CA . GLU A 1 285 ? 8.594 -12.786 -32.560 1.00 93.12 285 GLU A CA 1
ATOM 2290 C C . GLU A 1 285 ? 7.888 -11.695 -31.763 1.00 93.12 285 GLU A C 1
ATOM 2292 O O . GLU A 1 285 ? 8.385 -10.572 -31.680 1.00 93.12 285 GLU A O 1
ATOM 2297 N N . GLY A 1 286 ? 6.741 -12.004 -31.172 1.00 93.19 286 GLY A N 1
ATOM 2298 C CA . GLY A 1 286 ? 5.993 -11.056 -30.362 1.00 93.19 286 GLY A CA 1
ATOM 2299 C C . GLY A 1 286 ? 5.149 -11.750 -29.312 1.00 93.19 286 GLY A C 1
ATOM 2300 O O . GLY A 1 286 ? 4.685 -12.867 -29.516 1.00 93.19 286 GLY A O 1
ATOM 2301 N N . LEU A 1 287 ? 4.942 -11.069 -28.194 1.00 94.62 287 LEU A N 1
ATOM 2302 C CA . LEU A 1 287 ? 4.016 -11.469 -27.148 1.00 94.62 287 LEU A CA 1
ATOM 2303 C C . LEU A 1 287 ? 3.184 -10.247 -26.764 1.00 94.62 287 LEU A C 1
ATOM 2305 O O . LEU A 1 287 ? 3.742 -9.216 -26.381 1.00 94.62 287 LEU A O 1
ATOM 2309 N N . THR A 1 288 ? 1.863 -10.354 -26.895 1.00 92.25 288 THR A N 1
ATOM 2310 C CA . THR A 1 288 ? 0.933 -9.339 -26.385 1.00 92.25 288 THR A CA 1
ATOM 2311 C C . THR A 1 288 ? 1.055 -9.266 -24.867 1.00 92.25 288 THR A C 1
ATOM 2313 O O . THR A 1 288 ? 1.164 -10.305 -24.221 1.00 92.25 288 THR A O 1
ATOM 2316 N N . ASN A 1 289 ? 1.067 -8.057 -24.302 1.00 94.88 289 ASN A N 1
ATOM 2317 C CA . ASN A 1 289 ? 1.100 -7.883 -22.854 1.00 94.88 289 ASN A CA 1
ATOM 2318 C C . ASN A 1 289 ? -0.320 -7.834 -22.298 1.00 94.88 289 ASN A C 1
ATOM 2320 O O . ASN A 1 289 ? -0.980 -6.788 -22.348 1.00 94.88 289 ASN A O 1
ATOM 2324 N N . HIS A 1 290 ? -0.738 -8.958 -21.733 1.00 93.38 290 HIS A N 1
ATOM 2325 C CA . HIS A 1 290 ? -1.918 -9.028 -20.890 1.00 93.38 290 HIS A CA 1
ATOM 2326 C C . HIS A 1 290 ? -1.494 -8.965 -19.426 1.00 93.38 290 HIS A C 1
ATOM 2328 O O . HIS A 1 290 ? -0.523 -9.605 -19.014 1.00 93.38 290 HIS A O 1
ATOM 2334 N N . VAL A 1 291 ? -2.211 -8.167 -18.642 1.00 94.06 291 VAL A N 1
ATOM 2335 C CA . VAL A 1 291 ? -1.946 -7.999 -17.213 1.00 94.06 291 VAL A CA 1
ATOM 2336 C C . VAL A 1 291 ? -3.178 -8.359 -16.403 1.00 94.06 291 VAL A C 1
ATOM 2338 O O . VAL A 1 291 ? -4.298 -8.009 -16.778 1.00 94.06 291 VAL A O 1
ATOM 2341 N N . LEU A 1 292 ? -2.967 -9.020 -15.267 1.00 94.25 292 LEU A N 1
ATOM 2342 C CA . LEU A 1 292 ? -4.009 -9.247 -14.270 1.00 94.25 292 LEU A CA 1
ATOM 2343 C C . LEU A 1 292 ? -4.028 -8.061 -13.307 1.00 94.25 292 LEU A C 1
ATOM 2345 O O . LEU A 1 292 ? -2.998 -7.719 -12.731 1.00 94.25 292 LEU A O 1
ATOM 2349 N N . VAL A 1 293 ? -5.189 -7.452 -13.104 1.00 94.12 293 VAL A N 1
ATOM 2350 C CA . VAL A 1 293 ? -5.378 -6.311 -12.207 1.00 94.12 293 VAL A CA 1
ATOM 2351 C C . VAL A 1 293 ? -6.324 -6.706 -11.085 1.00 94.12 293 VAL A C 1
ATOM 2353 O O . VAL A 1 293 ? -7.438 -7.160 -11.339 1.00 94.12 293 VAL A O 1
ATOM 2356 N N . LEU A 1 294 ? -5.891 -6.498 -9.843 1.00 93.31 294 LEU A N 1
ATOM 2357 C CA . LEU A 1 294 ? -6.756 -6.441 -8.669 1.00 93.31 294 LEU A CA 1
ATOM 2358 C C . LEU A 1 294 ? -6.917 -4.976 -8.280 1.00 93.31 294 LEU A C 1
ATOM 2360 O O . LEU A 1 294 ? -5.923 -4.307 -7.994 1.00 93.31 294 LEU A O 1
ATOM 2364 N N . ARG A 1 295 ? -8.160 -4.494 -8.248 1.00 92.38 295 ARG A N 1
ATOM 2365 C CA . ARG A 1 295 ? -8.484 -3.102 -7.931 1.00 92.38 295 ARG A CA 1
ATOM 2366 C C . ARG A 1 295 ? -9.426 -2.995 -6.744 1.00 92.38 295 ARG A C 1
ATOM 2368 O O . ARG A 1 295 ? -10.411 -3.730 -6.647 1.00 92.38 295 ARG A O 1
ATOM 2375 N N . THR A 1 296 ? -9.151 -2.019 -5.885 1.00 86.50 296 THR A N 1
ATOM 2376 C CA . THR A 1 296 ? -10.108 -1.498 -4.908 1.00 86.50 296 THR A CA 1
ATOM 2377 C C . THR A 1 296 ? -10.065 0.034 -4.881 1.00 86.50 296 THR A C 1
ATOM 2379 O O . THR A 1 296 ? -9.081 0.629 -5.311 1.00 86.50 296 THR A O 1
ATOM 2382 N N . ILE A 1 297 ? -11.126 0.684 -4.410 1.00 85.50 297 ILE A N 1
ATOM 2383 C CA . ILE A 1 297 ? -11.284 2.136 -4.380 1.00 85.50 297 ILE A CA 1
ATOM 2384 C C . ILE A 1 297 ? -11.736 2.508 -2.976 1.00 85.50 297 ILE A C 1
ATOM 2386 O O . ILE A 1 297 ? -12.685 1.929 -2.445 1.00 85.50 297 ILE A O 1
ATOM 2390 N N . ALA A 1 298 ? -11.046 3.469 -2.372 1.00 81.31 298 ALA A N 1
ATOM 2391 C CA . ALA A 1 298 ? -11.423 4.032 -1.088 1.00 81.31 298 ALA A CA 1
ATOM 2392 C C . ALA A 1 298 ? -11.903 5.472 -1.279 1.00 81.31 298 ALA A C 1
ATOM 2394 O O . ALA A 1 298 ? -11.092 6.373 -1.487 1.00 81.31 298 ALA A O 1
ATOM 2395 N N . THR A 1 299 ? -13.212 5.696 -1.162 1.00 80.38 299 THR A N 1
ATOM 2396 C CA . THR A 1 299 ? -13.784 7.050 -1.138 1.00 80.38 299 THR A CA 1
ATOM 2397 C C . THR A 1 299 ? -13.622 7.646 0.261 1.00 80.38 299 THR A C 1
ATOM 2399 O O . THR A 1 299 ? -14.252 7.223 1.231 1.00 80.38 299 THR A O 1
ATOM 2402 N N . LEU A 1 300 ? -12.733 8.615 0.417 1.00 76.12 300 LEU A N 1
ATOM 2403 C CA . LEU A 1 300 ? -12.462 9.304 1.674 1.00 76.12 300 LEU A CA 1
ATOM 2404 C C . LEU A 1 300 ? -13.027 10.720 1.594 1.00 76.12 300 LEU A C 1
ATOM 2406 O O . LEU A 1 300 ? -12.331 11.671 1.247 1.00 76.12 300 LEU A O 1
ATOM 2410 N N . ARG A 1 301 ? -14.309 10.853 1.955 1.00 77.62 301 ARG A N 1
ATOM 2411 C CA . ARG A 1 301 ? -15.086 12.099 1.854 1.00 77.62 301 ARG A CA 1
ATOM 2412 C C . ARG A 1 301 ? -15.133 12.626 0.416 1.00 77.62 301 ARG A C 1
ATOM 2414 O O . ARG A 1 301 ? -16.055 12.277 -0.304 1.00 77.62 301 ARG A O 1
ATOM 2421 N N . ASN A 1 302 ? -14.198 13.494 0.044 1.00 80.44 302 ASN A N 1
ATOM 2422 C CA . ASN A 1 302 ? -14.146 14.162 -1.252 1.00 80.44 302 ASN A CA 1
ATOM 2423 C C . ASN A 1 302 ? -13.283 13.413 -2.275 1.00 80.44 302 ASN A C 1
ATOM 2425 O O . ASN A 1 302 ? -13.612 13.461 -3.454 1.00 80.44 302 ASN A O 1
ATOM 2429 N N . TYR A 1 303 ? -12.225 1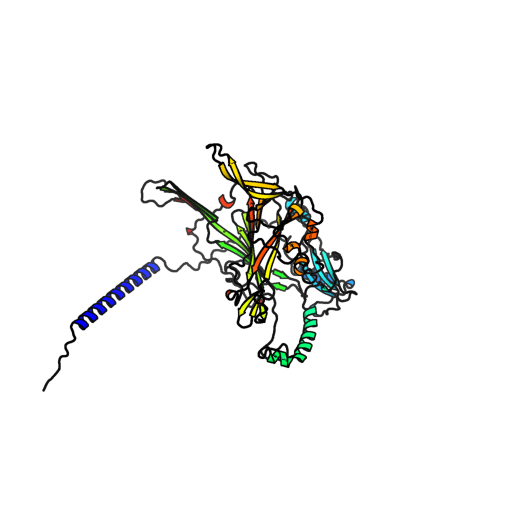2.723 -1.837 1.00 87.25 303 TYR A N 1
ATOM 2430 C CA . TYR A 1 303 ? -11.334 11.979 -2.729 1.00 87.25 303 TYR A CA 1
ATOM 2431 C C . TYR A 1 303 ? -11.778 10.530 -2.905 1.00 87.25 303 TYR A C 1
ATOM 2433 O O . TYR A 1 303 ? -12.191 9.877 -1.949 1.00 87.25 303 TYR A O 1
ATOM 2441 N N . ASP A 1 304 ? -11.566 10.005 -4.102 1.00 89.50 304 ASP A N 1
ATOM 2442 C CA . ASP A 1 304 ? -11.650 8.595 -4.453 1.00 89.50 304 ASP A CA 1
ATOM 2443 C C . ASP A 1 304 ? -10.237 8.103 -4.761 1.00 89.50 304 ASP A C 1
ATOM 2445 O O . ASP A 1 304 ? -9.595 8.578 -5.696 1.00 89.50 304 ASP A O 1
ATOM 2449 N N . ILE A 1 305 ? -9.712 7.175 -3.960 1.00 88.88 305 ILE A N 1
ATOM 2450 C CA . ILE A 1 305 ? -8.361 6.645 -4.170 1.00 88.88 305 ILE A CA 1
ATOM 2451 C C . ILE A 1 305 ? -8.449 5.260 -4.789 1.00 88.88 305 ILE A C 1
ATOM 2453 O O . ILE A 1 305 ? -8.871 4.314 -4.125 1.00 88.88 305 ILE A O 1
ATOM 2457 N N . VAL A 1 306 ? -8.013 5.132 -6.040 1.00 93.62 306 VAL A N 1
ATOM 2458 C CA . VAL A 1 306 ? -7.932 3.849 -6.746 1.00 93.62 306 VAL A CA 1
ATOM 2459 C C . VAL A 1 306 ? -6.601 3.172 -6.428 1.00 93.62 306 VAL A C 1
ATOM 2461 O O . VAL A 1 306 ? -5.534 3.705 -6.744 1.00 93.62 306 VAL A O 1
ATOM 2464 N N . PHE A 1 307 ? -6.669 1.980 -5.843 1.00 93.56 307 PHE A N 1
ATOM 2465 C CA . PHE A 1 307 ? -5.527 1.114 -5.575 1.00 93.56 307 PHE A CA 1
ATOM 2466 C C . PHE A 1 307 ? -5.527 -0.064 -6.543 1.00 93.56 307 PHE A C 1
ATOM 2468 O O . PHE A 1 307 ? -6.450 -0.880 -6.518 1.00 93.56 307 PHE A O 1
ATOM 2475 N N . ASP A 1 308 ? -4.464 -0.184 -7.338 1.00 96.75 308 ASP A N 1
ATOM 2476 C CA . ASP A 1 308 ? -4.263 -1.310 -8.249 1.00 96.75 308 ASP A CA 1
ATOM 2477 C C . ASP A 1 308 ? -3.031 -2.121 -7.849 1.00 96.75 308 ASP A C 1
ATOM 2479 O O . ASP A 1 308 ? -1.952 -1.566 -7.630 1.00 96.75 308 ASP A O 1
ATOM 2483 N N . PHE A 1 309 ? -3.178 -3.443 -7.880 1.00 96.06 309 PHE A N 1
ATOM 2484 C CA . PHE A 1 309 ? -2.079 -4.399 -7.939 1.00 96.06 309 PHE A CA 1
ATOM 2485 C C . PHE A 1 309 ? -2.121 -5.078 -9.307 1.00 96.06 309 PHE A C 1
ATOM 2487 O O . PHE A 1 309 ? -3.098 -5.751 -9.640 1.00 96.06 309 PHE A O 1
ATOM 2494 N N . VAL A 1 310 ? -1.085 -4.861 -10.112 1.00 97.62 310 VAL A N 1
ATOM 2495 C CA . VAL A 1 310 ? -1.003 -5.317 -11.502 1.00 97.62 310 VAL A CA 1
ATOM 2496 C C . VAL A 1 310 ? 0.092 -6.370 -11.620 1.00 97.62 310 VAL A C 1
ATOM 2498 O O . VAL A 1 310 ? 1.238 -6.131 -11.241 1.00 97.62 310 VAL A O 1
ATOM 2501 N N . PHE A 1 311 ? -0.250 -7.532 -12.164 1.00 96.88 311 PHE A N 1
ATOM 2502 C CA . PHE A 1 311 ? 0.645 -8.673 -12.318 1.00 96.88 311 PHE A CA 1
ATOM 2503 C C . PHE A 1 311 ? 0.922 -8.908 -13.802 1.00 96.88 311 PHE A C 1
ATOM 2505 O O . PHE A 1 311 ? -0.000 -9.128 -14.590 1.00 96.88 311 PHE A O 1
ATOM 2512 N N . TYR A 1 312 ? 2.199 -8.864 -14.175 1.00 97.19 312 TYR A N 1
ATOM 2513 C CA . TYR A 1 312 ? 2.662 -9.036 -15.548 1.00 97.19 312 TYR A CA 1
ATOM 2514 C C . TYR A 1 312 ? 3.118 -10.477 -15.803 1.00 97.19 312 TYR A C 1
ATOM 2516 O O . TYR A 1 312 ? 3.676 -11.138 -14.925 1.00 97.19 312 TYR A O 1
ATOM 2524 N N . GLN A 1 313 ? 2.980 -10.934 -17.051 1.00 94.94 313 GLN A N 1
ATOM 2525 C CA . GLN A 1 313 ? 3.361 -12.289 -17.488 1.00 94.94 313 GLN A CA 1
ATOM 2526 C C . GLN A 1 313 ? 4.851 -12.626 -17.265 1.00 94.94 313 GLN A C 1
ATOM 2528 O O . GLN A 1 313 ? 5.219 -13.797 -17.222 1.00 94.94 313 GLN A O 1
ATOM 2533 N N . ASN A 1 314 ? 5.724 -11.623 -17.124 1.00 96.12 314 ASN A N 1
ATOM 2534 C CA . ASN A 1 314 ? 7.161 -11.803 -16.886 1.00 96.12 314 ASN A CA 1
ATOM 2535 C C . ASN A 1 314 ? 7.556 -11.800 -15.390 1.00 96.12 314 ASN A C 1
ATOM 2537 O O . ASN A 1 314 ? 8.743 -11.726 -15.070 1.00 96.12 314 ASN A O 1
ATOM 2541 N N . GLY A 1 315 ? 6.584 -11.846 -14.472 1.00 96.12 315 GLY A N 1
ATOM 2542 C CA . GLY A 1 315 ? 6.820 -11.856 -13.024 1.00 96.12 315 GLY A CA 1
ATOM 2543 C C . GLY A 1 315 ? 7.043 -10.476 -12.397 1.00 96.12 315 GLY A C 1
ATOM 2544 O O . GLY A 1 315 ? 7.391 -10.405 -11.217 1.00 96.12 315 GLY A O 1
ATOM 2545 N N . VAL A 1 316 ? 6.862 -9.390 -13.160 1.00 98.50 316 VAL A N 1
ATOM 2546 C CA . VAL A 1 316 ? 6.793 -8.027 -12.612 1.00 98.50 316 VAL A CA 1
ATOM 2547 C C . VAL A 1 316 ? 5.464 -7.827 -11.886 1.00 98.50 316 VAL A C 1
ATOM 2549 O O . VAL A 1 316 ? 4.409 -8.229 -12.376 1.00 98.50 316 VAL A O 1
ATOM 2552 N N . VAL A 1 317 ? 5.523 -7.160 -10.736 1.00 98.50 317 VAL A N 1
ATOM 2553 C CA . VAL A 1 317 ? 4.349 -6.651 -10.022 1.00 98.50 317 VAL A CA 1
ATOM 2554 C C . VAL A 1 317 ? 4.432 -5.133 -9.991 1.00 98.50 317 VAL A C 1
ATOM 2556 O O . VAL A 1 317 ? 5.467 -4.574 -9.640 1.00 98.50 317 VAL A O 1
ATOM 2559 N N . GLU A 1 318 ? 3.355 -4.457 -10.354 1.00 98.44 318 GLU A N 1
ATOM 2560 C CA . GLU A 1 318 ? 3.219 -3.008 -10.240 1.00 98.44 318 GLU A CA 1
ATOM 2561 C C . GLU A 1 318 ? 2.139 -2.686 -9.216 1.00 98.44 318 GLU A C 1
ATOM 2563 O O . GLU A 1 318 ? 1.084 -3.321 -9.176 1.00 98.44 318 GLU A O 1
ATOM 2568 N N . VAL A 1 319 ? 2.401 -1.675 -8.397 1.00 98.00 319 VAL A N 1
ATOM 2569 C CA . VAL A 1 319 ? 1.432 -1.140 -7.446 1.00 98.00 319 VAL A CA 1
ATOM 2570 C C . VAL A 1 319 ? 1.161 0.308 -7.810 1.00 98.00 319 VAL A C 1
ATOM 2572 O O . VAL A 1 319 ? 2.103 1.085 -7.996 1.00 98.00 319 VAL A O 1
ATOM 2575 N N . LYS A 1 320 ? -0.121 0.668 -7.915 1.00 97.69 320 LYS A N 1
ATOM 2576 C CA . LYS A 1 320 ? -0.552 2.025 -8.257 1.00 97.69 320 LYS A CA 1
ATOM 2577 C C . LYS A 1 320 ? -1.507 2.577 -7.207 1.00 97.69 320 LYS A C 1
ATOM 2579 O O . LYS A 1 320 ? -2.413 1.874 -6.765 1.00 97.69 320 LYS A O 1
ATOM 2584 N N . SER A 1 321 ? -1.325 3.849 -6.875 1.00 96.88 321 SER A N 1
ATOM 2585 C CA . SER A 1 321 ? -2.282 4.667 -6.126 1.00 96.88 321 SER A CA 1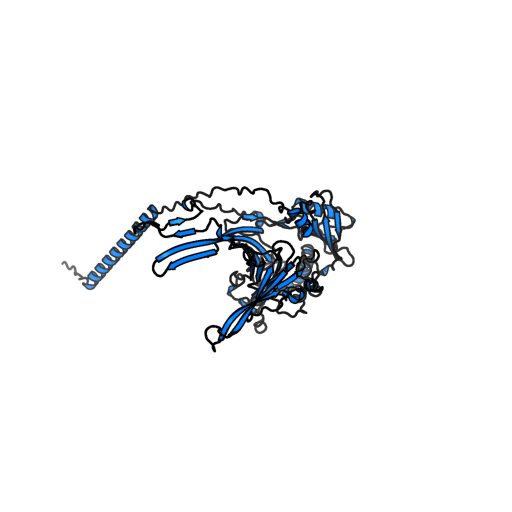
ATOM 2586 C C . SER A 1 321 ? -2.681 5.860 -6.973 1.00 96.88 321 SER A C 1
ATOM 2588 O O . SER A 1 321 ? -1.814 6.606 -7.423 1.00 96.88 321 SER A O 1
ATOM 2590 N N . THR A 1 322 ? -3.978 6.043 -7.198 1.00 96.69 322 THR A N 1
ATOM 2591 C CA . THR A 1 322 ? -4.492 7.119 -8.050 1.00 96.69 322 THR A CA 1
ATOM 2592 C C . THR A 1 322 ? -5.576 7.900 -7.318 1.00 96.69 322 THR A C 1
ATOM 2594 O O . THR A 1 322 ? -6.695 7.395 -7.212 1.00 96.69 322 THR A O 1
ATOM 2597 N N . PRO A 1 323 ? -5.280 9.105 -6.808 1.00 93.56 323 PRO A N 1
ATOM 2598 C CA . PRO A 1 323 ? -6.310 10.006 -6.321 1.00 93.56 323 PRO A CA 1
ATOM 2599 C C . PRO A 1 323 ? -7.124 10.575 -7.495 1.00 93.56 323 PRO A C 1
ATOM 2601 O O . PRO A 1 323 ? -6.571 11.031 -8.495 1.00 93.56 323 PRO A O 1
ATOM 2604 N N . THR A 1 324 ? -8.447 10.532 -7.363 1.00 93.00 324 THR A N 1
ATOM 2605 C CA . THR A 1 324 ? -9.449 11.209 -8.201 1.00 93.00 324 THR A CA 1
ATOM 2606 C C . THR A 1 324 ? -10.599 11.697 -7.304 1.00 93.00 324 THR A C 1
ATOM 2608 O O . THR A 1 324 ? -10.465 11.697 -6.083 1.00 93.00 324 THR A O 1
ATOM 2611 N N . GLY A 1 325 ? -11.718 12.149 -7.860 1.00 90.69 325 GLY A N 1
ATOM 2612 C CA . GLY A 1 325 ? -12.813 12.738 -7.084 1.00 90.69 325 GLY A CA 1
ATOM 2613 C C . GLY A 1 325 ? -12.629 14.240 -6.858 1.00 90.69 325 GLY A C 1
ATOM 2614 O O . GLY A 1 325 ? -11.910 14.918 -7.591 1.00 90.69 325 GLY A O 1
ATOM 2615 N N . TYR A 1 326 ? -13.342 14.804 -5.890 1.00 90.50 326 TYR A N 1
ATOM 2616 C CA . TYR A 1 326 ? -13.364 16.246 -5.650 1.00 90.50 326 TYR A CA 1
ATOM 2617 C C . TYR A 1 326 ? -12.119 16.706 -4.894 1.00 90.50 326 TYR A C 1
ATOM 2619 O O . TYR A 1 326 ? -11.808 16.185 -3.822 1.00 90.50 326 TYR A O 1
ATOM 2627 N N . VAL A 1 327 ? -11.452 17.743 -5.398 1.00 90.25 327 VAL A N 1
ATOM 2628 C CA . VAL A 1 327 ? -10.366 18.399 -4.661 1.00 90.25 327 VAL A CA 1
ATOM 2629 C C . VAL A 1 327 ? -10.900 19.084 -3.404 1.00 90.25 327 VAL A C 1
ATOM 2631 O O . VAL A 1 327 ? -12.026 19.585 -3.376 1.00 90.25 327 VAL A O 1
ATOM 2634 N N . GLN A 1 328 ? -10.096 19.106 -2.341 1.00 86.25 328 GLN A N 1
ATOM 2635 C CA . GLN A 1 328 ? -10.429 19.899 -1.162 1.00 86.25 328 GLN A CA 1
ATOM 2636 C C . GLN A 1 328 ? -10.212 21.383 -1.479 1.00 86.25 328 GLN A C 1
ATOM 2638 O O . GLN A 1 328 ? -9.144 21.771 -1.951 1.00 86.25 328 GLN A O 1
ATOM 2643 N N . THR A 1 329 ? -11.232 22.200 -1.219 1.00 87.62 329 THR A N 1
ATOM 2644 C CA . THR A 1 329 ? -11.221 23.635 -1.525 1.00 87.62 329 THR A CA 1
ATOM 2645 C C . THR A 1 329 ? -11.494 24.481 -0.297 1.00 87.62 329 THR A C 1
ATOM 2647 O O . THR A 1 329 ? -12.260 24.082 0.584 1.00 87.62 329 THR A O 1
ATOM 2650 N N . GLU A 1 330 ? -10.986 25.703 -0.318 1.00 85.19 330 GLU A N 1
ATOM 2651 C CA . GLU A 1 330 ? -11.315 26.750 0.641 1.00 85.19 330 GLU A CA 1
ATOM 2652 C C . GLU A 1 330 ? -12.018 27.928 -0.038 1.00 85.19 330 GLU A C 1
ATOM 2654 O O . GLU A 1 330 ? -11.980 28.101 -1.261 1.00 85.19 330 GLU A O 1
ATOM 2659 N N . ASN A 1 331 ? -12.696 28.749 0.768 1.00 83.88 331 ASN A N 1
ATOM 2660 C CA . ASN A 1 331 ? -13.280 29.987 0.271 1.00 83.88 331 ASN A CA 1
ATOM 2661 C C . ASN A 1 331 ? -12.160 30.945 -0.124 1.00 83.88 331 ASN A C 1
ATOM 2663 O O . ASN A 1 331 ? -11.305 31.277 0.694 1.00 83.88 331 ASN A O 1
ATOM 2667 N N . ARG A 1 332 ? -12.224 31.440 -1.358 1.00 78.06 332 ARG A N 1
ATOM 2668 C CA . ARG A 1 332 ? -11.289 32.426 -1.894 1.00 78.06 332 ARG A CA 1
ATOM 2669 C C . ARG A 1 332 ? -11.193 33.660 -0.988 1.00 78.06 332 ARG A C 1
ATOM 2671 O O . ARG A 1 332 ? -12.179 34.389 -0.855 1.00 78.06 332 ARG A O 1
ATOM 2678 N N . GLN A 1 333 ? -9.996 33.959 -0.479 1.00 76.69 333 GLN A N 1
ATOM 2679 C CA . GLN A 1 333 ? -9.661 35.271 0.081 1.00 76.69 333 GLN A CA 1
ATOM 2680 C C . GLN A 1 333 ? -8.727 36.009 -0.882 1.00 76.69 333 GLN A C 1
ATOM 2682 O O . GLN A 1 333 ? -7.559 35.668 -1.062 1.00 76.69 333 GLN A O 1
ATOM 2687 N N . ALA A 1 334 ? -9.278 37.000 -1.586 1.00 67.00 334 ALA A N 1
ATOM 2688 C CA . ALA A 1 334 ? -8.546 37.709 -2.630 1.00 67.00 334 ALA A CA 1
ATOM 2689 C C . ALA A 1 334 ? -7.311 38.433 -2.058 1.00 67.00 334 ALA A C 1
ATOM 2691 O O . ALA A 1 334 ? -7.442 39.284 -1.180 1.00 67.00 334 ALA A O 1
ATOM 2692 N N . GLY A 1 335 ? -6.132 38.129 -2.609 1.00 68.00 335 GLY A N 1
ATOM 2693 C CA . GLY A 1 335 ? -4.873 38.830 -2.332 1.00 68.00 335 GLY A CA 1
ATOM 2694 C C . GLY A 1 335 ? -3.989 38.241 -1.224 1.00 68.00 335 GLY A C 1
ATOM 2695 O O . GLY A 1 335 ? -2.875 38.731 -1.063 1.00 68.00 335 GLY A O 1
ATOM 2696 N N . SER A 1 336 ? -4.429 37.210 -0.490 1.00 71.44 336 SER A N 1
ATOM 2697 C CA . SER A 1 336 ? -3.626 36.565 0.571 1.00 71.44 336 SER A CA 1
ATOM 2698 C C . SER A 1 336 ? -3.183 35.131 0.262 1.00 71.44 336 SER A C 1
ATOM 2700 O O . SER A 1 336 ? -2.164 34.696 0.798 1.00 71.44 336 SER A O 1
ATOM 2702 N N . ASP A 1 337 ? -3.896 34.410 -0.612 1.00 78.25 337 ASP A N 1
ATOM 2703 C CA . ASP A 1 337 ? -3.803 32.939 -0.643 1.00 78.25 337 ASP A CA 1
ATOM 2704 C C . ASP A 1 337 ? -3.126 32.351 -1.899 1.00 78.25 337 ASP A C 1
ATOM 2706 O O . ASP A 1 337 ? -2.977 31.137 -2.017 1.00 78.25 337 ASP A O 1
ATOM 2710 N N . GLU A 1 338 ? -2.679 33.187 -2.841 1.00 78.62 338 GLU A N 1
ATOM 2711 C CA . GLU A 1 338 ? -2.202 32.756 -4.175 1.00 78.62 338 GLU A CA 1
ATOM 2712 C C . GLU A 1 338 ? -0.939 31.880 -4.143 1.00 78.62 338 GLU A C 1
ATOM 2714 O O . GLU A 1 338 ? -0.667 31.135 -5.079 1.00 78.62 338 GLU A O 1
ATOM 2719 N N . GLN A 1 339 ? -0.166 31.936 -3.057 1.00 88.50 339 GLN A N 1
ATOM 2720 C CA . GLN A 1 339 ? 1.005 31.075 -2.863 1.00 88.50 339 GLN A CA 1
ATOM 2721 C C . GLN A 1 339 ? 0.658 29.678 -2.322 1.00 88.50 339 GLN A C 1
ATOM 2723 O O . GLN A 1 339 ? 1.520 28.801 -2.301 1.00 88.50 339 GLN A O 1
ATOM 2728 N N . TYR A 1 340 ? -0.585 29.466 -1.877 1.00 89.56 340 TYR A N 1
ATOM 2729 C CA . TYR A 1 340 ? -1.054 28.224 -1.257 1.00 89.56 340 TYR A CA 1
ATOM 2730 C C . TYR A 1 340 ? -1.996 27.420 -2.157 1.00 89.56 340 TYR A C 1
ATOM 2732 O O . TYR A 1 340 ? -2.511 26.392 -1.726 1.00 89.56 340 TYR A O 1
ATOM 2740 N N . GLY A 1 341 ? -2.241 27.860 -3.393 1.00 91.19 341 GLY A N 1
ATOM 2741 C CA . GLY A 1 341 ? -3.172 27.206 -4.305 1.00 91.19 341 GLY A CA 1
ATOM 2742 C C . GLY A 1 341 ? -3.483 28.042 -5.542 1.00 91.19 341 GLY A C 1
ATOM 2743 O O . GLY A 1 341 ? -2.852 29.066 -5.787 1.00 91.19 341 GLY A O 1
ATOM 2744 N N . GLN A 1 342 ? -4.476 27.612 -6.315 1.00 90.25 342 GLN A N 1
ATOM 2745 C CA . GLN A 1 342 ? -4.994 28.360 -7.466 1.00 90.25 342 GLN A CA 1
ATOM 2746 C C . GLN A 1 342 ? -6.486 28.634 -7.300 1.00 90.25 342 GLN A C 1
ATOM 2748 O O . GLN A 1 342 ? -7.215 27.837 -6.708 1.00 90.25 342 GLN A O 1
ATOM 2753 N N . TYR A 1 343 ? -6.965 29.758 -7.835 1.00 90.88 343 TYR A N 1
ATOM 2754 C CA . TYR A 1 343 ? -8.404 29.988 -7.937 1.00 90.88 343 TYR A CA 1
ATOM 2755 C C . TYR A 1 343 ? -8.956 29.133 -9.077 1.00 90.88 343 TYR A C 1
ATOM 2757 O O . TYR A 1 343 ? -8.670 29.393 -10.244 1.00 90.88 343 TYR A O 1
ATOM 2765 N N . ILE A 1 344 ? -9.734 28.115 -8.727 1.00 90.81 344 ILE A N 1
ATOM 2766 C CA . ILE A 1 344 ? -10.260 27.128 -9.681 1.00 90.81 344 ILE A CA 1
ATOM 2767 C C . ILE A 1 344 ? -11.742 27.351 -10.001 1.00 90.81 344 ILE A C 1
ATOM 2769 O O . ILE A 1 344 ? -12.254 26.783 -10.959 1.00 90.81 344 ILE A O 1
ATOM 2773 N N . GLU A 1 345 ? -12.420 28.207 -9.226 1.00 88.88 345 GLU A N 1
ATOM 2774 C CA . GLU A 1 345 ? -13.739 28.759 -9.547 1.00 88.88 345 GLU A CA 1
ATOM 2775 C C . GLU A 1 345 ? -13.960 30.112 -8.828 1.00 88.88 345 GLU A C 1
ATOM 2777 O O . GLU A 1 345 ? -13.234 30.458 -7.895 1.00 88.88 345 GLU A O 1
ATOM 2782 N N . ASN A 1 346 ? -14.974 30.885 -9.237 1.00 83.44 346 ASN A N 1
ATOM 2783 C CA . ASN A 1 346 ? -15.359 32.230 -8.787 1.00 83.44 346 ASN A CA 1
ATOM 2784 C C . ASN A 1 346 ? -15.248 32.484 -7.264 1.00 83.44 346 ASN A C 1
ATOM 2786 O O . ASN A 1 346 ? -14.970 33.610 -6.847 1.00 83.44 346 ASN A O 1
ATOM 2790 N N . LYS A 1 347 ? -15.408 31.454 -6.420 1.00 83.56 347 LYS A N 1
ATOM 2791 C CA . LYS A 1 347 ? -15.268 31.541 -4.952 1.00 83.56 347 LYS A CA 1
ATOM 2792 C C . LYS A 1 347 ? -14.363 30.470 -4.328 1.00 83.56 347 LYS A C 1
ATOM 2794 O O . LYS A 1 347 ? -14.293 30.409 -3.103 1.00 83.56 347 LYS A O 1
ATOM 2799 N N . LEU A 1 348 ? -13.689 29.643 -5.126 1.00 87.75 348 LEU A N 1
ATOM 2800 C CA . LEU A 1 348 ? -12.951 28.480 -4.632 1.00 87.75 348 LEU A CA 1
ATOM 2801 C C . LEU A 1 348 ? -11.455 28.608 -4.900 1.00 87.75 348 LEU A C 1
ATOM 2803 O O . LEU A 1 348 ? -11.024 28.803 -6.038 1.00 87.75 348 LEU A O 1
ATOM 2807 N N . LEU A 1 349 ? -10.677 28.454 -3.834 1.00 90.25 349 LEU A N 1
ATOM 2808 C CA . LEU A 1 349 ? -9.251 28.183 -3.891 1.00 90.25 349 LEU A CA 1
ATOM 2809 C C . LEU A 1 349 ? -9.053 26.666 -3.816 1.00 90.25 349 LEU A C 1
ATOM 2811 O O . LEU A 1 349 ? -9.539 26.026 -2.886 1.00 90.25 349 LEU A O 1
ATOM 2815 N N . GLY A 1 350 ? -8.346 26.096 -4.785 1.00 92.75 350 GLY A N 1
ATOM 2816 C CA . GLY A 1 350 ? -7.844 24.732 -4.706 1.00 92.75 350 GLY A CA 1
ATOM 2817 C C . GLY A 1 350 ? -6.479 24.726 -4.030 1.00 92.75 350 GLY A C 1
ATOM 2818 O O . GLY A 1 350 ? -5.509 25.223 -4.603 1.00 92.75 350 GLY A O 1
ATOM 2819 N N . ASN A 1 351 ? -6.411 24.196 -2.811 1.00 91.94 351 ASN A N 1
ATOM 2820 C CA . ASN A 1 351 ? -5.210 24.238 -1.980 1.00 91.94 351 ASN A CA 1
ATOM 2821 C C . ASN A 1 351 ? -4.122 23.288 -2.504 1.00 91.94 351 ASN A C 1
ATOM 2823 O O . ASN A 1 351 ? -4.404 22.139 -2.840 1.00 91.94 351 ASN A O 1
ATOM 2827 N N . LEU A 1 352 ? -2.869 23.739 -2.508 1.00 93.88 352 LEU A N 1
ATOM 2828 C CA . LEU A 1 352 ? -1.686 22.894 -2.669 1.00 93.88 352 LEU A CA 1
ATOM 2829 C C . LEU A 1 352 ? -1.643 21.855 -1.542 1.00 93.88 352 LEU A C 1
ATOM 2831 O O . LEU A 1 352 ? -1.747 22.204 -0.367 1.00 93.88 352 LEU A O 1
ATOM 2835 N N . HIS A 1 353 ? -1.450 20.591 -1.900 1.00 93.75 353 HIS A N 1
ATOM 2836 C CA . HIS A 1 353 ? -1.326 19.492 -0.945 1.00 93.75 353 HIS A CA 1
ATOM 2837 C C . HIS A 1 353 ? -0.508 18.340 -1.533 1.00 93.75 353 HIS A C 1
ATOM 2839 O O . HIS A 1 353 ? -0.260 18.279 -2.740 1.00 93.75 353 HIS A O 1
ATOM 2845 N N . ASP A 1 354 ? -0.073 17.421 -0.678 1.00 93.19 354 ASP A N 1
ATOM 2846 C CA . ASP A 1 354 ? 0.556 16.172 -1.079 1.00 93.19 354 ASP A CA 1
ATOM 2847 C C . ASP A 1 354 ? -0.400 14.982 -0.918 1.00 93.19 354 ASP A C 1
ATOM 2849 O O . ASP A 1 354 ? -1.288 14.945 -0.069 1.00 93.19 354 ASP A O 1
ATOM 2853 N N . HIS A 1 355 ? -0.205 13.984 -1.772 1.00 95.06 355 HIS A N 1
ATOM 2854 C CA . HIS A 1 355 ? -0.710 12.632 -1.583 1.00 95.06 355 HIS A CA 1
ATOM 2855 C C . HIS A 1 355 ? 0.505 11.747 -1.356 1.00 95.06 355 HIS A C 1
ATOM 2857 O O . HIS A 1 355 ? 1.358 11.661 -2.239 1.00 95.06 355 HIS A O 1
ATOM 2863 N N . ILE A 1 356 ? 0.603 11.093 -0.197 1.00 96.62 356 ILE A N 1
ATOM 2864 C CA . ILE A 1 356 ? 1.689 10.153 0.106 1.00 96.62 356 ILE A CA 1
ATOM 2865 C C . ILE A 1 356 ? 1.087 8.834 0.591 1.00 96.62 356 ILE A C 1
ATOM 2867 O O . ILE A 1 356 ? 0.374 8.782 1.592 1.00 96.62 356 ILE A O 1
ATOM 2871 N N . PHE A 1 357 ? 1.407 7.756 -0.115 1.00 97.06 357 PHE A N 1
ATOM 2872 C CA . PHE A 1 357 ? 0.961 6.397 0.164 1.00 97.06 357 PHE A CA 1
ATOM 2873 C C . PHE A 1 357 ? 2.145 5.550 0.618 1.00 97.06 357 PHE A C 1
ATOM 2875 O O . PHE A 1 357 ? 3.189 5.540 -0.036 1.00 97.06 357 PHE A O 1
ATOM 2882 N N . HIS A 1 358 ? 1.971 4.816 1.718 1.00 97.88 358 HIS A N 1
ATOM 2883 C CA . HIS A 1 358 ? 3.017 3.975 2.292 1.00 97.88 358 HIS A CA 1
ATOM 2884 C C . HIS A 1 358 ? 2.708 2.495 2.130 1.00 97.88 358 HIS A C 1
ATOM 2886 O O . HIS A 1 358 ? 1.639 2.025 2.525 1.00 97.88 358 HIS A O 1
ATOM 2892 N N . TYR A 1 359 ? 3.676 1.754 1.609 1.00 98.31 359 TYR A N 1
ATOM 2893 C CA . TYR A 1 359 ? 3.546 0.334 1.333 1.00 98.31 359 TYR A CA 1
ATOM 2894 C C . TYR A 1 359 ? 4.527 -0.477 2.163 1.00 98.31 359 TYR A C 1
ATOM 2896 O O . TYR A 1 359 ? 5.719 -0.183 2.195 1.00 98.31 359 TYR A O 1
ATOM 2904 N N . LYS A 1 360 ? 4.011 -1.536 2.791 1.00 98.19 360 LYS A N 1
ATOM 2905 C CA . LYS A 1 360 ? 4.811 -2.615 3.367 1.00 98.19 360 LYS A CA 1
ATOM 2906 C C . LYS A 1 360 ? 5.045 -3.673 2.291 1.00 98.19 360 LYS A C 1
ATOM 2908 O O . LYS A 1 360 ? 4.078 -4.239 1.786 1.00 98.19 360 LYS A O 1
ATOM 2913 N N . ILE A 1 361 ? 6.301 -3.954 1.975 1.00 98.44 361 ILE A N 1
ATOM 2914 C CA . ILE A 1 361 ? 6.711 -4.943 0.979 1.00 98.44 361 ILE A CA 1
ATOM 2915 C C . ILE A 1 361 ? 7.600 -5.979 1.673 1.00 98.44 361 ILE A C 1
ATOM 2917 O O . ILE A 1 361 ? 8.800 -5.789 1.848 1.00 98.44 361 ILE A O 1
ATOM 2921 N N . ASP A 1 362 ? 6.971 -7.063 2.110 1.00 98.25 362 ASP A N 1
ATOM 2922 C CA . ASP A 1 362 ? 7.592 -8.184 2.820 1.00 98.25 362 ASP A CA 1
ATOM 2923 C C . ASP A 1 362 ? 8.040 -9.237 1.786 1.00 98.25 362 ASP A C 1
ATOM 2925 O O . ASP A 1 362 ? 7.247 -10.086 1.374 1.00 98.25 362 ASP A O 1
ATOM 2929 N N . LEU A 1 363 ? 9.253 -9.071 1.239 1.00 97.12 363 LEU A N 1
ATOM 2930 C CA . LEU A 1 363 ? 9.791 -9.916 0.165 1.00 97.12 363 LEU A CA 1
ATOM 2931 C C . LEU A 1 363 ? 10.596 -11.077 0.748 1.00 97.12 363 LEU A C 1
ATOM 2933 O O . LEU A 1 363 ? 11.665 -10.850 1.298 1.00 97.12 363 LEU A O 1
ATOM 2937 N N . ASP A 1 364 ? 10.140 -12.305 0.494 1.00 98.19 364 ASP A N 1
ATOM 2938 C CA . ASP A 1 364 ? 10.870 -13.539 0.809 1.00 98.19 364 ASP A CA 1
ATOM 2939 C C . ASP A 1 364 ? 11.494 -14.132 -0.468 1.00 98.19 364 ASP A C 1
ATOM 2941 O O . ASP A 1 364 ? 10.989 -15.086 -1.073 1.00 98.19 364 ASP A O 1
ATOM 2945 N N . VAL A 1 365 ? 12.592 -13.534 -0.940 1.00 98.31 365 VAL A N 1
ATOM 2946 C CA . VAL A 1 365 ? 13.294 -13.989 -2.150 1.00 98.31 365 VAL A CA 1
ATOM 2947 C C . VAL A 1 365 ? 13.980 -15.323 -1.855 1.00 98.31 365 VAL A C 1
ATOM 2949 O O . VAL A 1 365 ? 14.975 -15.358 -1.147 1.00 98.31 365 VAL A O 1
ATOM 2952 N N . TYR A 1 366 ? 13.469 -16.429 -2.408 1.00 95.94 366 TYR A N 1
ATOM 2953 C CA . TYR A 1 366 ? 13.979 -17.784 -2.115 1.00 95.94 366 TYR A CA 1
ATOM 2954 C C . TYR A 1 366 ? 13.974 -18.132 -0.609 1.00 95.94 366 TYR A C 1
ATOM 2956 O O . TYR A 1 366 ? 14.821 -18.877 -0.120 1.00 95.94 366 TYR A O 1
ATOM 2964 N N . GLY A 1 367 ? 12.980 -17.619 0.119 1.00 96.12 367 GLY A N 1
ATOM 2965 C CA . GLY A 1 367 ? 12.835 -17.791 1.563 1.00 96.12 367 GLY A CA 1
ATOM 2966 C C . GLY A 1 367 ? 13.126 -16.503 2.329 1.00 96.12 367 GLY A C 1
ATOM 2967 O O . GLY A 1 367 ? 13.390 -15.458 1.743 1.00 96.12 367 GLY A O 1
ATOM 2968 N N . THR A 1 368 ? 13.077 -16.589 3.655 1.00 97.44 368 THR A N 1
ATOM 2969 C CA . THR A 1 368 ? 13.161 -15.431 4.558 1.00 97.44 368 THR A CA 1
ATOM 2970 C C . THR A 1 368 ? 14.595 -14.960 4.827 1.00 97.44 368 THR A C 1
ATOM 2972 O O . THR A 1 368 ? 14.795 -14.130 5.697 1.00 97.44 368 THR A O 1
ATOM 2975 N N . SER A 1 369 ? 15.622 -15.526 4.186 1.00 98.00 369 SER A N 1
ATOM 2976 C CA . SER A 1 369 ? 17.032 -15.168 4.435 1.00 98.00 369 SER A CA 1
ATOM 2977 C C . SER A 1 369 ? 17.551 -14.305 3.297 1.00 98.00 369 SER A C 1
ATOM 2979 O O . SER A 1 369 ? 17.943 -14.808 2.240 1.00 98.00 369 SER A O 1
ATOM 2981 N N . ASN A 1 370 ? 17.474 -12.987 3.459 1.00 98.75 370 ASN A N 1
ATOM 2982 C CA . ASN A 1 370 ? 17.714 -12.027 2.390 1.00 98.75 370 ASN A CA 1
ATOM 2983 C C . ASN A 1 370 ? 18.736 -10.950 2.772 1.00 98.75 370 ASN A C 1
ATOM 2985 O O . ASN A 1 370 ? 19.122 -10.759 3.927 1.00 98.75 370 ASN A O 1
ATOM 2989 N N . TYR A 1 371 ? 19.192 -10.252 1.740 1.00 98.75 371 TYR A N 1
ATOM 2990 C CA . TYR A 1 371 ? 20.149 -9.159 1.780 1.00 98.75 371 TYR A CA 1
ATOM 2991 C C . TYR A 1 371 ? 19.601 -7.977 0.986 1.00 98.75 371 TYR A C 1
ATOM 2993 O O . TYR A 1 371 ? 18.820 -8.155 0.049 1.00 98.75 371 TYR A O 1
ATOM 3001 N N . PHE A 1 372 ? 20.076 -6.776 1.307 1.00 98.75 372 PHE A N 1
ATOM 3002 C CA . PHE A 1 372 ? 19.717 -5.559 0.590 1.00 98.75 372 PHE A CA 1
ATOM 3003 C C . PHE A 1 372 ? 20.951 -4.871 -0.001 1.00 98.75 372 PHE A C 1
ATOM 3005 O O . PHE A 1 372 ? 21.971 -4.709 0.673 1.00 98.75 372 PHE A O 1
ATOM 3012 N N . GLU A 1 373 ? 20.874 -4.455 -1.266 1.00 98.44 373 GLU A N 1
ATOM 3013 C CA . GLU A 1 373 ? 21.920 -3.661 -1.921 1.00 98.44 373 GLU A CA 1
ATOM 3014 C C . GLU A 1 373 ? 21.360 -2.470 -2.707 1.00 98.44 373 GLU A C 1
ATOM 3016 O O . GLU A 1 373 ? 20.266 -2.519 -3.277 1.00 98.44 373 GLU A O 1
ATOM 3021 N N . LYS A 1 374 ? 22.167 -1.408 -2.782 1.00 97.69 374 LYS A N 1
ATOM 3022 C CA . LYS A 1 374 ? 22.036 -0.342 -3.777 1.00 97.69 374 LYS A CA 1
ATOM 3023 C C . LYS A 1 374 ? 22.904 -0.671 -4.981 1.00 97.69 374 LYS A C 1
ATOM 3025 O O . LYS A 1 374 ? 24.055 -1.077 -4.834 1.00 97.69 374 LYS A O 1
ATOM 3030 N N . ILE A 1 375 ? 22.373 -0.438 -6.173 1.00 98.00 375 ILE A N 1
ATOM 3031 C CA . ILE A 1 375 ? 23.104 -0.525 -7.435 1.00 98.00 375 ILE A CA 1
ATOM 3032 C C . ILE A 1 375 ? 23.082 0.864 -8.064 1.00 98.00 375 ILE A C 1
ATOM 3034 O O . ILE A 1 375 ? 22.060 1.281 -8.602 1.00 98.00 375 ILE A O 1
ATOM 3038 N N . THR A 1 376 ? 24.191 1.590 -7.975 1.00 97.56 376 THR A N 1
ATOM 3039 C CA . THR A 1 376 ? 24.281 2.988 -8.419 1.00 97.56 376 THR A CA 1
ATOM 3040 C C . THR A 1 376 ? 25.027 3.087 -9.739 1.00 97.56 376 THR A C 1
ATOM 3042 O O . THR A 1 376 ? 26.113 2.524 -9.872 1.00 97.56 376 THR A O 1
ATOM 3045 N N . ILE A 1 377 ? 24.467 3.818 -10.702 1.00 96.62 377 ILE A N 1
ATOM 3046 C CA . ILE A 1 377 ? 25.120 4.104 -11.983 1.00 96.62 377 ILE A CA 1
ATOM 3047 C C . ILE A 1 377 ? 26.006 5.342 -11.839 1.00 96.62 377 ILE A C 1
ATOM 3049 O O . ILE A 1 377 ? 25.568 6.369 -11.322 1.00 96.62 377 ILE A O 1
ATOM 3053 N N . VAL A 1 378 ? 27.257 5.245 -12.291 1.00 95.12 378 VAL A N 1
ATOM 3054 C CA . VAL A 1 378 ? 28.248 6.329 -12.240 1.00 95.12 378 VAL A CA 1
ATOM 3055 C C . VAL A 1 378 ? 28.995 6.458 -13.567 1.00 95.12 378 VAL A C 1
ATOM 3057 O O . VAL A 1 378 ? 29.133 5.483 -14.305 1.00 95.12 378 VAL A O 1
ATOM 3060 N N . ASN A 1 379 ? 29.515 7.654 -13.854 1.00 93.56 379 ASN A N 1
ATOM 3061 C CA . ASN A 1 379 ? 30.483 7.861 -14.931 1.00 93.56 379 ASN A CA 1
ATOM 3062 C C . ASN A 1 379 ? 31.906 7.597 -14.419 1.00 93.56 379 ASN A C 1
ATOM 3064 O O . ASN A 1 379 ? 32.300 8.129 -13.379 1.00 93.56 379 ASN A O 1
ATOM 3068 N N . GLN A 1 380 ? 32.678 6.814 -15.166 1.00 91.25 380 GLN A N 1
ATOM 3069 C CA . GLN A 1 380 ? 34.061 6.478 -14.862 1.00 91.25 380 GLN A CA 1
ATOM 3070 C C . GLN A 1 380 ? 34.961 6.840 -16.048 1.00 91.25 380 GLN A C 1
ATOM 3072 O O . GLN A 1 380 ? 34.884 6.243 -17.123 1.00 91.25 380 GLN A O 1
ATOM 3077 N N . ASP A 1 381 ? 35.858 7.796 -15.819 1.00 92.69 381 ASP A N 1
ATOM 3078 C CA . ASP A 1 381 ? 36.876 8.203 -16.785 1.00 92.69 381 ASP A CA 1
ATOM 3079 C C . ASP A 1 381 ? 38.053 7.209 -16.770 1.00 92.69 381 ASP A C 1
ATOM 3081 O O . ASP A 1 381 ? 38.763 7.061 -15.766 1.00 92.69 381 ASP A O 1
ATOM 3085 N N . THR A 1 382 ? 38.239 6.494 -17.879 1.00 91.31 382 THR A N 1
ATOM 3086 C CA . THR A 1 382 ? 39.144 5.343 -17.987 1.00 91.31 382 THR A CA 1
ATOM 3087 C C . THR A 1 382 ? 40.077 5.500 -19.191 1.00 91.31 382 THR A C 1
ATOM 3089 O O . THR A 1 382 ? 39.614 5.843 -20.274 1.00 91.31 382 THR A O 1
ATOM 3092 N N . PRO A 1 383 ? 41.392 5.229 -19.075 1.00 91.75 383 PRO A N 1
ATOM 3093 C CA . PRO A 1 383 ? 42.278 5.196 -20.239 1.00 91.75 383 PRO A CA 1
ATOM 3094 C C . PRO A 1 383 ? 41.807 4.181 -21.289 1.00 91.75 383 PRO A C 1
ATOM 3096 O O . PRO A 1 383 ? 41.552 3.019 -20.955 1.00 91.75 383 PRO A O 1
ATOM 3099 N N . ASN A 1 384 ? 41.755 4.591 -22.557 1.00 91.19 384 ASN A N 1
ATOM 3100 C CA . ASN A 1 384 ? 41.393 3.693 -23.644 1.00 91.19 384 ASN A CA 1
ATOM 3101 C C . ASN A 1 384 ? 42.544 2.704 -23.887 1.00 91.19 384 ASN A C 1
ATOM 3103 O O . ASN A 1 384 ? 43.647 3.087 -24.288 1.00 91.19 384 ASN A O 1
ATOM 3107 N N . LYS A 1 385 ? 42.289 1.413 -23.640 1.00 91.62 385 LYS A N 1
ATOM 3108 C CA . LYS A 1 385 ? 43.305 0.351 -23.758 1.00 91.62 385 LYS A CA 1
ATOM 3109 C C . LYS A 1 385 ? 43.763 0.106 -25.198 1.00 91.62 385 LYS A C 1
ATOM 3111 O O . LYS A 1 385 ? 44.841 -0.447 -25.392 1.00 91.62 385 LYS A O 1
ATOM 3116 N N . TRP A 1 386 ? 42.960 0.489 -26.188 1.00 93.62 386 TRP A N 1
ATOM 3117 C CA . TRP A 1 386 ? 43.228 0.240 -27.605 1.00 93.62 386 TRP A CA 1
ATOM 3118 C C . TRP A 1 386 ? 43.775 1.471 -28.341 1.00 93.62 386 TRP A C 1
ATOM 3120 O O . TRP A 1 386 ? 44.431 1.302 -29.366 1.00 93.62 386 TRP A O 1
ATOM 3130 N N . LEU A 1 387 ? 43.548 2.688 -27.828 1.00 91.88 387 LEU A N 1
ATOM 3131 C CA . LEU A 1 387 ? 43.942 3.953 -28.468 1.00 91.88 387 LEU A CA 1
ATOM 3132 C C . LEU A 1 387 ? 44.617 4.969 -27.508 1.00 91.88 387 LEU A C 1
ATOM 3134 O O . LEU A 1 387 ? 44.093 6.067 -27.319 1.00 91.88 387 LEU A O 1
ATOM 3138 N N . PRO A 1 388 ? 45.792 4.695 -26.905 1.00 87.75 388 PRO A N 1
ATOM 3139 C CA . PRO A 1 388 ? 46.514 5.707 -26.119 1.00 87.75 388 PRO A CA 1
ATOM 3140 C C . PRO A 1 388 ? 46.909 6.934 -26.974 1.00 87.75 388 PRO A C 1
ATOM 3142 O O . PRO A 1 388 ? 47.352 6.744 -28.108 1.00 87.75 388 PRO A O 1
ATOM 3145 N N . PRO A 1 389 ? 46.799 8.189 -26.480 1.00 90.56 389 PRO A N 1
ATOM 3146 C CA . PRO A 1 389 ? 46.507 8.619 -25.105 1.00 90.56 389 PRO A CA 1
ATOM 3147 C C . PRO A 1 389 ? 45.015 8.903 -24.822 1.00 90.56 389 PRO A C 1
ATOM 3149 O O . PRO A 1 389 ? 44.701 9.639 -23.886 1.00 90.56 389 PRO A O 1
ATOM 3152 N N . GLN A 1 390 ? 44.091 8.385 -25.636 1.00 92.88 390 GLN A N 1
ATOM 3153 C CA . GLN A 1 390 ? 42.663 8.672 -25.492 1.00 92.88 390 GLN A CA 1
ATOM 3154 C C . GLN A 1 390 ? 42.091 8.090 -24.191 1.00 92.88 390 GLN A C 1
ATOM 3156 O O . GLN A 1 390 ? 42.628 7.144 -23.604 1.00 92.88 390 GLN A O 1
ATOM 3161 N N . ARG A 1 391 ? 40.986 8.679 -23.737 1.00 93.12 391 ARG A N 1
ATOM 3162 C CA . ARG A 1 391 ? 40.242 8.273 -22.543 1.00 93.12 391 ARG A CA 1
ATOM 3163 C C . ARG A 1 391 ? 38.775 8.090 -22.906 1.00 93.12 391 ARG A C 1
ATOM 3165 O O . ARG A 1 391 ? 38.248 8.849 -23.716 1.00 93.12 391 ARG A O 1
ATOM 3172 N N . ASP A 1 392 ? 38.145 7.108 -22.282 1.00 92.62 392 ASP A N 1
ATOM 3173 C CA . ASP A 1 392 ? 36.736 6.786 -22.441 1.00 92.62 392 ASP A CA 1
ATOM 3174 C C . ASP A 1 392 ? 35.970 7.205 -21.183 1.00 92.62 392 ASP A C 1
ATOM 3176 O O . ASP A 1 392 ? 36.404 6.949 -20.058 1.00 92.62 392 ASP A O 1
ATOM 3180 N N . ASN A 1 393 ? 34.799 7.806 -21.378 1.00 92.62 393 ASN A N 1
ATOM 3181 C CA . ASN A 1 393 ? 33.818 8.007 -20.317 1.00 92.62 393 ASN A CA 1
ATOM 3182 C C . ASN A 1 393 ? 32.826 6.848 -20.374 1.00 92.62 393 ASN A C 1
ATOM 3184 O O . ASN A 1 393 ? 32.026 6.760 -21.308 1.00 92.62 393 ASN A O 1
ATOM 3188 N N . LEU A 1 394 ? 32.931 5.928 -19.417 1.00 92.12 394 LEU A N 1
ATOM 3189 C CA . LEU A 1 394 ? 32.126 4.712 -19.374 1.00 92.12 394 LEU A CA 1
ATOM 3190 C C . LEU A 1 394 ? 31.107 4.787 -18.240 1.00 92.12 394 LEU A C 1
ATOM 3192 O O . LEU A 1 394 ? 31.416 5.239 -17.140 1.00 92.12 394 LEU A O 1
ATOM 3196 N N . MET A 1 395 ? 29.902 4.283 -18.496 1.00 93.88 395 MET A N 1
ATOM 3197 C CA . MET A 1 395 ? 28.942 4.019 -17.429 1.00 93.88 395 MET A CA 1
ATOM 3198 C C . MET A 1 395 ? 29.316 2.720 -16.715 1.00 93.88 395 MET A C 1
ATOM 3200 O O . MET A 1 395 ? 29.479 1.679 -17.353 1.00 93.88 395 MET A O 1
ATOM 3204 N N . GLU A 1 396 ? 29.398 2.776 -15.392 1.00 94.88 396 GLU A N 1
ATOM 3205 C CA . GLU A 1 396 ? 29.634 1.628 -14.520 1.00 94.88 396 GLU A CA 1
ATOM 3206 C C . GLU A 1 396 ? 28.505 1.537 -13.487 1.00 94.88 396 GLU A C 1
ATOM 3208 O O . GLU A 1 396 ? 28.018 2.559 -13.000 1.00 94.88 396 GLU A O 1
ATOM 3213 N N . PHE A 1 397 ? 28.090 0.320 -13.130 1.00 96.06 397 PHE A N 1
ATOM 3214 C CA . PHE A 1 397 ? 27.240 0.107 -11.961 1.00 96.06 397 PHE A CA 1
ATOM 3215 C C . PHE A 1 397 ? 28.101 -0.289 -10.758 1.00 96.06 397 PHE A C 1
ATOM 3217 O O . PHE A 1 397 ? 28.964 -1.158 -10.857 1.00 96.06 397 PHE A O 1
ATOM 3224 N N . ARG A 1 398 ? 27.838 0.308 -9.596 1.00 97.00 398 ARG A N 1
ATOM 3225 C CA . ARG A 1 398 ? 28.485 -0.037 -8.325 1.00 97.00 398 ARG A CA 1
ATOM 3226 C C . ARG A 1 398 ? 27.461 -0.630 -7.378 1.00 97.00 398 ARG A C 1
ATOM 3228 O O . ARG A 1 398 ? 26.428 -0.012 -7.130 1.00 97.00 398 ARG A O 1
ATOM 3235 N N . LYS A 1 399 ? 27.754 -1.824 -6.867 1.00 97.81 399 LYS A N 1
ATOM 3236 C CA . LYS A 1 399 ? 26.921 -2.513 -5.882 1.00 97.81 399 LYS A CA 1
ATOM 3237 C C . LYS A 1 399 ? 27.428 -2.235 -4.477 1.00 97.81 399 LYS A C 1
ATOM 3239 O O . LYS A 1 399 ? 28.614 -2.407 -4.206 1.00 97.81 399 LYS A O 1
ATOM 3244 N N . GLU A 1 400 ? 26.524 -1.848 -3.595 1.00 98.00 400 GLU A N 1
ATOM 3245 C CA . GLU A 1 400 ? 26.795 -1.605 -2.184 1.00 98.00 400 GLU A CA 1
ATOM 3246 C C . GLU A 1 400 ? 25.748 -2.340 -1.351 1.00 98.00 400 GLU A C 1
ATOM 3248 O O . GLU A 1 400 ? 24.572 -1.974 -1.351 1.00 98.00 400 GLU A O 1
ATOM 3253 N N . GLN A 1 401 ? 26.172 -3.388 -0.647 1.00 98.31 401 GLN A N 1
ATOM 3254 C CA . GLN A 1 401 ? 25.320 -4.063 0.323 1.00 98.31 401 GLN A CA 1
ATOM 3255 C C . GLN A 1 401 ? 25.170 -3.184 1.566 1.00 98.31 401 GLN A C 1
ATOM 3257 O O . GLN A 1 401 ? 26.168 -2.830 2.196 1.00 98.31 401 GLN A O 1
ATOM 3262 N N . LEU A 1 402 ? 23.929 -2.906 1.954 1.00 98.31 402 LEU A N 1
ATOM 3263 C CA . LEU A 1 402 ? 23.624 -2.202 3.195 1.00 98.31 402 LEU A CA 1
ATOM 3264 C C . LEU A 1 402 ? 23.357 -3.231 4.285 1.00 98.31 402 LEU A C 1
ATOM 3266 O O . LEU A 1 402 ? 22.649 -4.213 4.063 1.00 98.31 402 LEU A O 1
ATOM 3270 N N . LYS A 1 403 ? 23.970 -3.031 5.449 1.00 98.50 403 LYS A N 1
ATOM 3271 C CA . LYS A 1 403 ? 23.994 -4.044 6.512 1.00 98.50 403 LYS A CA 1
ATOM 3272 C C . LYS A 1 403 ? 23.187 -3.659 7.738 1.00 98.50 403 LYS A C 1
ATOM 3274 O O . LYS A 1 403 ? 22.882 -4.548 8.526 1.00 98.50 403 LYS A O 1
ATOM 3279 N N . LEU A 1 404 ? 22.850 -2.381 7.887 1.00 98.69 404 LEU A N 1
ATOM 3280 C CA . LEU A 1 404 ? 22.100 -1.835 9.012 1.00 98.69 404 LEU A CA 1
ATOM 3281 C C . LEU A 1 404 ? 20.856 -1.095 8.508 1.00 98.69 404 LEU A C 1
ATOM 3283 O O . LEU A 1 404 ? 20.871 -0.530 7.412 1.00 98.69 404 LEU A O 1
ATOM 3287 N N . GLU A 1 405 ? 19.796 -1.079 9.312 1.00 98.50 405 GLU A N 1
ATOM 3288 C CA . GLU A 1 405 ? 18.525 -0.420 8.970 1.00 98.50 405 GLU A CA 1
ATOM 3289 C C . GLU A 1 405 ? 18.695 1.074 8.677 1.00 98.50 405 GLU A C 1
ATOM 3291 O O . GLU A 1 405 ? 18.156 1.570 7.688 1.00 98.50 405 GLU A O 1
ATOM 3296 N N . ASN A 1 406 ? 19.507 1.789 9.464 1.00 98.00 406 ASN A N 1
ATOM 3297 C CA . ASN A 1 406 ? 19.735 3.220 9.249 1.00 98.00 406 ASN A CA 1
ATOM 3298 C C . ASN A 1 406 ? 20.451 3.518 7.924 1.00 98.00 406 ASN A C 1
ATOM 3300 O O . ASN A 1 406 ? 20.149 4.524 7.284 1.00 98.00 406 ASN A O 1
ATOM 3304 N N . ASP A 1 407 ? 21.346 2.637 7.465 1.00 97.31 407 ASP A N 1
ATOM 3305 C CA . ASP A 1 407 ? 22.007 2.792 6.159 1.00 97.31 407 ASP A CA 1
ATOM 3306 C C . ASP A 1 407 ? 21.005 2.603 5.003 1.00 97.31 407 ASP A C 1
ATOM 3308 O O . ASP A 1 407 ? 21.132 3.203 3.923 1.00 97.31 407 ASP A O 1
ATOM 3312 N N . ALA A 1 408 ? 19.992 1.763 5.241 1.00 97.69 408 ALA A N 1
ATOM 3313 C CA . ALA A 1 408 ? 18.912 1.443 4.320 1.00 97.69 408 ALA A CA 1
ATOM 3314 C C . ALA A 1 408 ? 17.673 2.349 4.462 1.00 97.69 408 ALA A C 1
ATOM 3316 O O . ALA A 1 408 ? 16.723 2.181 3.697 1.00 97.69 408 ALA A O 1
ATOM 3317 N N . ALA A 1 409 ? 17.691 3.338 5.362 1.00 97.88 409 ALA A N 1
ATOM 3318 C CA . ALA A 1 409 ? 16.659 4.361 5.516 1.00 97.88 409 ALA A CA 1
ATOM 3319 C C . ALA A 1 409 ? 16.932 5.555 4.580 1.00 97.88 409 ALA A C 1
ATOM 3321 O O . ALA A 1 409 ? 17.625 6.521 4.903 1.00 97.88 409 ALA A O 1
ATOM 3322 N N . ILE A 1 410 ? 16.399 5.486 3.364 1.00 96.44 410 ILE A N 1
ATOM 3323 C CA . ILE A 1 410 ? 16.683 6.424 2.279 1.00 96.44 410 ILE A CA 1
ATOM 3324 C C . ILE A 1 410 ? 15.772 7.639 2.388 1.00 96.44 410 ILE A C 1
ATOM 3326 O O . ILE A 1 410 ? 14.573 7.537 2.165 1.00 96.44 410 ILE A O 1
ATOM 3330 N N . GLN A 1 411 ? 16.355 8.809 2.656 1.00 94.12 411 GLN A N 1
ATOM 3331 C CA . GLN A 1 411 ? 15.639 10.096 2.713 1.00 94.12 411 GLN A CA 1
ATOM 3332 C C . GLN A 1 411 ? 15.867 10.989 1.483 1.00 94.12 411 GLN A C 1
ATOM 3334 O O . GLN A 1 411 ? 15.208 12.023 1.325 1.00 94.12 411 GLN A O 1
ATOM 3339 N N . LYS A 1 412 ? 16.830 10.638 0.623 1.00 91.88 412 LYS A N 1
ATOM 3340 C CA . LYS A 1 412 ? 17.185 11.400 -0.579 1.00 91.88 412 LYS A CA 1
ATOM 3341 C C . LYS A 1 412 ? 17.374 10.454 -1.759 1.00 91.88 412 LYS A C 1
ATOM 3343 O O . LYS A 1 412 ? 18.170 9.523 -1.681 1.00 91.88 412 LYS A O 1
ATOM 3348 N N . ILE A 1 413 ? 16.677 10.751 -2.849 1.00 89.44 413 ILE A N 1
ATOM 3349 C CA . ILE A 1 413 ? 16.900 10.146 -4.162 1.00 89.44 413 ILE A CA 1
ATOM 3350 C C . ILE A 1 413 ? 17.722 11.142 -4.979 1.00 89.44 413 ILE A C 1
ATOM 3352 O O . ILE A 1 413 ? 17.382 12.323 -5.042 1.00 89.44 413 ILE A O 1
ATOM 3356 N N . ASP A 1 414 ? 18.843 10.681 -5.527 1.00 89.88 414 ASP A N 1
ATOM 3357 C CA . ASP A 1 414 ? 19.797 11.510 -6.262 1.00 89.88 414 ASP A CA 1
ATOM 3358 C C . ASP A 1 414 ? 19.660 11.251 -7.766 1.00 89.88 414 ASP A C 1
ATOM 3360 O O . ASP A 1 414 ? 20.007 10.177 -8.253 1.00 89.88 414 ASP A O 1
ATOM 3364 N N . PHE A 1 415 ? 19.144 12.231 -8.508 1.00 88.56 415 PHE A N 1
ATOM 3365 C CA . PHE A 1 415 ? 18.989 12.117 -9.960 1.00 88.56 415 PHE A CA 1
ATOM 3366 C C . PHE A 1 415 ? 20.333 12.070 -10.699 1.00 88.56 415 PHE A C 1
ATOM 3368 O O . PHE A 1 415 ? 20.413 11.456 -11.759 1.00 88.56 415 PHE A O 1
ATOM 3375 N N . GLU A 1 416 ? 21.396 12.637 -10.118 1.00 91.75 416 GLU A N 1
ATOM 3376 C CA . GLU A 1 416 ? 22.751 12.595 -10.687 1.00 91.75 416 GLU A CA 1
ATOM 3377 C C . GLU A 1 416 ? 23.422 11.228 -10.483 1.00 91.75 416 GLU A C 1
ATOM 3379 O O . GLU A 1 416 ? 24.447 10.920 -11.094 1.00 91.75 416 GLU A O 1
ATOM 3384 N N . LYS A 1 417 ? 22.847 10.390 -9.613 1.00 92.06 417 LYS A N 1
ATOM 3385 C CA . LYS A 1 417 ? 23.309 9.033 -9.319 1.00 92.06 417 LYS A CA 1
ATOM 3386 C C . LYS A 1 417 ? 22.122 8.072 -9.307 1.00 92.06 417 LYS A C 1
ATOM 3388 O O . LYS A 1 417 ? 21.705 7.649 -8.229 1.00 92.06 417 LYS A O 1
ATOM 3393 N N . PRO A 1 418 ? 21.582 7.698 -10.481 1.00 94.56 418 PRO A N 1
ATOM 3394 C CA . PRO A 1 418 ? 20.475 6.757 -10.555 1.00 94.56 418 PRO A CA 1
ATOM 3395 C C . PRO A 1 418 ? 20.801 5.472 -9.785 1.00 94.56 418 PRO A C 1
ATOM 3397 O O . PRO A 1 418 ? 21.788 4.790 -10.079 1.00 94.56 418 PRO A O 1
ATOM 3400 N N . THR A 1 419 ? 19.972 5.153 -8.794 1.00 96.38 419 THR A N 1
ATOM 3401 C CA . THR A 1 419 ? 20.161 4.007 -7.900 1.00 96.38 419 THR A CA 1
ATOM 3402 C C . THR A 1 419 ? 18.985 3.049 -8.022 1.00 96.38 419 THR A C 1
ATOM 3404 O O . THR A 1 419 ? 17.827 3.451 -7.938 1.00 96.38 419 THR A O 1
ATOM 3407 N N . PHE A 1 420 ? 19.289 1.763 -8.173 1.00 96.88 420 PHE A N 1
ATOM 3408 C CA . PHE A 1 420 ? 18.325 0.674 -8.061 1.00 96.88 420 PHE A CA 1
ATOM 3409 C C . PHE A 1 420 ? 18.456 0.006 -6.690 1.00 96.88 420 PHE A C 1
ATOM 3411 O O . PHE A 1 420 ? 19.566 -0.145 -6.179 1.00 96.88 420 PHE A O 1
ATOM 3418 N N . TYR A 1 421 ? 17.336 -0.422 -6.115 1.00 98.25 421 TYR A N 1
ATOM 3419 C CA . TYR A 1 421 ? 17.283 -1.088 -4.814 1.00 98.25 421 TYR A CA 1
ATOM 3420 C C . TYR A 1 421 ? 16.944 -2.559 -5.021 1.00 98.25 421 TYR A C 1
ATOM 3422 O O . TYR A 1 421 ? 15.964 -2.860 -5.698 1.00 98.25 421 TYR A O 1
ATOM 3430 N N . ASN A 1 422 ? 17.753 -3.468 -4.486 1.00 98.75 422 ASN A N 1
ATOM 3431 C CA . ASN A 1 422 ? 17.630 -4.902 -4.739 1.00 98.75 422 ASN A CA 1
ATOM 3432 C C . ASN A 1 422 ? 17.546 -5.674 -3.420 1.00 98.75 422 ASN A C 1
ATOM 3434 O O . ASN A 1 422 ? 18.453 -5.565 -2.594 1.00 98.75 422 ASN A O 1
ATOM 3438 N N . VAL A 1 423 ? 16.495 -6.480 -3.260 1.00 98.88 423 VAL A N 1
ATOM 3439 C CA . VAL A 1 423 ? 16.419 -7.527 -2.231 1.00 98.88 423 VAL A CA 1
ATOM 3440 C C . VAL A 1 423 ? 16.826 -8.838 -2.885 1.00 98.88 423 VAL A C 1
ATOM 3442 O O . VAL A 1 423 ? 16.288 -9.193 -3.933 1.00 98.88 423 VAL A O 1
ATOM 3445 N N . TYR A 1 424 ? 17.793 -9.549 -2.316 1.00 98.75 424 TYR A N 1
ATOM 3446 C CA . TYR A 1 424 ? 18.336 -10.758 -2.932 1.00 98.75 424 TYR A CA 1
ATOM 3447 C C . TYR A 1 424 ? 18.678 -11.845 -1.916 1.00 98.75 424 TYR A C 1
ATOM 3449 O O . TYR A 1 424 ? 18.872 -11.573 -0.734 1.00 98.75 424 TYR A O 1
ATOM 3457 N N . SER A 1 425 ? 18.791 -13.076 -2.408 1.00 98.44 425 SER A N 1
ATOM 3458 C CA . SER A 1 425 ? 19.226 -14.256 -1.655 1.00 98.44 425 SER A CA 1
ATOM 3459 C C . SER A 1 425 ? 20.610 -14.726 -2.099 1.00 98.44 425 SER A C 1
ATOM 3461 O O . SER A 1 425 ? 21.077 -14.371 -3.184 1.00 98.44 425 SER A O 1
ATOM 3463 N N . ASP A 1 426 ? 21.237 -15.608 -1.322 1.00 97.62 426 ASP A N 1
ATOM 3464 C CA . ASP A 1 426 ? 22.471 -16.285 -1.747 1.00 97.62 426 ASP A CA 1
ATOM 3465 C C . ASP A 1 426 ? 22.250 -17.375 -2.809 1.00 97.62 426 ASP A C 1
ATOM 3467 O O . ASP A 1 426 ? 23.214 -17.806 -3.446 1.00 97.62 426 ASP A O 1
ATOM 3471 N N . GLU A 1 427 ? 20.995 -17.753 -3.077 1.00 98.31 427 GLU A N 1
ATOM 3472 C CA . GLU A 1 427 ? 20.646 -18.609 -4.212 1.00 98.31 427 GLU A CA 1
ATOM 3473 C C . GLU A 1 427 ? 21.080 -17.982 -5.539 1.00 98.31 427 GLU A C 1
ATOM 3475 O O . GLU A 1 427 ? 20.904 -16.782 -5.785 1.00 98.31 427 GLU A O 1
ATOM 3480 N N . LYS A 1 428 ? 21.629 -18.817 -6.424 1.00 98.38 428 LYS A N 1
ATOM 3481 C CA . LYS A 1 428 ? 22.206 -18.385 -7.698 1.00 98.38 428 LYS A CA 1
ATOM 3482 C C . LYS A 1 428 ? 21.441 -18.926 -8.894 1.00 98.38 428 LYS A C 1
ATOM 3484 O O . LYS A 1 428 ? 20.835 -20.000 -8.861 1.00 98.38 428 LYS A O 1
ATOM 3489 N N . ASN A 1 429 ? 21.464 -18.157 -9.974 1.00 97.81 429 ASN A N 1
ATOM 3490 C CA . ASN A 1 429 ? 20.989 -18.605 -11.272 1.00 97.81 429 ASN A CA 1
ATOM 3491 C C . ASN A 1 429 ? 22.023 -19.482 -11.991 1.00 97.81 429 ASN A C 1
ATOM 3493 O O . ASN A 1 429 ? 23.151 -19.643 -11.521 1.00 97.81 429 ASN A O 1
ATOM 3497 N N . LYS A 1 430 ? 21.659 -20.048 -13.147 1.00 98.12 430 LYS A N 1
ATOM 3498 C CA . LYS A 1 430 ? 22.561 -20.916 -13.935 1.00 98.12 430 LYS A CA 1
ATOM 3499 C C . LYS A 1 430 ? 23.873 -20.249 -14.388 1.00 98.12 430 LYS A C 1
ATOM 3501 O O . LYS A 1 430 ? 24.743 -20.928 -14.924 1.00 98.12 430 LYS A O 1
ATOM 3506 N N . PHE A 1 431 ? 23.997 -18.933 -14.216 1.00 98.12 431 PHE A N 1
ATOM 3507 C CA . PHE A 1 431 ? 25.169 -18.129 -14.560 1.00 98.12 431 PHE A CA 1
ATOM 3508 C C . PHE A 1 431 ? 25.978 -17.695 -13.330 1.00 98.12 431 PHE A C 1
ATOM 3510 O O . PHE A 1 431 ? 26.794 -16.785 -13.433 1.00 98.12 431 PHE A O 1
ATOM 3517 N N . ASP A 1 432 ? 25.746 -18.322 -12.174 1.00 98.00 432 ASP A N 1
ATOM 3518 C CA . ASP A 1 432 ? 26.409 -18.008 -10.903 1.00 98.00 432 ASP A CA 1
ATOM 3519 C C . ASP A 1 432 ? 26.105 -16.587 -10.369 1.00 98.00 432 ASP A C 1
ATOM 3521 O O . ASP A 1 432 ? 26.851 -16.032 -9.563 1.00 98.00 432 ASP A O 1
ATOM 3525 N N . VAL A 1 433 ? 24.974 -15.993 -10.778 1.00 98.00 433 VAL A N 1
ATOM 3526 C CA . VAL A 1 433 ? 24.529 -14.666 -10.315 1.00 98.00 433 VAL A CA 1
ATOM 3527 C C . VAL A 1 433 ? 23.439 -14.807 -9.255 1.00 98.00 433 VAL A C 1
ATOM 3529 O O . VAL A 1 433 ? 22.483 -15.557 -9.450 1.00 98.00 433 VAL A O 1
ATOM 3532 N N . LYS A 1 434 ? 23.562 -14.062 -8.147 1.00 98.38 434 LYS A N 1
ATOM 3533 C CA . LYS A 1 434 ? 22.575 -14.044 -7.054 1.00 98.38 434 LYS A CA 1
ATOM 3534 C C . LYS A 1 434 ? 21.187 -13.622 -7.545 1.00 98.38 434 LYS A C 1
ATOM 3536 O O . LYS A 1 434 ? 21.063 -12.666 -8.316 1.00 98.38 434 LYS A O 1
ATOM 3541 N N . ARG A 1 435 ? 20.157 -14.327 -7.080 1.00 98.69 435 ARG A N 1
ATOM 3542 C CA . ARG A 1 435 ? 18.749 -14.127 -7.443 1.00 98.69 435 ARG A CA 1
ATOM 3543 C C . ARG A 1 435 ? 18.128 -13.028 -6.576 1.00 98.69 435 ARG A C 1
ATOM 3545 O O . ARG A 1 435 ? 18.276 -13.049 -5.358 1.00 98.69 435 ARG A O 1
ATOM 3552 N N . GLY A 1 436 ? 17.438 -12.070 -7.195 1.00 98.56 436 GLY A N 1
ATOM 3553 C CA . GLY A 1 436 ? 16.866 -10.921 -6.489 1.00 98.56 436 GLY A CA 1
ATOM 3554 C C . GLY A 1 436 ? 15.625 -10.328 -7.141 1.00 98.56 436 GLY A C 1
ATOM 3555 O O . GLY A 1 436 ? 15.259 -10.680 -8.262 1.00 98.56 436 GLY A O 1
ATOM 3556 N N . TYR A 1 437 ? 14.992 -9.404 -6.433 1.00 98.81 437 TYR A N 1
ATOM 3557 C CA . TYR A 1 437 ? 13.917 -8.553 -6.923 1.00 98.81 437 TYR A CA 1
ATOM 3558 C C . TYR A 1 437 ? 14.289 -7.088 -6.694 1.00 98.81 437 TYR A C 1
ATOM 3560 O O . TYR A 1 437 ? 14.623 -6.669 -5.585 1.00 98.81 437 TYR A O 1
ATOM 3568 N N . LEU A 1 438 ? 14.199 -6.295 -7.760 1.00 98.75 438 LEU A N 1
ATOM 3569 C CA . LEU A 1 438 ? 14.347 -4.851 -7.681 1.00 98.75 438 LEU A CA 1
ATOM 3570 C C . LEU A 1 438 ? 13.067 -4.215 -7.160 1.00 98.75 438 LEU A C 1
ATOM 3572 O O . LEU A 1 438 ? 11.988 -4.497 -7.679 1.00 98.75 438 LEU A O 1
ATOM 3576 N N . VAL A 1 439 ? 13.220 -3.289 -6.219 1.00 98.56 439 VAL A N 1
ATOM 3577 C CA . VAL A 1 439 ? 12.180 -2.369 -5.761 1.00 98.56 439 VAL A CA 1
ATOM 3578 C C . VAL A 1 439 ? 12.409 -1.026 -6.450 1.00 98.56 439 VAL A C 1
ATOM 3580 O O . VAL A 1 439 ? 13.444 -0.385 -6.264 1.00 98.56 439 VAL A O 1
ATOM 3583 N N . ILE A 1 440 ? 11.465 -0.615 -7.295 1.00 97.88 440 ILE A N 1
ATOM 3584 C CA . ILE A 1 440 ? 11.602 0.551 -8.176 1.00 97.88 440 ILE A CA 1
ATOM 3585 C C . ILE A 1 440 ? 10.464 1.536 -7.880 1.00 97.88 440 ILE A C 1
ATOM 3587 O O . ILE A 1 440 ? 9.390 1.429 -8.478 1.00 97.88 440 ILE A O 1
ATOM 3591 N N . PRO A 1 441 ? 10.660 2.498 -6.963 1.00 96.19 441 PRO A N 1
ATOM 3592 C CA . PRO A 1 441 ? 9.641 3.484 -6.627 1.00 96.19 441 PRO A CA 1
ATOM 3593 C C . PRO A 1 441 ? 9.639 4.630 -7.652 1.00 96.19 441 PRO A C 1
ATOM 3595 O O . PRO A 1 441 ? 10.253 5.672 -7.447 1.00 96.19 441 PRO A O 1
ATOM 3598 N N . THR A 1 442 ? 8.965 4.442 -8.790 1.00 95.06 442 THR A N 1
ATOM 3599 C CA . THR A 1 442 ? 8.951 5.428 -9.892 1.00 95.06 442 THR A CA 1
ATOM 3600 C C . THR A 1 442 ? 8.325 6.771 -9.521 1.00 95.06 442 THR A C 1
ATOM 3602 O O . THR A 1 442 ? 8.706 7.790 -10.086 1.00 95.06 442 THR A O 1
ATOM 3605 N N . SER A 1 443 ? 7.395 6.779 -8.564 1.00 96.19 443 SER A N 1
ATOM 3606 C CA . SER A 1 443 ? 6.761 7.991 -8.029 1.00 96.19 443 SER A CA 1
ATOM 3607 C C . SER A 1 443 ? 7.153 8.221 -6.572 1.00 96.19 443 SER A C 1
ATOM 3609 O O . SER A 1 443 ? 6.316 8.589 -5.751 1.00 96.19 443 SER A O 1
ATOM 3611 N N . ALA A 1 444 ? 8.408 7.923 -6.230 1.00 96.06 444 ALA A N 1
ATOM 3612 C CA . ALA A 1 444 ? 8.938 8.164 -4.900 1.00 96.06 444 ALA A CA 1
ATOM 3613 C C . ALA A 1 444 ? 8.740 9.627 -4.483 1.00 96.06 444 ALA A C 1
ATOM 3615 O O . ALA A 1 444 ? 9.159 10.548 -5.185 1.00 96.06 444 ALA A O 1
ATOM 3616 N N . VAL A 1 445 ? 8.135 9.831 -3.319 1.00 94.69 445 VAL A N 1
ATOM 3617 C CA . VAL A 1 445 ? 7.885 11.158 -2.752 1.00 94.69 445 VAL A CA 1
ATOM 3618 C C . VAL A 1 445 ? 8.154 11.117 -1.255 1.00 94.69 445 VAL A C 1
ATOM 3620 O O . VAL A 1 445 ? 8.226 10.045 -0.651 1.00 94.69 445 VAL A O 1
ATOM 3623 N N . LYS A 1 446 ? 8.315 12.293 -0.655 1.00 94.62 446 LYS A N 1
ATOM 3624 C CA . LYS A 1 446 ? 8.376 12.443 0.792 1.00 94.62 446 LYS A CA 1
ATOM 3625 C C . LYS A 1 446 ? 7.729 13.740 1.243 1.00 94.62 446 LYS A C 1
ATOM 3627 O O . LYS A 1 446 ? 7.633 14.681 0.456 1.00 94.62 446 LYS A O 1
ATOM 3632 N N . GLN A 1 447 ? 7.385 13.790 2.522 1.00 94.44 447 GLN A N 1
ATOM 3633 C CA . GLN A 1 447 ? 6.907 14.989 3.187 1.00 94.44 447 GLN A CA 1
ATOM 3634 C C . GLN A 1 447 ? 7.983 16.085 3.145 1.00 94.44 447 GLN A C 1
ATOM 3636 O O . GLN A 1 447 ? 9.165 15.838 3.413 1.00 94.44 447 GLN A O 1
ATOM 3641 N N . ILE A 1 448 ? 7.561 17.291 2.765 1.00 93.62 448 ILE A N 1
ATOM 3642 C CA . ILE A 1 448 ? 8.400 18.494 2.704 1.00 93.62 448 ILE A CA 1
ATOM 3643 C C . ILE A 1 448 ? 8.360 19.239 4.040 1.00 93.62 448 ILE A C 1
ATOM 3645 O O . ILE A 1 448 ? 9.342 19.894 4.404 1.00 93.62 448 ILE A O 1
ATOM 3649 N N . LEU A 1 449 ? 7.249 19.134 4.776 1.00 94.00 449 LEU A N 1
ATOM 3650 C CA . LEU A 1 449 ? 7.122 19.733 6.096 1.00 94.00 449 LEU A CA 1
ATOM 3651 C C . LEU A 1 449 ? 8.232 19.234 7.038 1.00 94.00 449 LEU A C 1
ATOM 3653 O O . LEU A 1 449 ? 8.669 18.081 6.944 1.00 94.00 449 LEU A O 1
ATOM 3657 N N . PRO A 1 450 ? 8.700 20.083 7.972 1.00 94.50 450 PRO A N 1
ATOM 3658 C CA . PRO A 1 450 ? 9.709 19.687 8.941 1.00 94.50 450 PRO A CA 1
ATOM 3659 C C . PRO A 1 450 ? 9.293 18.439 9.721 1.00 94.50 450 PRO A C 1
ATOM 3661 O O . PRO A 1 450 ? 8.116 18.233 10.012 1.00 94.50 450 PRO A O 1
ATOM 3664 N N . LYS A 1 451 ? 10.281 17.649 10.149 1.00 93.12 451 LYS A N 1
ATOM 3665 C CA . LYS A 1 451 ? 10.065 16.459 10.985 1.00 93.12 451 LYS A CA 1
ATOM 3666 C C . LYS A 1 451 ? 9.256 16.753 12.256 1.00 93.12 451 LYS A C 1
ATOM 3668 O O . LYS A 1 451 ? 8.492 15.913 12.713 1.00 93.12 451 LYS A O 1
ATOM 3673 N N . GLU A 1 452 ? 9.421 17.951 12.814 1.00 93.06 452 GLU A N 1
ATOM 3674 C CA . GLU A 1 452 ? 8.752 18.362 14.048 1.00 93.06 452 GLU A CA 1
ATOM 3675 C C . GLU A 1 452 ? 7.290 18.784 13.866 1.00 93.06 452 GLU A C 1
ATOM 3677 O O . GLU A 1 452 ? 6.585 18.918 14.873 1.00 93.06 452 GLU A O 1
ATOM 3682 N N . ASP A 1 453 ? 6.848 18.983 12.619 1.00 94.62 453 ASP A N 1
ATOM 3683 C CA . ASP A 1 453 ? 5.478 19.366 12.297 1.00 94.62 453 ASP A CA 1
ATOM 3684 C C . ASP A 1 453 ? 4.488 18.271 12.742 1.00 94.62 453 ASP A C 1
ATOM 3686 O O . ASP A 1 453 ? 4.763 17.083 12.539 1.00 94.62 453 ASP A O 1
ATOM 3690 N N . PRO A 1 454 ? 3.334 18.620 13.344 1.00 91.38 454 PRO A N 1
ATOM 3691 C CA . PRO A 1 454 ? 2.346 17.632 13.776 1.00 91.38 454 PRO A CA 1
ATOM 3692 C C . PRO A 1 454 ? 1.848 16.705 12.650 1.00 91.38 454 PRO A C 1
ATOM 3694 O O . PRO A 1 454 ? 1.524 15.547 12.912 1.00 91.38 454 PRO A O 1
ATOM 3697 N N . GLN A 1 455 ? 1.798 17.170 11.396 1.00 86.94 455 GLN A N 1
ATOM 3698 C CA . GLN A 1 455 ? 1.418 16.340 10.248 1.00 86.94 455 GLN A CA 1
ATOM 3699 C C . GLN A 1 455 ? 2.511 15.335 9.883 1.00 86.94 455 GLN A C 1
ATOM 3701 O O . GLN A 1 455 ? 2.225 14.166 9.628 1.00 86.94 455 GLN A O 1
ATOM 3706 N N . THR A 1 456 ? 3.777 15.741 9.950 1.00 93.12 456 THR A N 1
ATOM 3707 C CA . THR A 1 456 ? 4.896 14.816 9.747 1.00 93.12 456 THR A CA 1
ATOM 3708 C C . THR A 1 456 ? 4.992 13.809 10.895 1.00 93.12 456 THR A C 1
ATOM 3710 O O . THR A 1 456 ? 5.158 12.614 10.662 1.00 93.12 456 THR A O 1
ATOM 3713 N N . LYS A 1 457 ? 4.805 14.254 12.145 1.00 93.31 457 LYS A N 1
ATOM 3714 C CA . LYS A 1 457 ? 4.815 13.388 13.336 1.00 93.31 457 LYS A CA 1
ATOM 3715 C C . LYS A 1 457 ? 3.690 12.362 13.353 1.00 93.31 457 LYS A C 1
ATOM 3717 O O . LYS A 1 457 ? 3.904 11.262 13.851 1.00 93.31 457 LYS A O 1
ATOM 3722 N N . MET A 1 458 ? 2.506 12.665 12.814 1.00 91.69 458 MET A N 1
ATOM 3723 C CA . MET A 1 458 ? 1.430 11.665 12.741 1.00 91.69 458 MET A CA 1
ATOM 3724 C C . MET A 1 458 ? 1.730 10.544 11.731 1.00 91.69 458 MET A C 1
ATOM 3726 O O . MET A 1 458 ? 1.223 9.426 11.870 1.00 91.69 458 MET A O 1
ATOM 3730 N N . ALA A 1 459 ? 2.579 10.830 10.741 1.00 94.00 459 ALA A N 1
ATOM 3731 C CA . ALA A 1 459 ? 3.005 9.907 9.698 1.00 94.00 459 ALA A CA 1
ATOM 3732 C C . ALA A 1 459 ? 4.541 9.908 9.537 1.00 94.00 459 ALA A C 1
ATOM 3734 O O . ALA A 1 459 ? 5.039 10.313 8.485 1.00 94.00 459 ALA A O 1
ATOM 3735 N N . PRO A 1 460 ? 5.321 9.427 10.529 1.00 94.12 460 PRO A N 1
ATOM 3736 C CA . PRO A 1 460 ? 6.785 9.549 10.512 1.00 94.12 460 PRO A CA 1
ATOM 3737 C C . PRO A 1 460 ? 7.455 8.841 9.329 1.00 94.12 460 PRO A C 1
ATOM 3739 O O . PRO A 1 460 ? 8.534 9.223 8.898 1.00 94.12 460 PRO A O 1
ATOM 3742 N N . TRP A 1 461 ? 6.798 7.828 8.761 1.00 96.75 461 TRP A N 1
ATOM 3743 C CA . TRP A 1 461 ? 7.242 7.143 7.546 1.00 96.75 461 TRP A CA 1
ATOM 3744 C C . TRP A 1 461 ? 7.299 8.062 6.316 1.00 96.75 461 TRP A C 1
ATOM 3746 O O . TRP A 1 461 ? 8.067 7.804 5.394 1.00 96.75 461 TRP A O 1
ATOM 3756 N N . SER A 1 462 ? 6.534 9.156 6.303 1.00 96.06 462 SER A N 1
ATOM 3757 C CA . SER A 1 462 ? 6.383 10.036 5.139 1.00 96.06 462 SER A CA 1
ATOM 3758 C C . SER A 1 462 ? 7.670 10.754 4.730 1.00 96.06 462 SER A C 1
ATOM 3760 O O . SER A 1 462 ? 7.764 11.209 3.596 1.00 96.06 462 SER A O 1
ATOM 3762 N N . ILE A 1 463 ? 8.688 10.835 5.595 1.00 96.25 463 ILE A N 1
ATOM 3763 C CA . ILE A 1 463 ? 9.990 11.439 5.256 1.00 96.25 463 ILE A CA 1
ATOM 3764 C C . ILE A 1 463 ? 10.946 10.464 4.546 1.00 96.25 463 ILE A C 1
ATOM 3766 O O . ILE A 1 463 ? 12.026 10.876 4.109 1.00 96.25 463 ILE A O 1
ATOM 3770 N N . TYR A 1 464 ? 10.560 9.190 4.422 1.00 97.50 464 TYR A N 1
ATOM 3771 C CA . TYR A 1 464 ? 11.355 8.122 3.823 1.00 97.50 464 TYR A CA 1
ATOM 3772 C C . TYR A 1 464 ? 10.712 7.639 2.517 1.00 97.50 464 TYR A C 1
ATOM 3774 O O . TYR A 1 464 ? 9.752 6.866 2.549 1.00 97.50 464 TYR A O 1
ATOM 3782 N N . PRO A 1 465 ? 11.251 8.031 1.348 1.00 97.19 465 PRO A N 1
ATOM 3783 C CA . PRO A 1 465 ? 10.907 7.396 0.080 1.00 97.19 465 PRO A CA 1
ATOM 3784 C C . PRO A 1 465 ? 11.061 5.870 0.099 1.00 97.19 465 PRO A C 1
ATOM 3786 O O . PRO A 1 465 ? 10.254 5.158 -0.498 1.00 97.19 465 PRO A O 1
ATOM 3789 N N . LEU A 1 466 ? 12.095 5.373 0.785 1.00 98.19 466 LEU A N 1
ATOM 3790 C CA . LEU A 1 466 ? 12.337 3.948 0.982 1.00 98.19 466 LEU A CA 1
ATOM 3791 C C . LEU A 1 466 ? 13.046 3.711 2.318 1.00 98.19 466 LEU A C 1
ATOM 3793 O O . LEU A 1 466 ? 13.981 4.431 2.648 1.00 98.19 466 LEU A O 1
ATOM 3797 N N . ALA A 1 467 ? 12.656 2.679 3.055 1.00 98.56 467 ALA A N 1
ATOM 3798 C CA . ALA A 1 467 ? 13.387 2.176 4.215 1.00 98.56 467 ALA A CA 1
ATOM 3799 C C . ALA A 1 467 ? 13.375 0.643 4.226 1.00 98.56 467 ALA A C 1
ATOM 3801 O O . ALA A 1 467 ? 12.465 0.032 3.670 1.00 98.56 467 ALA A O 1
ATOM 3802 N N . VAL A 1 468 ? 14.366 0.012 4.854 1.00 98.81 468 VAL A N 1
ATOM 3803 C CA . VAL A 1 468 ? 14.398 -1.448 5.029 1.00 98.81 468 VAL A CA 1
ATOM 3804 C C . VAL A 1 468 ? 14.574 -1.763 6.501 1.00 98.81 468 VAL A C 1
ATOM 3806 O O . VAL A 1 468 ? 15.499 -1.250 7.126 1.00 98.81 468 VAL A O 1
ATOM 3809 N N . THR A 1 469 ? 13.692 -2.607 7.031 1.00 98.75 469 THR A N 1
ATOM 3810 C CA . THR A 1 469 ? 13.770 -3.108 8.405 1.00 98.75 469 THR A CA 1
ATOM 3811 C C . THR A 1 469 ? 13.885 -4.621 8.415 1.00 98.75 469 THR A C 1
ATOM 3813 O O . THR A 1 469 ? 13.504 -5.304 7.459 1.00 98.75 469 THR A O 1
ATOM 3816 N N . ARG A 1 470 ? 14.385 -5.166 9.519 1.00 98.31 470 ARG A N 1
ATOM 3817 C CA . ARG A 1 470 ? 14.222 -6.582 9.828 1.00 98.31 470 ARG A CA 1
ATOM 3818 C C . ARG A 1 470 ? 12.755 -6.853 10.171 1.00 98.31 470 ARG A C 1
ATOM 3820 O O . ARG A 1 470 ? 12.139 -6.094 10.915 1.00 98.31 470 ARG A O 1
ATOM 3827 N N . TYR A 1 471 ? 12.191 -7.953 9.679 1.00 98.25 471 TYR A N 1
ATOM 3828 C CA . TYR A 1 471 ? 10.840 -8.371 10.043 1.00 98.25 471 TYR A CA 1
ATOM 3829 C C . TYR A 1 471 ? 10.729 -8.620 11.555 1.00 98.25 471 TYR A C 1
ATOM 3831 O O . TYR A 1 471 ? 11.513 -9.372 12.146 1.00 98.25 471 TYR A O 1
ATOM 3839 N N . LYS A 1 472 ? 9.697 -8.039 12.176 1.00 96.00 472 LYS A N 1
ATOM 3840 C CA . LYS A 1 472 ? 9.302 -8.294 13.566 1.00 96.00 472 LYS A CA 1
ATOM 3841 C C . LYS A 1 472 ? 7.778 -8.402 13.646 1.00 96.00 472 LYS A C 1
ATOM 3843 O O . LYS A 1 472 ? 7.058 -7.555 13.120 1.00 96.00 472 LYS A O 1
ATOM 3848 N N . ASP A 1 473 ? 7.264 -9.390 14.383 1.00 90.00 473 ASP A N 1
ATOM 3849 C CA . ASP A 1 473 ? 5.811 -9.570 14.590 1.00 90.00 473 ASP A CA 1
ATOM 3850 C C . ASP A 1 473 ? 5.146 -8.375 15.311 1.00 90.00 473 ASP A C 1
ATOM 3852 O O . ASP A 1 473 ? 3.924 -8.228 15.275 1.00 90.00 473 ASP A O 1
ATOM 3856 N N . GLY A 1 474 ? 5.932 -7.524 15.983 1.00 89.12 474 GLY A N 1
ATOM 3857 C CA . GLY A 1 474 ? 5.467 -6.274 16.594 1.00 89.12 474 GLY A CA 1
ATOM 3858 C C . GLY A 1 474 ? 5.308 -5.109 15.607 1.00 89.12 474 GLY A C 1
ATOM 3859 O O . GLY A 1 474 ? 4.554 -4.181 15.888 1.00 89.12 474 GLY A O 1
ATOM 3860 N N . GLU A 1 475 ? 5.945 -5.176 14.436 1.00 94.25 475 GLU A N 1
ATOM 3861 C CA . GLU A 1 475 ? 6.086 -4.081 13.462 1.00 94.25 475 GLU A CA 1
ATOM 3862 C C . GLU A 1 475 ? 5.252 -4.366 12.194 1.00 94.25 475 GLU A C 1
ATOM 3864 O O . GLU A 1 475 ? 5.707 -4.342 11.047 1.00 94.25 475 GLU A O 1
ATOM 3869 N N . LEU A 1 476 ? 3.976 -4.717 12.388 1.00 89.50 476 LEU A N 1
ATOM 3870 C CA . LEU A 1 476 ? 3.110 -5.165 11.287 1.00 89.50 476 LEU A CA 1
ATOM 3871 C C . LEU A 1 476 ? 2.600 -4.028 10.396 1.00 89.50 476 LEU A C 1
ATOM 3873 O O . LEU A 1 476 ? 2.286 -4.267 9.232 1.00 89.50 476 LEU A O 1
ATOM 3877 N N . LYS A 1 477 ? 2.477 -2.820 10.947 1.00 92.25 477 LYS A N 1
ATOM 3878 C CA . LYS A 1 477 ? 1.906 -1.639 10.291 1.00 92.25 477 LYS A CA 1
ATOM 3879 C C . LYS A 1 477 ? 2.787 -0.443 10.611 1.00 92.25 477 LYS A C 1
ATOM 3881 O O . LYS A 1 477 ? 3.187 -0.298 11.755 1.00 92.25 477 LYS A O 1
ATOM 3886 N N . SER A 1 478 ? 3.027 0.428 9.639 1.00 94.25 478 SER A N 1
ATOM 3887 C CA . SER A 1 478 ? 3.789 1.674 9.823 1.00 94.25 478 SER A CA 1
ATOM 3888 C C . SER A 1 478 ? 2.941 2.840 10.345 1.00 94.25 478 SER A C 1
ATOM 3890 O O . SER A 1 478 ? 3.458 3.927 10.571 1.00 94.25 478 SER A O 1
ATOM 3892 N N . SER A 1 479 ? 1.628 2.647 10.473 1.00 94.50 479 SER A N 1
ATOM 3893 C CA . SER A 1 479 ? 0.672 3.652 10.936 1.00 94.50 479 SER A CA 1
ATOM 3894 C C . SER A 1 479 ? -0.449 2.987 11.735 1.00 94.50 479 SER A C 1
ATOM 3896 O O . SER A 1 479 ? -0.557 1.757 11.799 1.00 94.50 479 SER A O 1
ATOM 3898 N N . SER A 1 480 ? -1.305 3.807 12.335 1.00 89.56 480 SER A N 1
ATOM 3899 C CA . SER A 1 480 ? -2.471 3.379 13.096 1.00 89.56 480 SER A CA 1
ATOM 3900 C C . SER A 1 480 ? -3.671 4.277 12.821 1.00 89.56 480 SER A C 1
ATOM 3902 O O . SER A 1 480 ? -3.518 5.472 12.581 1.00 89.56 480 SER A O 1
ATOM 3904 N N . VAL A 1 481 ? -4.877 3.717 12.957 1.00 87.38 481 VAL A N 1
ATOM 3905 C CA . VAL A 1 481 ? -6.140 4.477 12.908 1.00 87.38 481 VAL A CA 1
ATOM 3906 C C . VAL A 1 481 ? -6.203 5.580 13.973 1.00 87.38 481 VAL A C 1
ATOM 3908 O O . VAL A 1 481 ? -6.966 6.528 13.829 1.00 87.38 481 VAL A O 1
ATOM 3911 N N . TYR A 1 482 ? -5.391 5.469 15.028 1.00 90.56 482 TYR A N 1
ATOM 3912 C CA . TYR A 1 482 ? -5.312 6.440 16.119 1.00 90.56 482 TYR A CA 1
ATOM 3913 C C . TYR A 1 482 ? -4.357 7.610 15.844 1.00 90.56 482 TYR A C 1
ATOM 3915 O O . TYR A 1 482 ? -4.463 8.645 16.501 1.00 90.56 482 TYR A O 1
ATOM 3923 N N . ASN A 1 483 ? -3.420 7.474 14.896 1.00 90.38 483 ASN A N 1
ATOM 3924 C CA . ASN A 1 483 ? -2.390 8.494 14.661 1.00 90.38 483 ASN A CA 1
ATOM 3925 C C . ASN A 1 483 ? -2.995 9.823 14.188 1.00 90.38 483 ASN A C 1
ATOM 3927 O O . ASN A 1 483 ? -2.531 10.878 14.608 1.00 90.38 483 ASN A O 1
ATOM 3931 N N . GLN A 1 484 ? -4.071 9.774 13.392 1.00 86.62 484 GLN A N 1
ATOM 3932 C CA . GLN A 1 484 ? -4.769 10.960 12.879 1.00 86.62 484 GLN A CA 1
ATOM 3933 C C . GLN A 1 484 ? -5.181 11.940 13.988 1.00 86.62 484 GLN A C 1
ATOM 3935 O O . GLN A 1 484 ? -5.099 13.154 13.812 1.00 86.62 484 GLN A O 1
ATOM 3940 N N . ASN A 1 485 ? -5.616 11.406 15.133 1.00 86.25 485 ASN A N 1
ATOM 3941 C CA . ASN A 1 485 ? -6.078 12.181 16.285 1.00 86.25 485 ASN A CA 1
ATOM 3942 C C . ASN A 1 485 ? -5.020 12.255 17.399 1.00 86.25 485 ASN A C 1
ATOM 3944 O O . ASN A 1 485 ? -5.317 12.690 18.511 1.00 86.25 485 ASN A O 1
ATOM 3948 N N . SER A 1 486 ? -3.783 11.840 17.113 1.00 87.38 486 SER A N 1
ATOM 3949 C CA . SER A 1 486 ? -2.641 11.969 18.017 1.00 87.38 486 SER A CA 1
ATOM 3950 C C . SER A 1 486 ? -1.415 12.555 17.304 1.00 87.38 486 SER A C 1
ATOM 3952 O O . SER A 1 486 ? -0.354 11.931 17.247 1.00 87.38 486 SER A O 1
ATOM 3954 N N . PRO A 1 487 ? -1.534 13.769 16.736 1.00 75.94 487 PRO A N 1
ATOM 3955 C CA . PRO A 1 487 ? -0.533 14.291 15.812 1.00 75.94 487 PRO A CA 1
ATOM 3956 C C . PRO A 1 487 ? 0.811 14.635 16.476 1.00 75.94 487 PRO A C 1
ATOM 3958 O O . PRO A 1 487 ? 1.824 14.753 15.802 1.00 75.94 487 PRO A O 1
ATOM 3961 N N . THR A 1 488 ? 0.862 14.768 17.802 1.00 83.44 488 THR A N 1
ATOM 3962 C CA . THR A 1 488 ? 2.108 15.029 18.546 1.00 83.44 488 THR A CA 1
ATOM 3963 C C . THR A 1 488 ? 2.700 13.784 19.207 1.00 83.44 488 THR A C 1
ATOM 3965 O O . THR A 1 488 ? 3.792 13.856 19.769 1.00 83.44 488 THR A O 1
ATOM 3968 N N . SER A 1 489 ? 1.979 12.660 19.220 1.00 89.25 489 SER A N 1
ATOM 3969 C CA . SER A 1 489 ? 2.362 11.437 19.941 1.00 89.25 489 SER A CA 1
ATOM 3970 C C . SER A 1 489 ? 1.743 10.210 19.260 1.00 89.25 489 SER A C 1
ATOM 3972 O O . SER A 1 489 ? 0.834 9.591 19.818 1.00 89.25 489 SER A O 1
ATOM 3974 N N . PRO A 1 490 ? 2.185 9.876 18.033 1.00 91.19 490 PRO A N 1
ATOM 3975 C CA . PRO A 1 490 ? 1.591 8.796 17.252 1.00 91.19 490 PRO A CA 1
ATOM 3976 C C . PRO A 1 490 ? 1.631 7.468 18.021 1.00 91.19 490 PRO A C 1
ATOM 3978 O O . PRO A 1 490 ? 2.626 7.135 18.658 1.00 91.19 490 PRO A O 1
ATOM 3981 N N . ILE A 1 491 ? 0.553 6.685 17.933 1.00 92.19 491 ILE A N 1
ATOM 3982 C CA . ILE A 1 491 ? 0.467 5.371 18.592 1.00 92.19 491 ILE A CA 1
ATOM 3983 C C . ILE A 1 491 ? 1.394 4.355 17.921 1.00 92.19 491 ILE A C 1
ATOM 3985 O O . ILE A 1 491 ? 1.925 3.465 18.577 1.00 92.19 491 ILE A O 1
ATOM 3989 N N . VAL A 1 492 ? 1.566 4.479 16.606 1.00 92.50 492 VAL A N 1
ATOM 3990 C CA . VAL A 1 492 ? 2.596 3.760 15.858 1.00 92.50 492 VAL A CA 1
ATOM 3991 C C . VAL A 1 492 ? 3.563 4.786 15.299 1.00 92.50 492 VAL A C 1
ATOM 3993 O O . VAL A 1 492 ? 3.183 5.584 14.440 1.00 92.50 492 VAL A O 1
ATOM 3996 N N . ASN A 1 493 ? 4.798 4.746 15.784 1.00 95.31 493 ASN A N 1
ATOM 3997 C CA . ASN A 1 493 ? 5.882 5.594 15.325 1.00 95.31 493 ASN A CA 1
ATOM 3998 C C . ASN A 1 493 ? 6.847 4.774 14.462 1.00 95.31 493 ASN A C 1
ATOM 4000 O O . ASN A 1 493 ? 7.608 3.962 14.976 1.00 95.31 493 ASN A O 1
ATOM 4004 N N . PHE A 1 494 ? 6.813 4.983 13.145 1.00 96.81 494 PHE A N 1
ATOM 4005 C CA . PHE A 1 494 ? 7.640 4.219 12.207 1.00 96.81 494 PHE A CA 1
ATOM 4006 C C . PHE A 1 494 ? 9.147 4.353 12.473 1.00 96.81 494 PHE A C 1
ATOM 4008 O O . PHE A 1 494 ? 9.890 3.403 12.256 1.00 96.81 494 PHE A O 1
ATOM 4015 N N . GLU A 1 495 ? 9.609 5.500 12.976 1.00 95.81 495 GLU A N 1
ATOM 4016 C CA . GLU A 1 495 ? 11.036 5.692 13.259 1.00 95.81 495 GLU A CA 1
ATOM 4017 C C . GLU A 1 495 ? 11.546 4.802 14.397 1.00 95.81 495 GLU A C 1
ATOM 4019 O O . GLU A 1 495 ? 12.740 4.517 14.452 1.00 95.81 495 GLU A O 1
ATOM 4024 N N . GLU A 1 496 ? 10.665 4.310 15.274 1.00 96.62 496 GLU A N 1
ATOM 4025 C CA . GLU A 1 496 ? 11.051 3.338 16.303 1.00 96.62 496 GLU A CA 1
ATOM 4026 C C . GLU A 1 496 ? 11.500 2.010 15.689 1.00 96.62 496 GLU A C 1
ATOM 4028 O O . GLU A 1 496 ? 12.333 1.331 16.284 1.00 96.62 496 GLU A O 1
ATOM 4033 N N . PHE A 1 497 ? 11.031 1.673 14.481 1.00 97.81 497 PHE A N 1
ATOM 4034 C CA . PHE A 1 497 ? 11.432 0.441 13.794 1.00 97.81 497 PHE A CA 1
ATOM 4035 C C . PHE A 1 497 ? 12.904 0.496 13.376 1.00 97.81 497 PHE A C 1
ATOM 4037 O O . PHE A 1 497 ? 13.549 -0.538 13.291 1.00 97.81 497 PHE A O 1
ATOM 4044 N N . LEU A 1 498 ? 13.431 1.706 13.154 1.00 97.50 498 LEU A N 1
ATOM 4045 C CA . LEU A 1 498 ? 14.832 1.982 12.820 1.00 97.50 498 LEU A CA 1
ATOM 4046 C C . LEU A 1 498 ? 15.689 2.245 14.075 1.00 97.50 498 LEU A C 1
ATOM 4048 O O . LEU A 1 498 ? 16.909 2.395 13.991 1.00 97.50 498 LEU A O 1
ATOM 4052 N N . GLY A 1 499 ? 15.055 2.353 15.247 1.00 95.62 499 GLY A N 1
ATOM 4053 C CA . GLY A 1 499 ? 15.686 2.834 16.475 1.00 95.62 499 GLY A CA 1
ATOM 4054 C C . GLY A 1 499 ? 16.704 1.866 17.076 1.00 95.62 499 GLY A C 1
ATOM 4055 O O . GLY A 1 499 ? 17.669 2.313 17.696 1.00 95.62 499 GLY A O 1
ATOM 4056 N N . ASP A 1 500 ? 16.520 0.557 16.877 1.00 94.88 500 ASP A N 1
ATOM 4057 C CA . ASP A 1 500 ? 17.489 -0.460 17.309 1.00 94.88 500 ASP A CA 1
ATOM 4058 C C . ASP A 1 500 ? 18.626 -0.681 16.297 1.00 94.88 500 ASP A C 1
ATOM 4060 O O . ASP A 1 500 ? 19.623 -1.327 16.631 1.00 94.88 500 ASP A O 1
ATOM 4064 N N . ASN A 1 501 ? 18.514 -0.071 15.108 1.00 97.94 501 ASN A N 1
ATOM 4065 C CA . ASN A 1 501 ? 19.468 -0.143 14.009 1.00 97.94 501 ASN A CA 1
ATOM 4066 C C . ASN A 1 501 ? 19.921 -1.583 13.733 1.00 97.94 501 ASN A C 1
ATOM 4068 O O . ASN A 1 501 ? 21.122 -1.881 13.690 1.00 97.94 501 ASN A O 1
ATOM 4072 N N . SER A 1 502 ? 18.950 -2.486 13.610 1.00 97.88 502 SER A N 1
ATOM 4073 C CA . SER A 1 502 ? 19.201 -3.914 13.484 1.00 97.88 502 SER A CA 1
ATOM 4074 C C . SER A 1 502 ? 20.075 -4.240 12.272 1.00 97.88 502 SER A C 1
ATOM 4076 O O . SER A 1 502 ? 20.099 -3.549 11.253 1.00 97.88 502 SER A O 1
ATOM 4078 N N . HIS A 1 503 ? 20.798 -5.354 12.369 1.00 98.12 503 HIS A N 1
ATOM 4079 C CA . HIS A 1 503 ? 21.494 -5.911 11.218 1.00 98.12 503 HIS A CA 1
ATOM 4080 C C . HIS A 1 503 ? 20.488 -6.524 10.231 1.00 98.12 503 HIS A C 1
ATOM 4082 O O . HIS A 1 503 ? 19.592 -7.253 10.652 1.00 98.12 503 HIS A O 1
ATOM 4088 N N . ILE A 1 504 ? 20.671 -6.268 8.933 1.00 98.31 504 ILE A N 1
ATOM 4089 C CA . ILE A 1 504 ? 19.761 -6.658 7.834 1.00 98.31 504 ILE A CA 1
ATOM 4090 C C . ILE A 1 504 ? 20.439 -7.521 6.756 1.00 98.31 504 ILE A C 1
ATOM 4092 O O . ILE A 1 504 ? 19.960 -7.619 5.631 1.00 98.31 504 ILE A O 1
ATOM 4096 N N . SER A 1 505 ? 21.585 -8.136 7.060 1.00 98.31 505 SER A N 1
ATOM 4097 C CA . SER A 1 505 ? 22.162 -9.157 6.170 1.00 98.31 505 SER A CA 1
ATOM 4098 C C . SER A 1 505 ? 21.795 -10.549 6.653 1.00 98.31 505 SER A C 1
ATOM 4100 O O . SER A 1 505 ? 21.988 -10.836 7.836 1.00 98.31 505 SER A O 1
ATOM 4102 N N . ASP A 1 506 ? 21.355 -11.399 5.726 1.00 98.19 506 ASP A N 1
ATOM 4103 C CA . ASP A 1 506 ? 20.904 -12.764 6.001 1.00 98.19 506 ASP A CA 1
ATOM 4104 C C . ASP A 1 506 ? 19.740 -12.786 7.000 1.00 98.19 506 ASP A C 1
ATOM 4106 O O . ASP A 1 506 ? 19.773 -13.469 8.020 1.00 98.19 506 ASP A O 1
ATOM 4110 N N . GLN A 1 507 ? 18.754 -11.919 6.770 1.00 98.44 507 GLN A N 1
ATOM 4111 C CA . GLN A 1 507 ? 17.594 -11.754 7.642 1.00 98.44 507 GLN A CA 1
ATOM 4112 C C . GLN A 1 507 ? 16.306 -11.715 6.827 1.00 98.44 507 GLN A C 1
ATOM 4114 O O . GLN A 1 507 ? 16.332 -11.507 5.616 1.00 98.44 507 GLN A O 1
ATOM 4119 N N . ASP A 1 508 ? 15.188 -11.861 7.530 1.00 98.62 508 ASP A N 1
ATOM 4120 C CA . ASP A 1 508 ? 13.856 -11.592 6.999 1.00 98.62 508 ASP A CA 1
ATOM 4121 C C . ASP A 1 508 ? 13.680 -10.075 6.888 1.00 98.62 508 ASP A C 1
ATOM 4123 O O . ASP A 1 508 ? 13.812 -9.369 7.895 1.00 98.62 508 ASP A O 1
ATOM 4127 N N . LEU A 1 509 ? 13.483 -9.570 5.668 1.00 98.69 509 LEU A N 1
ATOM 4128 C CA . LEU A 1 509 ? 13.520 -8.143 5.355 1.00 98.69 509 LEU A CA 1
ATOM 4129 C C . LEU A 1 509 ? 12.153 -7.627 4.928 1.00 98.69 509 LEU A C 1
ATOM 4131 O O . LEU A 1 509 ? 11.482 -8.189 4.067 1.00 98.69 509 LEU A O 1
ATOM 4135 N N . VAL A 1 510 ? 11.807 -6.452 5.444 1.00 98.75 510 VAL A N 1
ATOM 4136 C CA . VAL A 1 510 ? 10.643 -5.690 5.010 1.00 98.75 510 VAL A CA 1
ATOM 4137 C C . VAL A 1 510 ? 11.119 -4.392 4.381 1.00 98.75 510 VAL A C 1
ATOM 4139 O O . VAL A 1 510 ? 11.794 -3.587 5.023 1.00 98.75 510 VAL A O 1
ATOM 4142 N N . VAL A 1 511 ? 10.740 -4.166 3.126 1.00 98.75 511 VAL A N 1
ATOM 4143 C CA . VAL A 1 511 ? 10.956 -2.893 2.438 1.00 98.75 511 VAL A CA 1
ATOM 4144 C C . VAL A 1 511 ? 9.709 -2.033 2.590 1.00 98.75 511 VAL A C 1
ATOM 4146 O O . VAL A 1 511 ? 8.597 -2.447 2.273 1.00 98.75 511 VAL A O 1
ATOM 4149 N N . TRP A 1 512 ? 9.894 -0.813 3.065 1.00 98.75 512 TRP A N 1
ATOM 4150 C CA . TRP A 1 512 ? 8.858 0.190 3.244 1.00 98.75 512 TRP A CA 1
ATOM 4151 C C . TRP A 1 512 ? 9.035 1.265 2.182 1.00 98.75 512 TRP A C 1
ATOM 4153 O O . TRP A 1 512 ? 10.141 1.779 2.021 1.00 98.75 512 TRP A O 1
ATOM 4163 N N . VAL A 1 513 ? 7.986 1.578 1.425 1.00 98.50 513 VAL A N 1
ATOM 4164 C CA . VAL A 1 513 ? 8.083 2.488 0.275 1.00 98.50 513 VAL A CA 1
ATOM 4165 C C . VAL A 1 513 ? 7.009 3.562 0.345 1.00 98.50 513 VAL A C 1
ATOM 4167 O O . VAL A 1 513 ? 5.825 3.241 0.452 1.00 98.50 513 VAL A O 1
ATOM 4170 N N . SER A 1 514 ? 7.424 4.824 0.212 1.00 98.44 514 SER A N 1
ATOM 4171 C CA . SER A 1 514 ? 6.532 5.975 0.049 1.00 98.44 514 SER A CA 1
ATOM 4172 C C . SER A 1 514 ? 6.469 6.389 -1.421 1.00 98.44 514 SER A C 1
ATOM 4174 O O . SER A 1 514 ? 7.478 6.786 -2.011 1.00 98.44 514 SER A O 1
ATOM 4176 N N . ILE A 1 515 ? 5.277 6.324 -2.015 1.00 97.75 515 ILE A N 1
ATOM 4177 C CA . ILE A 1 515 ? 4.997 6.861 -3.354 1.00 97.75 515 ILE A CA 1
ATOM 4178 C C . ILE A 1 515 ? 3.867 7.877 -3.300 1.00 97.75 515 ILE A C 1
ATOM 4180 O O . ILE A 1 515 ? 3.035 7.835 -2.399 1.00 97.75 515 ILE A O 1
ATOM 4184 N N . GLY A 1 516 ? 3.802 8.775 -4.274 1.00 95.81 516 GLY A N 1
ATOM 4185 C CA . GLY A 1 516 ? 2.738 9.764 -4.308 1.00 95.81 516 GLY A CA 1
ATOM 4186 C C . GLY A 1 516 ? 2.967 10.886 -5.306 1.00 95.81 516 GLY A C 1
ATOM 4187 O O . GLY A 1 516 ? 3.743 10.743 -6.252 1.00 95.81 516 GLY A O 1
ATOM 4188 N N . CYS A 1 517 ? 2.277 12.000 -5.085 1.00 93.00 517 CYS A N 1
ATOM 4189 C CA . CYS A 1 517 ? 2.357 13.198 -5.912 1.00 93.00 517 CYS A CA 1
ATOM 4190 C C . CYS A 1 517 ? 2.065 14.452 -5.084 1.00 93.00 517 CYS A C 1
ATOM 4192 O O . CYS A 1 517 ? 1.316 14.407 -4.112 1.00 93.00 517 CYS A O 1
ATOM 4194 N N . ILE A 1 518 ? 2.634 15.582 -5.494 1.00 92.38 518 ILE A N 1
ATOM 4195 C CA . ILE A 1 518 ? 2.280 16.901 -4.963 1.00 92.38 518 ILE A CA 1
ATOM 4196 C C . ILE A 1 518 ? 1.320 17.530 -5.967 1.00 92.38 518 ILE A C 1
ATOM 4198 O O . ILE A 1 518 ? 1.668 17.660 -7.141 1.00 92.38 518 ILE A O 1
ATOM 4202 N N . GLN A 1 519 ? 0.122 17.887 -5.518 1.00 93.12 519 GLN A N 1
ATOM 4203 C CA . GLN A 1 519 ? -0.937 18.411 -6.369 1.00 93.12 519 GLN A CA 1
ATOM 4204 C C . GLN A 1 519 ? -1.137 19.898 -6.088 1.00 93.12 519 GLN A C 1
ATOM 4206 O O . GLN A 1 519 ? -1.483 20.298 -4.977 1.00 93.12 519 GLN A O 1
ATOM 4211 N N . ILE A 1 520 ? -0.942 20.715 -7.123 1.00 94.00 520 ILE A N 1
ATOM 4212 C CA . ILE A 1 520 ? -1.460 22.082 -7.185 1.00 94.00 520 ILE A CA 1
ATOM 4213 C C . ILE A 1 520 ? -2.758 21.984 -7.988 1.00 94.00 520 ILE A C 1
ATOM 4215 O O . ILE A 1 520 ? -2.669 21.779 -9.200 1.00 94.00 520 ILE A O 1
ATOM 4219 N N . PRO A 1 521 ? -3.940 22.072 -7.352 1.00 93.75 521 PRO A N 1
ATOM 4220 C CA . PRO A 1 521 ? -5.193 21.995 -8.083 1.00 93.75 521 PRO A CA 1
ATOM 4221 C C . PRO A 1 521 ? -5.295 23.081 -9.154 1.00 93.75 521 PRO A C 1
ATOM 4223 O O . PRO A 1 521 ? -4.819 24.203 -8.979 1.00 93.75 521 PRO A O 1
ATOM 4226 N N . SER A 1 522 ? -5.949 22.731 -10.249 1.00 92.75 522 SER A N 1
ATOM 4227 C CA . SER A 1 522 ? -6.143 23.545 -11.444 1.00 92.75 522 SER A CA 1
ATOM 4228 C C . SER A 1 522 ? -7.617 23.573 -11.847 1.00 92.75 522 SER A C 1
ATOM 4230 O O . SER A 1 522 ? -8.450 22.860 -11.286 1.00 92.75 522 SER A O 1
ATOM 4232 N N . THR A 1 523 ? -7.967 24.414 -12.819 1.00 93.94 523 THR A N 1
ATOM 4233 C CA . THR A 1 523 ? -9.339 24.496 -13.344 1.00 93.94 523 THR A CA 1
ATOM 4234 C C . THR A 1 523 ? -9.820 23.177 -13.952 1.00 93.94 523 THR A C 1
ATOM 4236 O O . THR A 1 523 ? -11.009 22.876 -13.919 1.00 93.94 523 THR A O 1
ATOM 4239 N N . GLU A 1 524 ? -8.899 22.365 -14.462 1.00 94.44 524 GLU A N 1
ATOM 4240 C CA . GLU A 1 524 ? -9.131 21.045 -15.037 1.00 94.44 524 GLU A CA 1
ATOM 4241 C C . GLU A 1 524 ? -9.446 19.976 -13.976 1.00 94.44 524 GLU A C 1
ATOM 4243 O O . GLU A 1 524 ? -9.938 18.906 -14.329 1.00 94.44 524 GLU A O 1
ATOM 4248 N N . ASP A 1 525 ? -9.230 20.269 -12.687 1.00 93.12 525 ASP A N 1
ATOM 4249 C CA . ASP A 1 525 ? -9.650 19.416 -11.566 1.00 93.12 525 ASP A CA 1
ATOM 4250 C C . ASP A 1 525 ? -11.125 19.648 -11.162 1.00 93.12 525 ASP A C 1
ATOM 4252 O O . ASP A 1 525 ? -11.605 19.078 -10.178 1.00 93.12 525 ASP A O 1
ATOM 4256 N N . ILE A 1 526 ? -11.864 20.474 -11.917 1.00 91.56 526 ILE A N 1
ATOM 4257 C CA . ILE A 1 526 ? -13.315 20.660 -11.792 1.00 91.56 526 ILE A CA 1
ATOM 4258 C C . ILE A 1 526 ? -14.032 19.911 -12.935 1.00 91.56 526 ILE A C 1
ATOM 4260 O O . ILE A 1 526 ? -13.739 20.146 -14.107 1.00 91.56 526 ILE A O 1
ATOM 4264 N N . PRO A 1 527 ? -15.027 19.048 -12.643 1.00 89.56 527 PRO A N 1
ATOM 4265 C CA . PRO A 1 527 ? -15.576 18.767 -11.316 1.00 89.56 527 PRO A CA 1
ATOM 4266 C C . PRO A 1 527 ? -14.696 17.852 -10.455 1.00 89.56 527 PRO A C 1
ATOM 4268 O O . PRO A 1 527 ? -14.813 17.912 -9.234 1.00 89.56 527 PRO A O 1
ATOM 4271 N N . ASN A 1 528 ? -13.846 17.016 -11.055 1.00 91.56 528 ASN A N 1
ATOM 4272 C CA . ASN A 1 528 ? -13.008 16.067 -10.329 1.00 91.56 528 ASN A CA 1
ATOM 4273 C C . ASN A 1 528 ? -11.572 16.070 -10.847 1.00 91.56 528 ASN A C 1
ATOM 4275 O O . ASN A 1 528 ? -11.347 16.177 -12.052 1.00 91.56 528 ASN A O 1
ATOM 4279 N N . ALA A 1 529 ? -10.625 15.853 -9.935 1.00 91.56 529 ALA A N 1
ATOM 4280 C CA . ALA A 1 529 ? -9.236 15.612 -10.282 1.00 91.56 529 ALA A CA 1
ATOM 4281 C C . ALA A 1 529 ? -9.131 14.361 -11.155 1.00 91.56 529 ALA A C 1
ATOM 4283 O O . ALA A 1 529 ? -9.617 13.288 -10.786 1.00 91.56 529 ALA A O 1
ATOM 4284 N N . ALA A 1 530 ? -8.508 14.486 -12.322 1.00 90.69 530 ALA A N 1
ATOM 4285 C CA . ALA A 1 530 ? -8.416 13.387 -13.272 1.00 90.69 530 ALA A CA 1
ATOM 4286 C C . ALA A 1 530 ? -7.301 12.397 -12.889 1.00 90.69 530 ALA A C 1
ATOM 4288 O O . ALA A 1 530 ? -6.296 12.755 -12.277 1.00 90.69 530 ALA A O 1
ATOM 4289 N N . SER A 1 531 ? -7.464 11.129 -13.273 1.00 91.38 531 SER A N 1
ATOM 4290 C CA . SER A 1 531 ? -6.479 10.076 -13.001 1.00 91.38 531 SER A CA 1
ATOM 4291 C C . SER A 1 531 ? -5.134 10.221 -13.738 1.00 91.38 531 SER A C 1
ATOM 4293 O O . SER A 1 531 ? -4.109 9.840 -13.150 1.00 91.38 531 SER A O 1
ATOM 4295 N N . PRO A 1 532 ? -5.060 10.716 -15.001 1.00 89.44 532 PRO A N 1
ATOM 4296 C CA . PRO A 1 532 ? -3.777 10.973 -15.649 1.00 89.44 532 PRO A CA 1
ATOM 4297 C C . PRO A 1 532 ? -2.963 11.972 -14.824 1.00 89.44 532 PRO A C 1
ATOM 4299 O O . PRO A 1 532 ? -3.529 12.815 -14.146 1.00 89.44 532 PRO A O 1
ATOM 4302 N N . THR A 1 533 ? -1.636 11.842 -14.847 1.00 79.25 533 THR A N 1
ATOM 4303 C CA . THR A 1 533 ? -0.663 12.634 -14.057 1.00 79.25 533 THR A CA 1
ATOM 4304 C C . THR A 1 533 ? -0.712 12.487 -12.531 1.00 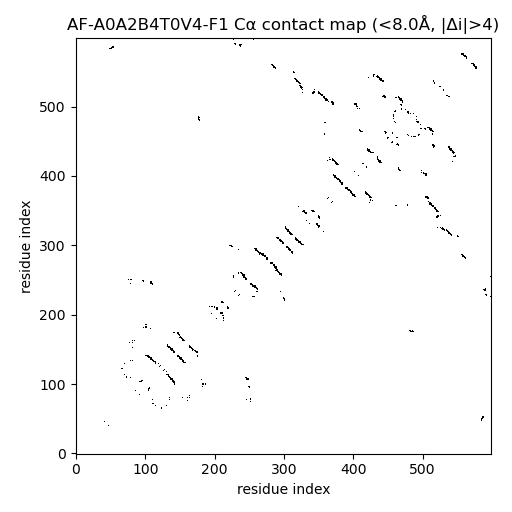79.25 533 THR A C 1
ATOM 4306 O O . THR A 1 533 ? 0.317 12.695 -11.899 1.00 79.25 533 THR A O 1
ATOM 4309 N N . ASN A 1 534 ? -1.823 12.027 -11.947 1.00 91.12 534 ASN A N 1
ATOM 4310 C CA . ASN A 1 534 ? -1.959 11.811 -10.499 1.00 91.12 534 ASN A CA 1
ATOM 4311 C C . ASN A 1 534 ? -1.640 10.370 -10.050 1.00 91.12 534 ASN A C 1
ATOM 4313 O O . ASN A 1 534 ? -1.494 10.095 -8.864 1.00 91.12 534 ASN A O 1
ATOM 4317 N N . THR A 1 535 ? -1.502 9.423 -10.984 1.00 96.19 535 THR A N 1
ATOM 4318 C CA . THR A 1 535 ? -1.190 8.019 -10.660 1.00 96.19 535 THR A CA 1
ATOM 4319 C C . THR A 1 535 ? 0.249 7.852 -10.151 1.00 96.19 535 THR A C 1
ATOM 4321 O O . THR A 1 535 ? 1.195 7.891 -10.942 1.00 96.19 535 THR A O 1
ATOM 4324 N N . ALA A 1 536 ? 0.416 7.559 -8.863 1.00 97.44 536 ALA A N 1
ATOM 4325 C CA . ALA A 1 536 ? 1.689 7.176 -8.262 1.00 97.44 536 ALA A CA 1
ATOM 4326 C C . ALA A 1 536 ? 1.964 5.677 -8.442 1.00 97.44 536 ALA A C 1
ATOM 4328 O O . ALA A 1 536 ? 1.047 4.863 -8.323 1.00 97.44 536 ALA A O 1
ATOM 4329 N N . ARG A 1 537 ? 3.220 5.300 -8.723 1.00 97.56 537 ARG A N 1
ATOM 4330 C CA . ARG A 1 537 ? 3.597 3.920 -9.074 1.00 97.56 537 ARG A CA 1
ATOM 4331 C C . ARG A 1 537 ? 4.887 3.451 -8.406 1.00 97.56 537 ARG A C 1
ATOM 4333 O O . ARG A 1 537 ? 5.842 4.225 -8.267 1.00 97.56 537 ARG A O 1
ATOM 4340 N N . LEU A 1 538 ? 4.940 2.159 -8.093 1.00 97.94 538 LEU A N 1
ATOM 4341 C CA . LEU A 1 538 ? 6.170 1.406 -7.830 1.00 97.94 538 LEU A CA 1
ATOM 4342 C C . LEU A 1 538 ? 6.124 0.043 -8.528 1.00 97.94 538 LEU A C 1
ATOM 4344 O O . LEU A 1 538 ? 5.046 -0.503 -8.765 1.00 97.94 538 LEU A O 1
ATOM 4348 N N . PHE A 1 539 ? 7.298 -0.523 -8.805 1.00 98.69 539 PHE A N 1
ATOM 4349 C CA . PHE A 1 539 ? 7.444 -1.843 -9.415 1.00 98.69 539 PHE A CA 1
ATOM 4350 C C . PHE A 1 539 ? 8.321 -2.760 -8.566 1.00 98.69 539 PHE A C 1
ATOM 4352 O O . PHE A 1 539 ? 9.349 -2.343 -8.033 1.00 98.69 539 PHE A O 1
ATOM 4359 N N . LEU A 1 540 ? 7.944 -4.032 -8.527 1.00 98.75 540 LEU A N 1
ATOM 4360 C CA . LEU A 1 540 ? 8.763 -5.152 -8.092 1.00 98.75 540 LEU A CA 1
ATOM 4361 C C . LEU A 1 540 ? 9.151 -5.937 -9.336 1.00 98.75 540 LEU A C 1
ATOM 4363 O O . LEU A 1 540 ? 8.290 -6.492 -10.020 1.00 98.75 540 LEU A O 1
ATOM 4367 N N . ARG A 1 541 ? 10.443 -5.956 -9.665 1.00 98.69 541 ARG A N 1
ATOM 4368 C CA . ARG A 1 541 ? 10.931 -6.560 -10.909 1.00 98.69 541 ARG A CA 1
ATOM 4369 C C . ARG A 1 541 ? 11.924 -7.687 -10.631 1.00 98.69 541 ARG A C 1
ATOM 4371 O O . ARG A 1 541 ? 12.933 -7.416 -9.982 1.00 98.69 541 ARG A O 1
ATOM 4378 N N . PRO A 1 542 ? 11.722 -8.896 -11.186 1.00 98.69 542 PRO A N 1
ATOM 4379 C CA . PRO A 1 542 ? 12.712 -9.962 -11.095 1.00 98.69 542 PRO A CA 1
ATOM 4380 C C . PRO A 1 542 ? 14.068 -9.490 -11.633 1.00 98.69 542 PRO A C 1
ATOM 4382 O O . PRO A 1 542 ? 14.154 -8.923 -12.725 1.00 98.69 542 PRO A O 1
ATOM 4385 N N . PHE A 1 543 ? 15.141 -9.727 -10.885 1.00 98.38 543 PHE A N 1
ATOM 4386 C CA . PHE A 1 543 ? 16.493 -9.323 -11.255 1.00 98.38 543 PHE A CA 1
ATOM 4387 C C . PHE A 1 543 ? 17.467 -10.461 -11.018 1.00 98.38 543 PHE A C 1
ATOM 4389 O O . PHE A 1 543 ? 17.838 -10.780 -9.892 1.00 98.38 543 PHE A O 1
ATOM 4396 N N . ASN A 1 544 ? 17.811 -11.136 -12.116 1.00 98.25 544 ASN A N 1
ATOM 4397 C CA . ASN A 1 544 ? 18.492 -12.431 -12.103 1.00 98.25 544 ASN A CA 1
ATOM 4398 C C . ASN A 1 544 ? 17.739 -13.517 -11.316 1.00 98.25 544 ASN A C 1
ATOM 4400 O O . ASN A 1 544 ? 18.294 -14.588 -11.102 1.00 98.25 544 ASN A O 1
ATOM 4404 N N . TYR A 1 545 ? 16.483 -13.268 -10.915 1.00 98.44 545 TYR A N 1
ATOM 4405 C CA . TYR A 1 545 ? 15.656 -14.222 -10.179 1.00 98.44 545 TYR A CA 1
ATOM 4406 C C . TYR A 1 545 ? 15.392 -15.496 -10.970 1.00 98.44 545 TYR A C 1
ATOM 4408 O O . TYR A 1 545 ? 15.343 -16.568 -10.388 1.00 98.44 545 TYR A O 1
ATOM 4416 N N . PHE A 1 546 ? 15.233 -15.381 -12.288 1.00 97.94 546 PHE A N 1
ATOM 4417 C CA . PHE A 1 546 ? 15.044 -16.494 -13.213 1.00 97.94 546 PHE A CA 1
ATOM 4418 C C . PHE A 1 546 ? 16.305 -16.708 -14.063 1.00 97.94 546 PHE A C 1
ATOM 4420 O O . PHE A 1 546 ? 17.154 -15.823 -14.182 1.00 97.94 546 PHE A O 1
ATOM 4427 N N . ASP A 1 547 ? 16.409 -17.874 -14.703 1.00 97.31 547 ASP A N 1
ATOM 4428 C CA . ASP A 1 547 ? 17.512 -18.191 -15.627 1.00 97.31 547 ASP A CA 1
ATOM 4429 C C . ASP A 1 547 ? 17.324 -17.588 -17.036 1.00 97.31 547 ASP A C 1
ATOM 4431 O O . ASP A 1 547 ? 18.238 -17.636 -17.866 1.00 97.31 547 ASP A O 1
ATOM 4435 N N . ALA A 1 548 ? 16.120 -17.088 -17.320 1.00 96.56 548 ALA A N 1
ATOM 4436 C CA . ALA A 1 548 ? 15.687 -16.387 -18.526 1.00 96.56 548 ALA A CA 1
ATOM 4437 C C . ALA A 1 548 ? 14.361 -15.658 -18.222 1.00 96.56 548 ALA A C 1
ATOM 4439 O O . ALA A 1 548 ? 13.797 -15.839 -17.145 1.00 96.56 548 ALA A O 1
ATOM 4440 N N . ASP A 1 549 ? 13.847 -14.861 -19.160 1.00 96.88 549 ASP A N 1
ATOM 4441 C CA . ASP A 1 549 ? 12.501 -14.282 -19.047 1.00 96.88 549 ASP A CA 1
ATOM 4442 C C . ASP A 1 549 ? 11.441 -15.396 -18.886 1.00 96.88 549 ASP A C 1
ATOM 4444 O O . ASP A 1 549 ? 11.323 -16.241 -19.781 1.00 96.88 549 ASP A O 1
ATOM 4448 N N . PRO A 1 550 ? 10.660 -15.424 -17.785 1.00 96.06 550 PRO A N 1
ATOM 4449 C CA . PRO A 1 550 ? 9.654 -16.463 -17.570 1.00 96.06 550 PRO A CA 1
ATOM 4450 C C . PRO A 1 550 ? 8.492 -16.390 -18.577 1.00 96.06 550 PRO A C 1
ATOM 4452 O O . PRO A 1 550 ? 7.792 -17.385 -18.756 1.00 96.06 550 PRO A O 1
ATOM 4455 N N . SER A 1 551 ? 8.323 -15.275 -19.304 1.00 94.88 551 SER A N 1
ATOM 4456 C CA . SER A 1 551 ? 7.304 -15.136 -20.356 1.00 94.88 551 SER A CA 1
ATOM 4457 C C . SER A 1 551 ? 7.622 -15.918 -21.642 1.00 94.88 551 SER A C 1
ATOM 4459 O O . SER A 1 551 ? 6.807 -15.966 -22.570 1.00 94.88 551 SER A O 1
ATOM 4461 N N . ILE A 1 552 ? 8.807 -16.538 -21.739 1.00 91.06 552 ILE A N 1
ATOM 4462 C CA . ILE A 1 552 ? 9.236 -17.277 -22.936 1.00 91.06 552 ILE A CA 1
ATOM 4463 C C . ILE A 1 552 ? 8.305 -18.449 -23.280 1.00 91.06 552 ILE A C 1
ATOM 4465 O O . ILE A 1 552 ? 8.108 -18.742 -24.454 1.00 91.06 552 ILE A O 1
ATOM 4469 N N . ASN A 1 553 ? 7.687 -19.061 -22.266 1.00 85.12 553 ASN A N 1
ATOM 4470 C CA . ASN A 1 553 ? 6.782 -20.202 -22.418 1.00 85.12 553 ASN A CA 1
ATOM 4471 C C . ASN A 1 553 ? 5.304 -19.795 -22.537 1.00 85.12 553 ASN A C 1
ATOM 4473 O O . ASN A 1 553 ? 4.434 -20.662 -22.472 1.00 85.12 553 ASN A O 1
ATOM 4477 N N . SER A 1 554 ? 5.002 -18.499 -22.674 1.00 89.88 554 SER A N 1
ATOM 4478 C CA . SER A 1 554 ? 3.620 -18.055 -22.860 1.00 89.88 554 SER A CA 1
ATOM 4479 C C . SER A 1 554 ? 3.045 -18.623 -24.156 1.00 89.88 554 SER A C 1
ATOM 4481 O O . SER A 1 554 ? 3.638 -18.491 -25.230 1.00 89.88 554 SER A O 1
ATOM 4483 N N . THR A 1 555 ? 1.857 -19.218 -24.064 1.00 88.50 555 THR A N 1
ATOM 4484 C CA . THR A 1 555 ? 1.119 -19.723 -25.226 1.00 88.50 555 THR A CA 1
ATOM 4485 C C . THR A 1 555 ? 0.650 -18.601 -26.150 1.00 88.50 555 THR A C 1
ATOM 4487 O O . THR A 1 555 ? 0.429 -18.840 -27.335 1.00 88.50 555 THR A O 1
ATOM 4490 N N . ASP A 1 556 ? 0.569 -17.368 -25.651 1.00 87.69 556 ASP A N 1
ATOM 4491 C CA . ASP A 1 556 ? 0.102 -16.212 -26.423 1.00 87.69 556 ASP A CA 1
ATOM 4492 C C . ASP A 1 556 ? 1.175 -15.641 -27.358 1.00 87.69 556 ASP A C 1
ATOM 4494 O O . ASP A 1 556 ? 0.907 -14.716 -28.130 1.00 87.69 556 ASP A O 1
ATOM 4498 N N . ALA A 1 557 ? 2.397 -16.181 -27.304 1.00 89.69 557 ALA A N 1
ATOM 4499 C CA . ALA A 1 557 ? 3.479 -15.771 -28.180 1.00 89.69 557 ALA A CA 1
ATOM 4500 C C . ALA A 1 557 ? 3.182 -16.131 -29.648 1.00 89.69 557 ALA A C 1
ATOM 4502 O O . ALA A 1 557 ? 2.637 -17.188 -29.983 1.00 89.69 557 ALA A O 1
ATOM 4503 N N . VAL A 1 558 ? 3.587 -15.235 -30.542 1.00 89.56 558 VAL A N 1
ATOM 4504 C CA . VAL A 1 558 ? 3.472 -15.376 -31.992 1.00 89.56 558 VAL A CA 1
ATOM 4505 C C . VAL A 1 558 ? 4.869 -15.365 -32.592 1.00 89.56 558 VAL A C 1
ATOM 4507 O O . VAL A 1 558 ? 5.647 -14.437 -32.368 1.00 89.56 558 VAL A O 1
ATOM 4510 N N . PHE A 1 559 ? 5.169 -16.379 -33.400 1.00 89.75 559 PHE A N 1
ATOM 4511 C CA . PHE A 1 559 ? 6.415 -16.481 -34.147 1.00 89.75 559 PHE A CA 1
ATOM 4512 C C . PHE A 1 559 ? 6.124 -16.588 -35.644 1.00 89.75 559 PHE A C 1
ATOM 4514 O O . PHE A 1 559 ? 5.383 -17.463 -36.084 1.00 89.75 559 PHE A O 1
ATOM 4521 N N . ILE A 1 560 ? 6.711 -15.704 -36.447 1.00 89.06 560 ILE A N 1
ATOM 4522 C CA . ILE A 1 560 ? 6.486 -15.630 -37.893 1.00 89.06 560 ILE A CA 1
ATOM 4523 C C . ILE A 1 560 ? 7.823 -15.782 -38.602 1.00 89.06 560 ILE A C 1
ATOM 4525 O O . ILE A 1 560 ? 8.765 -15.047 -38.313 1.00 89.06 560 ILE A O 1
ATOM 4529 N N . LYS A 1 561 ? 7.905 -16.685 -39.579 1.00 87.88 561 LYS A N 1
ATOM 4530 C CA . LYS A 1 561 ? 9.098 -16.877 -40.416 1.00 87.88 561 LYS A CA 1
ATOM 4531 C C . LYS A 1 561 ? 8.738 -16.922 -41.906 1.00 87.88 561 LYS A C 1
ATOM 4533 O O . LYS A 1 561 ? 7.605 -17.264 -42.251 1.00 87.88 561 LYS A O 1
ATOM 4538 N N . PRO A 1 562 ? 9.677 -16.594 -42.811 1.00 82.31 562 PRO A N 1
ATOM 4539 C CA . PRO A 1 562 ? 9.506 -16.815 -44.239 1.00 82.31 562 PRO A CA 1
ATOM 4540 C C . PRO A 1 562 ? 9.110 -18.262 -44.534 1.00 82.31 562 PRO A C 1
ATOM 4542 O O . PRO A 1 562 ? 9.550 -19.186 -43.844 1.00 82.31 562 PRO A O 1
ATOM 4545 N N . SER A 1 563 ? 8.312 -18.451 -45.584 1.00 77.31 563 SER A N 1
ATOM 4546 C CA . SER A 1 563 ? 8.048 -19.786 -46.112 1.00 77.31 563 SER A CA 1
ATOM 4547 C C . SER A 1 563 ? 9.364 -20.469 -46.499 1.00 77.31 563 SER A C 1
ATOM 4549 O O . SER A 1 563 ? 10.266 -19.840 -47.058 1.00 77.31 563 SER A O 1
ATOM 4551 N N . SER A 1 564 ? 9.484 -21.762 -46.190 1.00 68.88 564 SER A N 1
ATOM 4552 C CA . SER A 1 564 ? 10.612 -22.594 -46.625 1.00 68.88 564 SER A CA 1
ATOM 4553 C C . SER A 1 564 ? 10.619 -22.828 -48.138 1.00 68.88 564 SER A C 1
ATOM 4555 O O . SER A 1 564 ? 11.640 -23.239 -48.689 1.00 68.88 564 SER A O 1
ATOM 4557 N N . ASP A 1 565 ? 9.492 -22.569 -48.800 1.00 63.50 565 ASP A N 1
ATOM 4558 C CA . ASP A 1 565 ? 9.303 -22.787 -50.225 1.00 63.50 565 ASP A CA 1
ATOM 4559 C C . ASP A 1 565 ? 9.596 -21.502 -51.014 1.00 63.50 565 ASP A C 1
ATOM 4561 O O . ASP A 1 565 ? 9.075 -20.431 -50.703 1.00 63.50 565 ASP A O 1
ATOM 4565 N N . LYS A 1 566 ? 10.473 -21.585 -52.022 1.00 57.09 566 LYS A N 1
ATOM 4566 C CA . LYS A 1 566 ? 11.022 -20.408 -52.730 1.00 57.09 566 LYS A CA 1
ATOM 4567 C C . LYS A 1 566 ? 10.077 -19.813 -53.785 1.00 57.09 566 LYS A C 1
ATOM 4569 O O . LYS A 1 566 ? 10.475 -18.873 -54.474 1.00 57.09 566 LYS A O 1
ATOM 4574 N N . SER A 1 567 ? 8.864 -20.345 -53.949 1.00 59.88 567 SER A N 1
ATOM 4575 C CA . SER A 1 567 ? 7.860 -19.747 -54.831 1.00 59.88 567 SER A CA 1
ATOM 4576 C C . SER A 1 567 ? 7.358 -18.436 -54.214 1.00 59.88 567 SER A C 1
ATOM 4578 O O . SER A 1 567 ? 6.956 -18.368 -53.055 1.00 59.88 567 SER A O 1
ATOM 4580 N N . SER A 1 568 ? 7.409 -17.352 -54.984 1.00 54.97 568 SER A N 1
ATOM 4581 C CA . SER A 1 568 ? 7.139 -15.982 -54.526 1.00 54.97 568 SER A CA 1
ATOM 4582 C C . SER A 1 568 ? 5.672 -15.695 -54.162 1.00 54.97 568 SER A C 1
ATOM 4584 O O . SER A 1 568 ? 5.310 -14.534 -54.000 1.00 54.97 568 SER A O 1
ATOM 4586 N N . SER A 1 569 ? 4.820 -16.719 -54.067 1.00 60.12 569 SER A N 1
ATOM 4587 C CA . SER A 1 569 ? 3.372 -16.600 -53.863 1.00 60.12 569 SER A CA 1
ATOM 4588 C C . SER A 1 569 ? 2.871 -17.129 -52.518 1.00 60.12 569 SER A C 1
ATOM 4590 O O . SER A 1 569 ? 1.695 -16.947 -52.216 1.00 60.12 569 SER A O 1
ATOM 4592 N N . ASN A 1 570 ? 3.712 -17.788 -51.712 1.00 62.91 570 ASN A N 1
ATOM 4593 C CA . ASN A 1 570 ? 3.248 -18.425 -50.477 1.00 62.91 570 ASN A CA 1
ATOM 4594 C C . ASN A 1 570 ? 3.328 -17.474 -49.265 1.00 62.91 570 ASN A C 1
ATOM 4596 O O . ASN A 1 570 ? 4.346 -16.796 -49.089 1.00 62.91 570 ASN A O 1
ATOM 4600 N N . PRO A 1 571 ? 2.286 -17.426 -48.411 1.00 69.88 571 PRO A N 1
ATOM 4601 C CA . PRO A 1 571 ? 2.279 -16.585 -47.217 1.00 69.88 571 PRO A CA 1
ATOM 4602 C C . PRO A 1 571 ? 3.359 -17.025 -46.207 1.00 69.88 571 PRO A C 1
ATOM 4604 O O . PRO A 1 571 ? 3.785 -18.184 -46.218 1.00 69.88 571 PRO A O 1
ATOM 4607 N N . PRO A 1 572 ? 3.827 -16.118 -45.327 1.00 73.31 572 PRO A N 1
ATOM 4608 C CA . PRO A 1 572 ? 4.757 -16.472 -44.257 1.00 73.31 572 PRO A CA 1
ATOM 4609 C C . PRO A 1 572 ? 4.158 -17.535 -43.325 1.00 73.31 572 PRO A C 1
ATOM 4611 O O . PRO A 1 572 ? 2.951 -17.563 -43.085 1.00 73.31 572 PRO A O 1
ATOM 4614 N N . MET A 1 573 ? 5.013 -18.398 -42.772 1.00 75.25 573 MET A N 1
ATOM 4615 C CA . MET A 1 573 ? 4.593 -19.383 -41.778 1.00 75.25 573 MET A CA 1
ATOM 4616 C C . MET A 1 573 ? 4.395 -18.685 -40.435 1.00 75.25 573 MET A C 1
ATOM 4618 O O . MET A 1 573 ? 5.346 -18.122 -39.888 1.00 75.25 573 MET A O 1
ATOM 4622 N N . VAL A 1 574 ? 3.176 -18.753 -39.906 1.00 77.44 574 VAL A N 1
ATOM 4623 C CA . VAL A 1 574 ? 2.820 -18.260 -38.573 1.00 77.44 574 VAL A CA 1
ATOM 4624 C C . VAL A 1 574 ? 2.700 -19.455 -37.636 1.00 77.44 574 VAL A C 1
ATOM 4626 O O . VAL A 1 574 ? 1.887 -20.347 -37.864 1.00 77.44 574 VAL A O 1
ATOM 4629 N N . THR A 1 575 ? 3.509 -19.469 -36.585 1.00 78.88 575 THR A N 1
ATOM 4630 C CA . THR A 1 575 ? 3.389 -20.397 -35.464 1.00 78.88 575 THR A CA 1
ATOM 4631 C C . THR A 1 575 ? 2.802 -19.633 -34.282 1.00 78.88 575 THR A C 1
ATOM 4633 O O . THR A 1 575 ? 3.389 -18.659 -33.812 1.00 78.88 575 THR A O 1
ATOM 4636 N N . SER A 1 576 ? 1.649 -20.081 -33.796 1.00 75.12 576 SER A N 1
ATOM 4637 C CA . SER A 1 576 ? 1.062 -19.654 -32.525 1.00 75.12 576 SER A CA 1
ATOM 4638 C C . SER A 1 576 ? 0.538 -20.891 -31.804 1.00 75.12 576 SER A C 1
ATOM 4640 O O . SER A 1 576 ? 0.077 -21.830 -32.456 1.00 75.12 576 SER A O 1
ATOM 4642 N N . HIS A 1 577 ? 0.631 -20.913 -30.474 1.00 69.81 577 HIS A N 1
ATOM 4643 C CA . HIS A 1 577 ? 0.041 -21.988 -29.673 1.00 69.81 577 HIS A CA 1
ATOM 4644 C C . HIS A 1 577 ? -1.469 -21.799 -29.467 1.00 69.81 577 HIS A C 1
ATOM 4646 O O . HIS A 1 577 ? -2.141 -22.738 -29.043 1.00 69.81 577 HIS A O 1
ATOM 4652 N N . VAL A 1 578 ? -2.005 -20.618 -29.796 1.00 66.38 578 VAL A N 1
ATOM 4653 C CA . VAL A 1 578 ? -3.431 -20.298 -29.699 1.00 66.38 578 VAL A CA 1
ATOM 4654 C C . VAL A 1 578 ? -4.054 -20.310 -31.093 1.00 66.38 578 VAL A C 1
ATOM 4656 O O . VAL A 1 578 ? -3.676 -19.540 -31.977 1.00 66.38 578 VAL A O 1
ATOM 4659 N N . ASP A 1 579 ? -5.041 -21.183 -31.284 1.00 64.62 579 ASP A N 1
ATOM 4660 C CA . ASP A 1 579 ? -5.865 -21.226 -32.490 1.00 64.62 579 ASP A CA 1
ATOM 4661 C C . ASP A 1 579 ? -6.928 -20.118 -32.449 1.00 64.62 579 ASP A C 1
ATOM 4663 O O . ASP A 1 579 ? -8.086 -20.350 -32.100 1.00 64.62 579 ASP A O 1
ATOM 4667 N N . ARG A 1 580 ? -6.523 -18.898 -32.819 1.00 64.75 580 ARG A N 1
ATOM 4668 C CA . ARG A 1 580 ? -7.400 -17.714 -32.827 1.00 64.75 580 ARG A CA 1
ATOM 4669 C C . ARG A 1 580 ? -8.506 -17.762 -33.887 1.00 64.75 580 ARG A C 1
ATOM 4671 O O . ARG A 1 580 ? -9.362 -16.885 -33.920 1.00 64.75 580 ARG A O 1
ATOM 4678 N N . SER A 1 581 ? -8.531 -18.782 -34.754 1.00 60.25 581 SER A N 1
ATOM 4679 C CA . SER A 1 581 ? -9.642 -18.984 -35.698 1.00 60.25 581 SER A CA 1
ATOM 4680 C C . SER A 1 581 ? -10.949 -19.399 -35.003 1.00 60.25 581 SER A C 1
ATOM 4682 O O . SER A 1 581 ? -12.008 -19.381 -35.628 1.00 60.25 581 SER A O 1
ATOM 4684 N N . LYS A 1 582 ? -10.876 -19.737 -33.706 1.00 55.66 582 LYS A N 1
ATOM 4685 C CA . LYS A 1 582 ? -12.002 -20.129 -32.846 1.00 55.66 582 LYS A CA 1
ATOM 4686 C C . LYS A 1 582 ? -12.514 -19.012 -31.932 1.00 55.66 582 LYS A C 1
ATOM 4688 O O . LYS A 1 582 ? -13.507 -19.226 -31.239 1.00 55.66 582 LYS A O 1
ATOM 4693 N N . ASP A 1 583 ? -11.892 -17.833 -31.949 1.00 63.03 583 ASP A N 1
ATOM 4694 C CA . ASP A 1 583 ? -12.296 -16.681 -31.134 1.00 63.03 583 ASP A CA 1
ATOM 4695 C C . ASP A 1 583 ? -13.508 -15.973 -31.778 1.00 63.03 583 ASP A C 1
ATOM 4697 O O . ASP A 1 583 ? -13.404 -14.871 -32.310 1.00 63.03 583 ASP A O 1
ATOM 4701 N N . VAL A 1 584 ? -14.669 -16.641 -31.791 1.00 59.56 584 VAL A N 1
ATOM 4702 C CA . VAL A 1 584 ? -15.914 -16.168 -32.445 1.00 59.56 584 VAL A CA 1
ATOM 4703 C C . VAL A 1 584 ? -16.999 -15.792 -31.423 1.00 59.56 584 VAL A C 1
ATOM 4705 O O . VAL A 1 584 ? -18.181 -15.746 -31.746 1.00 59.56 584 VAL A O 1
ATOM 4708 N N . CYS A 1 585 ? -16.623 -15.561 -30.164 1.00 63.66 585 CYS A N 1
ATOM 4709 C CA . CYS A 1 585 ? -17.570 -15.359 -29.071 1.00 63.66 585 CYS A CA 1
ATOM 4710 C C . CYS A 1 585 ? -17.264 -14.104 -28.247 1.00 63.66 585 CYS A C 1
ATOM 4712 O O . CYS A 1 585 ? -16.123 -13.650 -28.169 1.00 63.66 585 CYS A O 1
ATOM 4714 N N . ILE A 1 586 ? -18.296 -13.539 -27.618 1.00 63.84 586 ILE A N 1
ATOM 4715 C CA . ILE A 1 586 ? -18.182 -12.358 -26.750 1.00 63.84 586 ILE A CA 1
ATOM 4716 C C . ILE A 1 586 ? -18.216 -12.827 -25.285 1.00 63.84 586 ILE A C 1
ATOM 4718 O O . ILE A 1 586 ? -19.093 -13.619 -24.926 1.00 63.84 586 ILE A O 1
ATOM 4722 N N . PRO A 1 587 ? -17.305 -12.367 -24.406 1.00 65.00 587 PRO A N 1
ATOM 4723 C CA . PRO A 1 587 ? -17.390 -12.667 -22.979 1.00 65.00 587 PRO A CA 1
ATOM 4724 C C . PRO A 1 587 ? -18.729 -12.199 -22.388 1.00 65.00 587 PRO A C 1
ATOM 4726 O O . PRO A 1 587 ? -19.248 -11.145 -22.762 1.00 65.00 587 PRO A O 1
ATOM 4729 N N . ARG A 1 588 ? -19.296 -12.958 -21.441 1.00 64.62 588 ARG A N 1
ATOM 4730 C CA . ARG A 1 588 ? -20.505 -12.520 -20.723 1.00 64.62 588 ARG A CA 1
ATOM 4731 C C . ARG A 1 588 ? -20.233 -11.222 -19.967 1.00 64.62 588 ARG A C 1
ATOM 4733 O O . ARG A 1 588 ? -19.240 -11.117 -19.252 1.00 64.62 588 ARG A O 1
ATOM 4740 N N . LYS A 1 589 ? -21.153 -10.262 -20.089 1.00 65.50 589 LYS A N 1
ATOM 4741 C CA . LYS A 1 589 ? -21.170 -9.064 -19.245 1.00 65.50 589 LYS A CA 1
ATOM 4742 C C . LYS A 1 589 ? -21.561 -9.444 -17.822 1.00 65.50 589 LYS A C 1
ATOM 4744 O O . LYS A 1 589 ? -22.476 -10.248 -17.632 1.00 65.50 589 LYS A O 1
ATOM 4749 N N . TYR A 1 590 ? -20.902 -8.845 -16.837 1.00 62.72 590 TYR A N 1
ATOM 4750 C CA . TYR A 1 590 ? -21.309 -8.977 -15.445 1.00 62.72 590 TYR A CA 1
ATOM 4751 C C . TYR A 1 590 ? -22.464 -8.007 -15.148 1.00 62.72 590 TYR A C 1
ATOM 4753 O O . TYR A 1 590 ? -22.291 -6.793 -15.242 1.00 62.72 590 TYR A O 1
ATOM 4761 N N . ASP A 1 591 ? -23.649 -8.532 -14.823 1.00 63.00 591 ASP A N 1
ATOM 4762 C CA . ASP A 1 591 ? -24.817 -7.703 -14.498 1.00 63.00 591 ASP A CA 1
ATOM 4763 C C . ASP A 1 591 ? -24.707 -7.178 -13.058 1.00 63.00 591 ASP A C 1
ATOM 4765 O O . ASP A 1 591 ? -24.706 -7.951 -12.095 1.00 63.00 591 ASP A O 1
ATOM 4769 N N . ILE A 1 592 ? -24.582 -5.858 -12.902 1.00 59.78 592 ILE A N 1
ATOM 4770 C CA . ILE A 1 592 ? -24.523 -5.216 -11.589 1.00 59.78 592 ILE A CA 1
ATOM 4771 C C . ILE A 1 592 ? -25.899 -4.676 -11.214 1.00 59.78 592 ILE A C 1
ATOM 4773 O O . ILE A 1 592 ? -26.378 -3.679 -11.754 1.00 59.78 592 ILE A O 1
ATOM 4777 N N . ASN A 1 593 ? -26.497 -5.271 -10.182 1.00 60.19 593 ASN A N 1
ATOM 4778 C CA . ASN A 1 593 ? -27.691 -4.722 -9.554 1.00 60.19 593 ASN A CA 1
ATOM 4779 C C . ASN A 1 593 ? -27.325 -3.590 -8.579 1.00 60.19 593 ASN A C 1
ATOM 4781 O O . ASN A 1 593 ? -27.001 -3.833 -7.418 1.00 60.19 593 ASN A O 1
ATOM 4785 N N . LEU A 1 594 ? -27.421 -2.342 -9.043 1.00 58.62 594 LEU A N 1
ATOM 4786 C CA . LEU A 1 594 ? -27.201 -1.153 -8.209 1.00 58.62 594 LEU A CA 1
ATOM 4787 C C . LEU A 1 594 ? -28.364 -0.855 -7.241 1.00 58.62 594 LEU A C 1
ATOM 4789 O O . LEU A 1 594 ? -28.178 -0.081 -6.305 1.00 58.62 594 LEU A O 1
ATOM 4793 N N . LYS A 1 595 ? -29.555 -1.455 -7.412 1.00 50.66 595 LYS A N 1
ATOM 4794 C CA . LYS A 1 595 ? -30.723 -1.154 -6.555 1.00 50.66 595 LYS A CA 1
ATOM 4795 C C . LYS A 1 595 ? -30.507 -1.586 -5.107 1.00 50.66 595 LYS A C 1
ATOM 4797 O O . LYS A 1 595 ? -30.878 -0.856 -4.203 1.00 50.66 595 LYS A O 1
ATOM 4802 N N . SER A 1 596 ? -29.840 -2.719 -4.883 1.00 44.44 596 SER A N 1
ATOM 4803 C CA . SER A 1 596 ? -29.533 -3.212 -3.531 1.00 44.44 596 SER A CA 1
ATOM 4804 C C . SER A 1 596 ? -28.439 -2.426 -2.802 1.00 44.44 596 SER A C 1
ATOM 4806 O O . SER A 1 596 ? -28.113 -2.761 -1.666 1.00 44.44 596 SER A O 1
ATOM 4808 N N . THR A 1 597 ? -27.806 -1.458 -3.468 1.00 41.22 597 THR A N 1
ATOM 4809 C CA . THR A 1 597 ? -26.626 -0.756 -2.951 1.00 41.22 597 THR A CA 1
ATOM 4810 C C . THR A 1 597 ? -26.929 0.657 -2.458 1.00 41.22 597 THR A C 1
ATOM 4812 O O . THR A 1 597 ? -26.103 1.241 -1.761 1.00 41.22 597 THR A O 1
ATOM 4815 N N . TYR A 1 598 ? -28.112 1.180 -2.792 1.00 38.09 598 TYR A N 1
ATOM 4816 C CA . TYR A 1 598 ? -28.608 2.493 -2.366 1.00 38.09 598 TYR A CA 1
ATOM 4817 C C . TYR A 1 598 ? -29.917 2.415 -1.545 1.00 38.09 598 TYR A C 1
ATOM 4819 O O . TYR A 1 598 ? -30.461 3.461 -1.190 1.00 38.09 598 TYR A O 1
ATOM 4827 N N . GLU A 1 599 ? -30.406 1.205 -1.242 1.00 31.42 599 GLU A N 1
ATOM 4828 C CA . GLU A 1 599 ? -31.437 0.914 -0.222 1.00 31.42 599 GLU A CA 1
ATOM 4829 C C . GLU A 1 599 ? -30.777 0.565 1.120 1.00 31.42 599 GLU A C 1
ATOM 4831 O O . GLU A 1 599 ? -31.284 1.030 2.169 1.00 31.42 599 GLU A O 1
#

InterPro domains:
  IPR000269 Copper amine oxidase [PTHR10638] (228-560)
  IPR015798 Copper amine oxidase, catalytic domain [PF01179] (227-558)
  IPR015800 Copper amine oxidase, N2-terminal [PF02727] (84-151)
  IPR016182 Copper amine oxidase, N-terminal [SSF54416] (64-155)
  IPR036460 Copper amine oxidase, catalytic domain superfamily [G3DSA:2.70.98.20] (222-598)
  IPR036460 Copper amine oxidase, catalytic domain superfamily [SSF49998] (226-579)

Secondary structure (DSSP, 8-state):
----------HHHHHHHHHHHHHHHHHHHHHHHHHHHHHHHHHHS-S-----BPP-------SPPTTTTTSPPPPHHHHHHHHHHHHH-GGG-EE-GGG--TTSEEEEEEEE-PPPHHHHHHHHHH-PPPPPEEEEEEEEETTSSS-EEEEEEEEEGGG-TTS-EEEEEEEEEEGGGSPP-HHHHHHHHHHHHHHHHHTHHHHHHHTTT-BSSS-SS-B----------BTTTB-TTPEEEEEEEEESSSSPEEEEEEEEEEEEEEEEEEEEEEEE-SS-EEEEEEEEEEEEEEEEEEEETTEEEEEEEEEETTS-EEEEEEEEEPPPEEE--TTT-TTSEEEEETTEEEE-EEEEEEEEEE--TTSS-BEEEEEEEEEEEEE-SSSTT-EEEEEEEEEEEE-BTTTT-B----TTS-EEEEEEEEEE-TTSPEEEEEEE-TTB----S-TTSHHHHHSGGGG-SEEEEE--TT-S-S--TTGGG-TTS-SS-GGGGGTT--B-SSB-EEEEEEEEEEE---GGGSSSB-STTT-EEEEEEEEBSSSS-GGGG-TTEEEEE--SS--TTPPPEEEESS-GGG---BPPP-----GGG--

Nearest PDB structures (foldseek):
  3mph-assembly1_A  TM=9.262E-01  e=1.562E-45  Homo sapiens
  3mph-assembly1_B  TM=9.145E-01  e=1.076E-45  Homo sapiens
  1n9e-assembly2_C  TM=8.770E-01  e=5.426E-39  Komagataella pastoris
  1w7c-assembly1_A  TM=8.781E-01  e=6.618E-38  Komagataella pastoris
  3pgb-assembly1_A  TM=8.540E-01  e=2.746E-36  Aspergillus nidulans

Foldseek 3Di:
DDDDDDDDDDVVVVVVVVVVVVVVVVVVVVVVVVVVVVVVVCVVVPPPLPQFAPDPPDPPPDPDALPPPQPDKDDQCLQLLVLVVQVPPVVQQEDFLVPDALQAKYWFFKIWDHDDPVQVCCVRPVVDDRDWTWIWTWMFHNNDVVTWIWIKIWTDPPPPSVRIDIDTDDDTHGNLLDDDAVNVVVVVLVVVVVVQVVVVVVCCVVVVRAGCPPHDPHHDDFDDDAADDEPPLHDLLKDFDKDWTDGRHNGIDIRGRQKIKDKDFPVDWPDKDWDDDVPDTFKIKTFTKIKIWIWGWHDDGFKIWIWIWIATLLGKTKIKIFIKGAADWDFDDPPPCPVQFDCLDPGTGRGWDWDKDKDKDQDQQVHQFKWKKKWKKDWDWAQDPVDPPDIDTDIDIDIDTDWWQVSQQAQDDDPNIHIWMWIWDCDAAPVRHTWIKIKFFPQQAADPDDCQDLQCQLQVCRSGQKTKAFDDSVCPDQHDSSSVSVSRDGPRHNVVRRVVRDTRHRGRMIMMHMGFDTDRDHNVCVPMDDRPPGMGMIMIGIDSNYNDRSSPPPQSMKMWGADPDPPPPDDIDIDGSDPCVPVSHDHDGDDDDCVVRVD